Protein AF-E1X474-F1 (afdb_monomer_lite)

InterPro domains:
  IPR024453 Permuted papain-like amidase enzyme, YaeF/YiiX, C92 family [PF05708] (313-463)
  IPR038765 Papain-like cysteine peptidase superfamily [SSF54001] (308-466)

pLDDT: mean 76.58, std 20.04, range [25.2, 98.5]

Structure (mmCIF, N/CA/C/O backbone):
data_AF-E1X474-F1
#
_entry.id   AF-E1X474-F1
#
loop_
_atom_site.group_PDB
_atom_site.id
_atom_site.type_symbol
_atom_site.label_atom_id
_atom_site.label_alt_id
_atom_site.label_comp_id
_atom_site.label_asym_id
_atom_site.label_entity_id
_atom_site.label_seq_id
_atom_site.pdbx_PDB_ins_code
_atom_site.Cartn_x
_atom_site.Cartn_y
_atom_site.Cartn_z
_atom_site.occupancy
_atom_site.B_iso_or_equiv
_atom_site.auth_seq_id
_atom_site.auth_comp_id
_atom_site.auth_asym_id
_atom_site.auth_atom_id
_atom_site.pdbx_PDB_model_num
ATOM 1 N N . MET A 1 1 ? 2.390 -7.730 59.111 1.00 40.22 1 MET A N 1
ATOM 2 C CA . MET A 1 1 ? 2.912 -8.715 58.123 1.00 40.22 1 MET A CA 1
ATOM 3 C C . MET A 1 1 ? 1.956 -9.092 56.971 1.00 40.22 1 MET A C 1
ATOM 5 O O . MET A 1 1 ? 2.401 -9.801 56.077 1.00 40.22 1 MET A O 1
ATOM 9 N N . LYS A 1 2 ? 0.696 -8.613 56.904 1.00 34.75 2 LYS A N 1
ATOM 10 C CA . LYS A 1 2 ? -0.223 -8.904 55.773 1.00 34.75 2 LYS A CA 1
ATOM 11 C C . LYS A 1 2 ? -0.083 -7.955 54.557 1.00 34.75 2 LYS A C 1
ATOM 13 O O . LYS A 1 2 ? -0.309 -8.396 53.438 1.00 34.75 2 LYS A O 1
ATOM 18 N N . GLY A 1 3 ? 0.398 -6.717 54.737 1.00 27.66 3 GLY A N 1
ATOM 19 C CA . GLY A 1 3 ? 0.576 -5.740 53.640 1.00 27.66 3 GLY A CA 1
ATOM 20 C C . GLY A 1 3 ? 1.741 -6.019 52.673 1.00 27.66 3 GLY A C 1
ATOM 21 O O . GLY A 1 3 ? 1.670 -5.667 51.503 1.00 27.66 3 GLY A O 1
ATOM 22 N N . VAL A 1 4 ? 2.786 -6.729 53.115 1.00 33.47 4 VAL A N 1
ATOM 23 C CA . VAL A 1 4 ? 3.974 -7.032 52.283 1.00 33.47 4 VAL A CA 1
ATOM 24 C C . VAL A 1 4 ? 3.730 -8.210 51.324 1.00 33.47 4 VAL A C 1
ATOM 26 O O . VAL A 1 4 ? 4.354 -8.288 50.267 1.00 33.47 4 VAL A O 1
ATOM 29 N N . LYS A 1 5 ? 2.797 -9.119 51.649 1.00 33.38 5 LYS A N 1
ATOM 30 C CA . LYS A 1 5 ? 2.420 -10.234 50.760 1.00 33.38 5 LYS A CA 1
ATOM 31 C C . LYS A 1 5 ? 1.526 -9.773 49.603 1.00 33.38 5 LYS A C 1
ATOM 33 O O . LYS A 1 5 ? 1.754 -10.213 48.484 1.00 33.38 5 LYS A O 1
ATOM 38 N N . LEU A 1 6 ? 0.587 -8.851 49.842 1.00 31.50 6 LEU A N 1
ATOM 39 C CA . LEU A 1 6 ? -0.292 -8.314 48.791 1.00 31.50 6 LEU A CA 1
ATOM 40 C C . LEU A 1 6 ? 0.498 -7.504 47.744 1.00 31.50 6 LEU A C 1
ATOM 42 O O . LEU A 1 6 ? 0.294 -7.675 46.548 1.00 31.50 6 LEU A O 1
ATOM 46 N N . PHE A 1 7 ? 1.472 -6.703 48.193 1.00 30.17 7 PHE A N 1
ATOM 47 C CA . PHE A 1 7 ? 2.329 -5.896 47.316 1.00 30.17 7 PHE A CA 1
ATOM 48 C C . PHE A 1 7 ? 3.270 -6.757 46.453 1.00 30.17 7 PHE A C 1
ATOM 50 O O . PHE A 1 7 ? 3.454 -6.484 45.271 1.00 30.17 7 PHE A O 1
ATOM 57 N N . LYS A 1 8 ? 3.812 -7.858 47.001 1.00 29.53 8 LYS A N 1
ATOM 58 C CA . LYS A 1 8 ? 4.603 -8.827 46.219 1.00 29.53 8 LYS A CA 1
ATOM 59 C C . LYS A 1 8 ? 3.758 -9.587 45.192 1.00 29.53 8 LYS A C 1
ATOM 61 O O . LYS A 1 8 ? 4.253 -9.845 44.103 1.00 29.53 8 LYS A O 1
ATOM 66 N N . ILE A 1 9 ? 2.501 -9.912 45.504 1.00 38.53 9 ILE A N 1
ATOM 67 C CA . ILE A 1 9 ? 1.584 -10.579 44.565 1.00 38.53 9 ILE A CA 1
ATOM 68 C C . ILE A 1 9 ? 1.207 -9.635 43.413 1.00 38.53 9 ILE A C 1
ATOM 70 O O . ILE A 1 9 ? 1.301 -10.041 42.261 1.00 38.53 9 ILE A O 1
ATOM 74 N N . LEU A 1 10 ? 0.887 -8.367 43.692 1.00 31.58 10 LEU A N 1
ATOM 75 C CA . LEU A 1 10 ? 0.597 -7.348 42.670 1.00 31.58 10 LEU A CA 1
ATOM 76 C C . LEU A 1 10 ? 1.793 -7.065 41.746 1.00 31.58 10 LEU A C 1
ATOM 78 O O . LEU A 1 10 ? 1.617 -6.972 40.535 1.00 31.58 10 LEU A O 1
ATOM 82 N N . ILE A 1 11 ? 3.015 -7.000 42.287 1.00 34.91 11 ILE A N 1
ATOM 83 C CA . ILE A 1 11 ? 4.238 -6.832 41.481 1.00 34.91 11 ILE A CA 1
ATOM 84 C C . ILE A 1 11 ? 4.502 -8.068 40.609 1.00 34.91 11 ILE A C 1
ATOM 86 O O . ILE A 1 11 ? 4.859 -7.926 39.443 1.00 34.91 11 ILE A O 1
ATOM 90 N N . VAL A 1 12 ? 4.299 -9.280 41.136 1.00 34.56 12 VAL A N 1
ATOM 91 C CA . VAL A 1 12 ? 4.471 -10.526 40.369 1.00 34.56 12 VAL A CA 1
ATOM 92 C C . VAL A 1 12 ? 3.412 -10.655 39.269 1.00 34.56 12 VAL A C 1
ATOM 94 O O . VAL A 1 12 ? 3.764 -11.006 38.147 1.00 34.56 12 VAL A O 1
ATOM 97 N N . PHE A 1 13 ? 2.150 -10.306 39.538 1.00 36.41 13 PHE A N 1
ATOM 98 C CA . PHE A 1 13 ? 1.105 -10.253 38.511 1.00 36.41 13 PHE A CA 1
ATOM 99 C C . PHE A 1 13 ? 1.394 -9.178 37.459 1.00 36.41 13 PHE A C 1
ATOM 101 O O . PHE A 1 13 ? 1.301 -9.476 36.274 1.00 36.41 13 PHE A O 1
ATOM 108 N N . GLY A 1 14 ? 1.831 -7.977 37.851 1.00 34.88 14 GLY A N 1
ATOM 109 C CA . GLY A 1 14 ? 2.226 -6.916 36.916 1.00 34.88 14 GLY A CA 1
ATOM 110 C C . GLY A 1 14 ? 3.427 -7.289 36.036 1.00 34.88 14 GLY A C 1
ATOM 111 O O . GLY A 1 14 ? 3.432 -6.994 34.842 1.00 34.88 14 GLY A O 1
ATOM 112 N N . LEU A 1 15 ? 4.419 -7.998 36.588 1.00 33.31 15 LEU A N 1
ATOM 113 C CA . LEU A 1 15 ? 5.573 -8.520 35.844 1.00 33.31 15 LEU A CA 1
ATOM 114 C C . LEU A 1 15 ? 5.193 -9.680 34.910 1.00 33.31 15 LEU A C 1
ATOM 116 O O . LEU A 1 15 ? 5.671 -9.741 33.782 1.00 33.31 15 LEU A O 1
ATOM 120 N N . LEU A 1 16 ? 4.313 -10.589 35.333 1.00 35.66 16 LEU A N 1
ATOM 121 C CA . LEU A 1 16 ? 3.816 -11.671 34.474 1.00 35.66 16 LEU A CA 1
ATOM 122 C C . LEU A 1 16 ? 2.942 -11.130 33.335 1.00 35.66 16 LEU A C 1
ATOM 124 O O . LEU A 1 16 ? 3.061 -11.589 32.199 1.00 35.66 16 LEU A O 1
ATOM 128 N N . HIS A 1 17 ? 2.109 -10.128 33.621 1.00 53.44 17 HIS A N 1
ATOM 129 C CA . HIS A 1 17 ? 1.250 -9.482 32.634 1.00 53.44 17 HIS A CA 1
ATOM 130 C C . HIS A 1 17 ? 2.069 -8.680 31.611 1.00 53.44 17 HIS A C 1
ATOM 132 O O . HIS A 1 17 ? 1.776 -8.744 30.419 1.00 53.44 17 HIS A O 1
ATOM 138 N N . SER A 1 18 ? 3.145 -8.000 32.031 1.00 55.94 18 SER A N 1
ATOM 139 C CA . SER A 1 18 ? 4.047 -7.285 31.114 1.00 55.94 18 SER A CA 1
ATOM 140 C C . SER A 1 18 ? 4.896 -8.231 30.256 1.00 55.94 18 SER A C 1
ATOM 142 O O . SER A 1 18 ? 5.066 -7.990 29.061 1.00 55.94 18 SER A O 1
ATOM 144 N N . VAL A 1 19 ? 5.362 -9.355 30.813 1.00 54.41 19 VAL A N 1
ATOM 145 C CA . VAL A 1 19 ? 6.072 -10.398 30.052 1.00 54.41 19 VAL A CA 1
ATOM 146 C C . VAL A 1 19 ? 5.147 -11.065 29.032 1.00 54.41 19 VAL A C 1
ATOM 148 O O . VAL A 1 19 ? 5.556 -11.283 27.892 1.00 54.41 19 VAL A O 1
ATOM 151 N N . TYR A 1 20 ? 3.902 -11.371 29.405 1.00 60.09 20 TYR A N 1
ATOM 152 C CA . TYR A 1 20 ? 2.916 -11.937 28.481 1.00 60.09 20 TYR A CA 1
ATOM 153 C C . TYR A 1 20 ? 2.530 -10.945 27.377 1.00 60.09 20 TYR A C 1
ATOM 155 O O . TYR A 1 20 ? 2.526 -11.314 26.205 1.00 60.09 20 TYR A O 1
ATOM 163 N N . ALA A 1 21 ? 2.285 -9.677 27.726 1.00 63.03 21 ALA A N 1
ATOM 164 C CA . ALA A 1 21 ? 1.993 -8.623 26.757 1.00 63.03 21 ALA A CA 1
ATOM 165 C C . ALA A 1 21 ? 3.144 -8.430 25.754 1.00 63.03 21 ALA A C 1
ATOM 167 O O . ALA A 1 21 ? 2.895 -8.351 24.554 1.00 63.03 21 ALA A O 1
ATOM 168 N N . ASN A 1 22 ? 4.400 -8.454 26.217 1.00 74.81 22 ASN A N 1
ATOM 169 C CA . ASN A 1 22 ? 5.571 -8.381 25.339 1.00 74.81 22 ASN A CA 1
ATOM 170 C C . ASN A 1 22 ? 5.695 -9.603 24.417 1.00 74.81 22 ASN A C 1
ATOM 172 O O . ASN A 1 22 ? 6.013 -9.448 23.241 1.00 74.81 22 ASN A O 1
ATOM 176 N N . LYS A 1 23 ? 5.407 -10.815 24.911 1.00 84.00 23 LYS A N 1
ATOM 177 C CA . LYS A 1 23 ? 5.386 -12.027 24.071 1.00 84.00 23 LYS A CA 1
ATOM 178 C C . LYS A 1 23 ? 4.289 -11.975 23.009 1.00 84.00 23 LYS A C 1
ATOM 180 O O . LYS A 1 23 ? 4.536 -12.355 21.868 1.00 84.00 23 LYS A O 1
ATOM 185 N N . GLN A 1 24 ? 3.094 -11.508 23.370 1.00 88.62 24 GLN A N 1
ATOM 186 C CA . GLN A 1 24 ? 1.990 -11.379 22.423 1.00 88.62 24 GLN A CA 1
ATOM 187 C C . GLN A 1 24 ? 2.291 -10.323 21.354 1.00 88.62 24 GLN A C 1
ATOM 189 O O . GLN A 1 24 ? 2.048 -10.579 20.181 1.00 88.62 24 GLN A O 1
ATOM 194 N N . LEU A 1 25 ? 2.875 -9.184 21.739 1.00 88.75 25 LEU A N 1
ATOM 195 C CA . LEU A 1 25 ? 3.300 -8.153 20.794 1.00 88.75 25 LEU A CA 1
ATOM 196 C C . LEU A 1 25 ? 4.345 -8.684 19.803 1.00 88.75 25 LEU A C 1
ATOM 198 O O . LEU A 1 25 ? 4.213 -8.447 18.610 1.00 88.75 25 LEU A O 1
ATOM 202 N N . LEU A 1 26 ? 5.349 -9.430 20.274 1.00 88.19 26 LEU A N 1
ATOM 203 C CA . LEU A 1 26 ? 6.341 -10.058 19.392 1.00 88.19 26 LEU A CA 1
ATOM 204 C C . LEU A 1 26 ? 5.679 -10.998 18.381 1.00 88.19 26 LEU A C 1
ATOM 206 O O . LEU A 1 26 ? 5.953 -10.894 17.191 1.00 88.19 26 LEU A O 1
ATOM 210 N N . LYS A 1 27 ? 4.746 -11.841 18.836 1.00 90.12 27 LYS A N 1
ATOM 211 C CA . LYS A 1 27 ? 3.982 -12.726 17.950 1.00 90.12 27 LYS A CA 1
ATOM 212 C C . LYS A 1 27 ? 3.173 -11.945 16.910 1.00 90.12 27 LYS A C 1
ATOM 214 O O . LYS A 1 27 ? 3.143 -12.328 15.746 1.00 90.12 27 LYS A O 1
ATOM 219 N N . ASP A 1 28 ? 2.533 -10.855 17.326 1.00 91.94 28 ASP A N 1
ATOM 220 C CA . ASP A 1 28 ? 1.743 -10.001 16.436 1.00 91.94 28 ASP A CA 1
ATOM 221 C C . ASP A 1 28 ? 2.624 -9.236 15.426 1.00 91.94 28 ASP A C 1
ATOM 223 O O . ASP A 1 28 ? 2.177 -8.961 14.317 1.00 91.94 28 ASP A O 1
ATOM 227 N N . ILE A 1 29 ? 3.876 -8.915 15.777 1.00 89.25 29 ILE A N 1
ATOM 228 C CA . ILE A 1 29 ? 4.868 -8.310 14.868 1.00 89.25 29 ILE A CA 1
ATOM 229 C C . ILE A 1 29 ? 5.415 -9.342 13.874 1.00 89.25 29 ILE A C 1
ATOM 231 O O . ILE A 1 29 ? 5.591 -9.024 12.700 1.00 89.25 29 ILE A O 1
ATOM 235 N N . GLU A 1 30 ? 5.701 -10.561 14.334 1.00 88.62 30 GLU A N 1
ATOM 236 C CA . GLU A 1 30 ? 6.215 -11.652 13.496 1.00 88.62 30 GLU A CA 1
ATOM 237 C C . GLU A 1 30 ? 5.165 -12.158 12.500 1.00 88.62 30 GLU A C 1
ATOM 239 O O . GLU A 1 30 ? 5.519 -12.556 11.392 1.00 88.62 30 GLU A O 1
ATOM 244 N N . ASN A 1 31 ? 3.880 -12.128 12.874 1.00 87.69 31 ASN A N 1
ATOM 245 C CA . ASN A 1 31 ? 2.77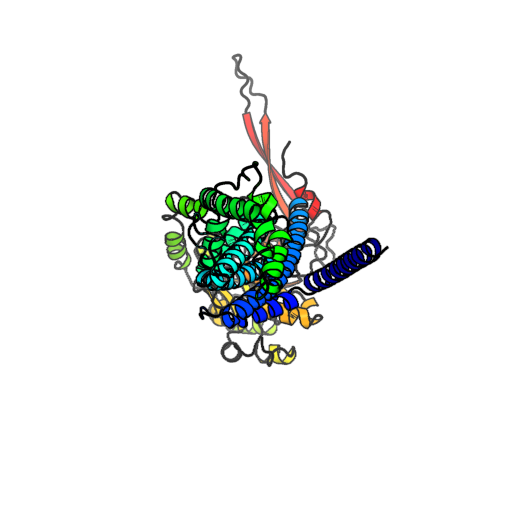8 -12.590 12.034 1.00 87.69 31 ASN A CA 1
ATOM 246 C C . ASN A 1 31 ? 1.571 -11.624 12.080 1.00 87.69 31 ASN A C 1
ATOM 248 O O . ASN A 1 31 ? 0.549 -11.915 12.712 1.00 87.69 31 ASN A O 1
ATOM 252 N N . PRO A 1 32 ? 1.666 -10.456 11.416 1.00 85.12 32 PRO A N 1
ATOM 253 C CA . PRO A 1 32 ? 0.633 -9.421 11.472 1.00 85.12 32 PRO A CA 1
ATOM 254 C C . PRO A 1 32 ? -0.708 -9.875 10.879 1.00 85.12 32 PRO A C 1
ATOM 256 O O . PRO A 1 32 ? -1.762 -9.458 11.361 1.00 85.12 32 PRO A O 1
ATOM 259 N N . ASP A 1 33 ? -0.699 -10.796 9.912 1.00 83.75 33 ASP A N 1
ATOM 260 C CA . ASP A 1 33 ? -1.915 -11.353 9.310 1.00 83.75 33 ASP A CA 1
ATOM 261 C C . ASP A 1 33 ? -2.794 -12.109 10.317 1.00 83.75 33 ASP A C 1
ATOM 263 O O . ASP A 1 33 ? -4.026 -12.071 10.221 1.00 83.75 33 ASP A O 1
ATOM 267 N N . ASP A 1 34 ? -2.195 -12.767 11.314 1.00 85.75 34 ASP A N 1
ATOM 268 C CA . ASP A 1 34 ? -2.941 -13.408 12.401 1.00 85.75 34 ASP A CA 1
ATOM 269 C C . ASP A 1 34 ? -3.659 -12.375 13.272 1.00 85.75 34 ASP A C 1
ATOM 271 O O . ASP A 1 34 ? -4.833 -12.560 13.614 1.00 85.75 34 ASP A O 1
ATOM 275 N N . LEU A 1 35 ? -2.992 -11.260 13.594 1.00 91.19 35 LEU A N 1
ATOM 276 C CA . LEU A 1 35 ? -3.629 -10.140 14.284 1.00 91.19 35 LEU A CA 1
ATOM 277 C C . LEU A 1 35 ? -4.759 -9.560 13.428 1.00 91.19 35 LEU A C 1
ATOM 279 O O . LEU A 1 35 ? -5.824 -9.259 13.964 1.00 91.19 35 LEU A O 1
ATOM 283 N N . TYR A 1 36 ? -4.575 -9.431 12.115 1.00 87.31 36 TYR A N 1
ATOM 284 C CA . TYR A 1 36 ? -5.592 -8.882 11.216 1.00 87.31 36 TYR A CA 1
ATOM 285 C C . TYR A 1 36 ? -6.838 -9.769 11.149 1.00 87.31 36 TYR A C 1
ATOM 287 O O . TYR A 1 36 ? -7.956 -9.276 11.324 1.00 87.31 36 TYR A O 1
ATOM 295 N N . ARG A 1 37 ? -6.659 -11.088 10.998 1.00 85.06 37 ARG A N 1
ATOM 296 C CA . ARG A 1 37 ? -7.757 -12.068 11.055 1.00 85.06 37 ARG A CA 1
ATOM 297 C C . ARG A 1 37 ? -8.461 -12.053 12.408 1.00 85.06 37 ARG A C 1
ATOM 299 O O . ARG A 1 37 ? -9.692 -12.028 12.456 1.00 85.06 37 ARG A O 1
ATOM 306 N N . PHE A 1 38 ? -7.696 -12.028 13.500 1.00 86.75 38 PHE A N 1
ATOM 307 C CA . PHE A 1 38 ? -8.248 -11.920 14.849 1.00 86.75 38 PHE A CA 1
ATOM 308 C C . PHE A 1 38 ? -9.066 -10.635 15.018 1.00 86.75 38 PHE A C 1
ATOM 310 O O . PHE A 1 38 ? -10.180 -10.687 15.529 1.00 86.75 38 PHE A O 1
ATOM 317 N N . SER A 1 39 ? -8.545 -9.501 14.544 1.00 89.00 39 SER A N 1
ATOM 318 C CA . SER A 1 39 ? -9.196 -8.191 14.631 1.00 89.00 39 SER A CA 1
ATOM 319 C C . SER A 1 39 ? -10.520 -8.179 13.877 1.00 89.00 39 SER A C 1
ATOM 321 O O . SER A 1 39 ? -11.537 -7.786 14.440 1.00 89.00 39 SER A O 1
ATOM 323 N N . ALA A 1 40 ? -10.535 -8.670 12.633 1.00 81.56 40 ALA A N 1
ATOM 324 C CA . ALA A 1 40 ? -11.754 -8.770 11.835 1.00 81.56 40 ALA A CA 1
ATOM 325 C C . ALA A 1 40 ? -12.804 -9.670 12.511 1.00 81.56 40 ALA A C 1
ATOM 327 O O . ALA A 1 40 ? -13.976 -9.302 12.598 1.00 81.56 40 ALA A O 1
ATOM 328 N N . GLY A 1 41 ? -12.377 -10.819 13.046 1.00 78.75 41 GLY A N 1
ATOM 329 C CA . GLY A 1 41 ? -13.253 -11.735 13.775 1.00 78.75 41 GLY A CA 1
ATOM 330 C C . GLY A 1 41 ? -13.794 -11.150 15.082 1.00 78.75 41 GLY A C 1
ATOM 331 O O . GLY A 1 41 ? -14.967 -11.344 15.390 1.00 78.75 41 GLY A O 1
ATOM 332 N N . ALA A 1 42 ? -12.967 -10.425 15.837 1.00 83.75 42 ALA A N 1
ATOM 333 C CA . ALA A 1 42 ? -13.377 -9.753 17.065 1.00 83.75 42 ALA A CA 1
ATOM 334 C C . ALA A 1 42 ? -14.380 -8.632 16.760 1.00 83.75 42 ALA A C 1
ATOM 336 O O . ALA A 1 42 ? -15.491 -8.660 17.276 1.00 83.75 42 ALA A O 1
ATOM 337 N N . ILE A 1 43 ? -14.045 -7.710 15.852 1.00 81.50 43 ILE A N 1
ATOM 338 C CA . ILE A 1 43 ? -14.920 -6.598 15.447 1.00 81.50 43 ILE A CA 1
ATOM 339 C C . ILE A 1 43 ? -16.268 -7.115 14.929 1.00 81.50 43 ILE A C 1
ATOM 341 O O . ILE A 1 43 ? -17.305 -6.565 15.287 1.00 81.50 43 ILE A O 1
ATOM 345 N N . GLY A 1 44 ? -16.273 -8.189 14.132 1.00 76.50 44 GLY A N 1
ATOM 346 C CA . GLY A 1 44 ? -17.503 -8.771 13.590 1.00 76.50 44 GLY A CA 1
ATOM 347 C C . GLY A 1 44 ? -18.412 -9.443 14.627 1.00 76.50 44 GLY A C 1
ATOM 348 O O . GLY A 1 44 ? -19.610 -9.540 14.387 1.00 76.50 44 GLY A O 1
ATOM 349 N N . LYS A 1 45 ? -17.869 -9.897 15.765 1.00 78.44 45 LYS A N 1
ATOM 350 C CA . LYS A 1 45 ? -18.621 -10.593 16.829 1.00 78.44 45 LYS A CA 1
ATOM 351 C C . LYS A 1 45 ? -19.040 -9.691 17.991 1.00 78.44 45 LYS A C 1
ATOM 353 O O . LYS A 1 45 ? -19.839 -10.119 18.817 1.00 78.44 45 LYS A O 1
ATOM 358 N N . LEU A 1 46 ? -18.476 -8.487 18.100 1.00 78.31 46 LEU A N 1
ATOM 359 C CA . LEU A 1 46 ? -18.827 -7.551 19.169 1.00 78.31 46 LEU A CA 1
ATOM 360 C C . LEU A 1 46 ? -20.237 -6.993 18.928 1.00 78.31 46 LEU A C 1
ATOM 362 O O . LEU A 1 46 ? -20.484 -6.279 17.950 1.00 78.31 46 LEU A O 1
ATOM 366 N N . GLU A 1 47 ? -21.146 -7.309 19.846 1.00 78.94 47 GLU A N 1
ATOM 367 C CA . GLU A 1 47 ? -22.529 -6.834 19.861 1.00 78.94 47 GLU A CA 1
ATOM 368 C C . GLU A 1 47 ? -22.753 -5.912 21.059 1.00 78.94 47 GLU A C 1
ATOM 370 O O . GLU A 1 47 ? -22.389 -6.252 22.184 1.00 78.94 47 GLU A O 1
ATOM 375 N N . VAL A 1 48 ? -23.374 -4.758 20.810 1.00 76.81 48 VAL A N 1
ATOM 376 C CA . VAL A 1 48 ? -23.777 -3.809 21.853 1.00 76.81 48 VAL A CA 1
ATOM 377 C C . VAL A 1 48 ? -25.250 -4.027 22.179 1.00 76.81 48 VAL A C 1
ATOM 379 O O . VAL A 1 48 ? -26.111 -3.920 21.302 1.00 76.81 48 VAL A O 1
ATOM 382 N N . GLU A 1 49 ? -25.543 -4.293 23.447 1.00 88.44 49 GLU A N 1
ATOM 383 C CA . GLU A 1 49 ? -26.910 -4.407 23.951 1.00 88.44 49 GLU A CA 1
ATOM 384 C C . GLU A 1 49 ? -27.565 -3.035 24.099 1.00 88.44 49 GLU A C 1
ATOM 386 O O . GLU A 1 49 ? -26.927 -2.063 24.510 1.00 88.44 49 GLU A O 1
ATOM 391 N N . ARG A 1 50 ? -28.865 -2.959 23.795 1.00 78.69 50 ARG A N 1
ATOM 392 C CA . ARG A 1 50 ? -29.651 -1.714 23.882 1.00 78.69 50 ARG A CA 1
ATOM 393 C C . ARG A 1 50 ? -30.534 -1.624 25.129 1.00 78.69 50 ARG A C 1
ATOM 395 O O . ARG A 1 50 ? -31.163 -0.588 25.335 1.00 78.69 50 ARG A O 1
ATOM 402 N N . GLY A 1 51 ? -30.627 -2.692 25.923 1.00 82.25 51 GLY A N 1
ATOM 403 C CA . GLY A 1 51 ? -31.455 -2.724 27.129 1.00 82.25 51 GLY A CA 1
ATOM 404 C C . GLY A 1 51 ? -30.926 -1.792 28.220 1.00 82.25 51 GLY A C 1
ATOM 405 O O . GLY A 1 51 ? -29.727 -1.558 28.327 1.00 82.25 51 GLY A O 1
ATOM 406 N N . ASN A 1 52 ? -31.824 -1.249 29.043 1.00 84.81 52 ASN A N 1
ATOM 407 C CA . ASN A 1 52 ? -31.484 -0.338 30.147 1.00 84.81 52 ASN A CA 1
ATOM 408 C C . ASN A 1 52 ? -31.307 -1.064 31.495 1.00 84.81 52 ASN A C 1
ATOM 410 O O . ASN A 1 52 ? -31.378 -0.436 32.545 1.00 84.81 52 ASN A O 1
ATOM 414 N N . ASP A 1 53 ? -31.115 -2.381 31.469 1.00 91.44 53 ASP A N 1
ATOM 415 C CA . ASP A 1 53 ? -30.974 -3.239 32.645 1.00 91.44 53 ASP A CA 1
ATOM 416 C C . ASP A 1 53 ? -29.504 -3.583 32.965 1.00 91.44 53 ASP A C 1
ATOM 418 O O . ASP A 1 53 ? -28.580 -3.320 32.188 1.00 91.44 53 ASP A O 1
ATOM 422 N N . LEU A 1 54 ? -29.296 -4.206 34.128 1.00 89.50 54 LEU A N 1
ATOM 423 C CA . LEU A 1 54 ? -27.980 -4.620 34.619 1.00 89.50 54 LEU A CA 1
ATOM 424 C C . LEU A 1 54 ? -27.285 -5.647 33.709 1.00 89.50 54 LEU A C 1
ATOM 426 O O . LEU A 1 54 ? -26.066 -5.600 33.562 1.00 89.50 54 LEU A O 1
ATOM 430 N N . GLN A 1 55 ? -28.026 -6.559 33.074 1.00 91.88 55 GLN A N 1
ATOM 431 C CA . GLN A 1 55 ? -27.430 -7.577 32.200 1.00 91.88 55 GLN A CA 1
ATOM 432 C C . GLN A 1 55 ? -26.875 -6.942 30.924 1.00 91.88 55 GLN A C 1
ATOM 434 O O . GLN A 1 55 ? -25.739 -7.219 30.533 1.00 91.88 55 GLN A O 1
ATOM 439 N N . SER A 1 56 ? -27.640 -6.029 30.327 1.00 91.94 56 SER A N 1
ATOM 440 C CA . SER A 1 56 ? -27.210 -5.224 29.183 1.00 91.94 56 SER A CA 1
ATOM 441 C C . SER A 1 56 ? -25.962 -4.400 29.522 1.00 91.94 56 SER A C 1
ATOM 443 O O . SER A 1 56 ? -25.001 -4.380 28.750 1.00 91.94 56 SER A O 1
ATOM 445 N N . PHE A 1 57 ? -25.924 -3.790 30.712 1.00 92.81 57 PHE A N 1
ATOM 446 C CA . PHE A 1 57 ? -24.749 -3.069 31.207 1.00 92.81 57 PHE A CA 1
ATOM 447 C C . PHE A 1 57 ? -23.513 -3.971 31.341 1.00 92.81 57 PHE A C 1
ATOM 449 O O . PHE A 1 57 ? -22.455 -3.648 30.794 1.00 92.81 57 PHE A O 1
ATOM 456 N N . ILE A 1 58 ? -23.641 -5.123 32.010 1.00 91.69 58 ILE A N 1
ATOM 457 C CA . ILE A 1 58 ? -22.539 -6.078 32.200 1.00 91.69 58 ILE A CA 1
ATOM 458 C C . ILE A 1 58 ? -22.011 -6.568 30.845 1.00 91.69 58 ILE A C 1
ATOM 460 O O . ILE A 1 58 ? -20.796 -6.569 30.627 1.00 91.69 58 ILE A O 1
ATOM 464 N N . LYS A 1 59 ? -22.895 -6.928 29.904 1.00 92.25 59 LYS A N 1
ATOM 465 C CA . LYS A 1 59 ? -22.491 -7.371 28.559 1.00 92.25 59 LYS A CA 1
ATOM 466 C C . LYS A 1 59 ? -21.754 -6.265 27.797 1.00 92.25 59 LYS A C 1
ATOM 468 O O . LYS A 1 59 ? -20.714 -6.529 27.188 1.00 92.25 59 LYS A O 1
ATOM 473 N N . ASN A 1 60 ? -22.211 -5.018 27.893 1.00 91.75 60 ASN A N 1
ATOM 474 C CA . ASN A 1 60 ? -21.542 -3.871 27.277 1.00 91.75 60 ASN A CA 1
ATOM 475 C C . ASN A 1 60 ? -20.177 -3.557 27.923 1.00 91.75 60 ASN A C 1
ATOM 477 O O . ASN A 1 60 ? -19.223 -3.240 27.211 1.00 91.75 60 ASN A O 1
ATOM 481 N N . ARG A 1 61 ? -20.023 -3.737 29.241 1.00 92.62 61 ARG A N 1
ATOM 482 C CA . ARG A 1 61 ? -18.725 -3.631 29.936 1.00 92.62 61 ARG A CA 1
ATOM 483 C C . ARG A 1 61 ? -17.730 -4.711 29.484 1.00 92.62 61 ARG A C 1
ATOM 485 O O . ARG A 1 61 ? -16.567 -4.407 29.234 1.00 92.62 61 ARG A O 1
ATOM 492 N N . ILE A 1 62 ? -18.171 -5.964 29.346 1.00 90.56 62 ILE A N 1
ATOM 493 C CA . ILE A 1 62 ? -17.337 -7.073 28.832 1.00 90.56 62 ILE A CA 1
ATOM 494 C C . ILE A 1 62 ? -16.933 -6.811 27.370 1.00 90.56 62 ILE A C 1
ATOM 496 O O . ILE A 1 62 ? -15.794 -7.059 26.965 1.00 90.56 62 ILE A O 1
ATOM 500 N N . THR A 1 63 ? -17.856 -6.261 26.579 1.00 89.81 63 THR A N 1
ATOM 501 C CA . THR A 1 63 ? -17.602 -5.841 25.192 1.00 89.81 63 THR A CA 1
ATOM 502 C C . THR A 1 63 ? -16.499 -4.780 25.141 1.00 89.81 63 THR A C 1
ATOM 504 O O . THR A 1 63 ? -15.558 -4.912 24.356 1.00 89.81 63 THR A O 1
ATOM 507 N N . LEU A 1 64 ? -16.544 -3.785 26.036 1.00 90.75 64 LEU A N 1
ATOM 508 C CA . LEU A 1 64 ? -15.491 -2.776 26.196 1.00 90.75 64 LEU A CA 1
ATOM 509 C C . LEU A 1 64 ? -14.137 -3.382 26.607 1.00 90.75 64 LEU A C 1
ATOM 511 O O . LEU A 1 64 ? -13.092 -2.960 26.119 1.00 90.75 64 LEU A O 1
ATOM 515 N N . GLU A 1 65 ? -14.128 -4.388 27.477 1.00 90.00 65 GLU A N 1
ATOM 516 C CA . GLU A 1 65 ? -12.897 -5.073 27.890 1.00 90.00 65 GLU A CA 1
ATOM 517 C C . GLU A 1 65 ? -12.222 -5.796 26.714 1.00 90.00 65 GLU A C 1
ATOM 519 O O . GLU A 1 65 ? -11.021 -5.640 26.476 1.00 90.00 65 GLU A O 1
ATOM 524 N N . THR A 1 66 ? -13.014 -6.512 25.911 1.00 88.81 66 THR A N 1
ATOM 525 C CA . THR A 1 66 ? -12.537 -7.177 24.686 1.00 88.81 66 THR A CA 1
ATOM 526 C C . THR A 1 66 ? -12.007 -6.161 23.677 1.00 88.81 66 THR A C 1
ATOM 528 O O . THR A 1 66 ? -10.963 -6.367 23.053 1.00 88.81 66 THR A O 1
ATOM 531 N N . PHE A 1 67 ? -12.710 -5.037 23.548 1.00 88.19 67 PHE A N 1
ATOM 532 C CA . PHE A 1 67 ? -12.299 -3.914 22.724 1.00 88.19 67 PHE A CA 1
ATOM 533 C C . PHE A 1 67 ? -10.937 -3.346 23.161 1.00 88.19 67 PHE A C 1
ATOM 535 O O . PHE A 1 67 ? -10.038 -3.201 22.334 1.00 88.19 67 PHE A O 1
ATOM 542 N N . ASN A 1 68 ? -10.758 -3.076 24.456 1.00 89.88 68 ASN A N 1
ATOM 543 C CA . ASN A 1 68 ? -9.519 -2.518 25.000 1.00 89.88 68 ASN A CA 1
ATOM 544 C C . ASN A 1 68 ? -8.333 -3.460 24.775 1.00 89.88 68 ASN A C 1
ATOM 546 O O . ASN A 1 68 ? -7.248 -3.015 24.399 1.00 89.88 68 ASN A O 1
ATOM 550 N N . TYR A 1 69 ? -8.548 -4.768 24.944 1.00 90.00 69 TYR A N 1
ATOM 551 C CA . TYR A 1 69 ? -7.533 -5.777 24.653 1.00 90.00 69 TYR A CA 1
ATOM 552 C C . TYR A 1 69 ? -7.117 -5.772 23.175 1.00 90.00 69 TYR A C 1
ATOM 554 O O . TYR A 1 69 ? -5.923 -5.807 22.864 1.00 90.00 69 TYR A O 1
ATOM 562 N N . LEU A 1 70 ? -8.088 -5.696 22.259 1.00 91.88 70 LEU A N 1
ATOM 563 C CA . LEU A 1 70 ? -7.817 -5.605 20.827 1.00 91.88 70 LEU A CA 1
ATOM 564 C C . LEU A 1 70 ? -7.047 -4.323 20.483 1.00 91.88 70 LEU A C 1
ATOM 566 O O . LEU A 1 70 ? -6.012 -4.397 19.822 1.00 91.88 70 LEU A O 1
ATOM 570 N N . LEU A 1 71 ? -7.520 -3.167 20.957 1.00 92.00 71 LEU A N 1
ATOM 571 C CA . LEU A 1 71 ? -6.902 -1.871 20.680 1.00 92.00 71 LEU A CA 1
ATOM 572 C C . LEU A 1 71 ? -5.447 -1.831 21.161 1.00 92.00 71 LEU A C 1
ATOM 574 O O . LEU A 1 71 ? -4.580 -1.400 20.413 1.00 92.00 71 LEU A O 1
ATOM 578 N N . LYS A 1 72 ? -5.153 -2.381 22.345 1.00 91.38 72 LYS A N 1
ATOM 579 C CA . LYS A 1 72 ? -3.789 -2.467 22.892 1.00 91.38 72 LYS A CA 1
ATOM 580 C C . LYS A 1 72 ? -2.831 -3.250 21.989 1.00 91.38 72 LYS A C 1
ATOM 582 O O . LYS A 1 72 ? -1.688 -2.836 21.799 1.00 91.38 72 LYS A O 1
ATOM 587 N N . ARG A 1 73 ? -3.284 -4.371 21.414 1.00 93.88 73 ARG A N 1
ATOM 588 C CA . ARG A 1 73 ? -2.483 -5.167 20.462 1.00 93.88 73 ARG A CA 1
ATOM 589 C C . ARG A 1 73 ? -2.227 -4.395 19.169 1.00 93.88 73 ARG A C 1
ATOM 591 O O . ARG A 1 73 ? -1.092 -4.330 18.702 1.00 93.88 73 ARG A O 1
ATOM 598 N N . VAL A 1 74 ? -3.276 -3.777 18.628 1.00 95.31 74 VAL A N 1
ATOM 599 C CA . VAL A 1 74 ? -3.222 -2.990 17.387 1.00 95.31 74 VAL A CA 1
ATOM 600 C C . VAL A 1 74 ? -2.322 -1.763 17.551 1.00 95.31 74 VAL A C 1
ATOM 602 O O . VAL A 1 74 ? -1.455 -1.541 16.710 1.00 95.31 74 VAL A O 1
ATOM 605 N N . ASP A 1 75 ? -2.459 -1.015 18.648 1.00 94.62 75 ASP A N 1
ATOM 606 C CA . ASP A 1 75 ? -1.619 0.142 18.974 1.00 94.62 75 ASP A CA 1
ATOM 607 C C . ASP A 1 75 ? -0.145 -0.260 19.123 1.00 94.62 75 ASP A C 1
ATOM 609 O O . ASP A 1 75 ? 0.736 0.450 18.637 1.00 94.62 75 ASP A O 1
ATOM 613 N N . GLY A 1 76 ? 0.135 -1.416 19.738 1.00 93.56 76 GLY A N 1
ATOM 614 C CA . GLY A 1 76 ? 1.492 -1.949 19.870 1.00 93.56 76 GLY A CA 1
ATOM 615 C C . GLY A 1 76 ? 2.153 -2.234 18.518 1.00 93.56 76 GLY A C 1
ATOM 616 O O . GLY A 1 76 ? 3.273 -1.779 18.269 1.00 93.56 76 GLY A O 1
ATOM 617 N N . VAL A 1 77 ? 1.448 -2.926 17.615 1.00 95.38 77 VAL A N 1
ATOM 618 C CA . VAL A 1 77 ? 1.934 -3.178 16.245 1.00 95.38 77 VAL A CA 1
ATOM 619 C C . VAL A 1 77 ? 2.062 -1.873 15.456 1.00 95.38 77 VAL A C 1
ATOM 621 O O . VAL A 1 77 ? 3.060 -1.670 14.767 1.00 95.38 77 VAL A O 1
ATOM 624 N N . SER A 1 78 ? 1.099 -0.959 15.594 1.00 95.81 78 SER A N 1
ATOM 625 C CA . SER A 1 78 ? 1.110 0.361 14.952 1.00 95.81 78 SER A CA 1
ATOM 626 C C . SER A 1 78 ? 2.326 1.192 15.376 1.00 95.81 78 SER A C 1
ATOM 628 O O . SER A 1 78 ? 3.035 1.749 14.539 1.00 95.81 78 SER A O 1
ATOM 630 N N . ALA A 1 79 ? 2.633 1.234 16.674 1.00 94.31 79 ALA A N 1
ATOM 631 C CA . ALA A 1 79 ? 3.805 1.933 17.193 1.00 94.31 79 ALA A CA 1
ATOM 632 C C . ALA A 1 79 ? 5.114 1.324 16.664 1.00 94.31 79 ALA A C 1
ATOM 634 O O . ALA A 1 79 ? 5.970 2.056 16.164 1.00 94.31 79 ALA A O 1
ATOM 635 N N . HIS A 1 80 ? 5.238 -0.009 16.693 1.00 94.25 80 HIS A N 1
ATOM 636 C CA . HIS A 1 80 ? 6.412 -0.705 16.162 1.00 94.25 80 HIS A CA 1
ATOM 637 C C . HIS A 1 80 ? 6.616 -0.438 14.664 1.00 94.25 80 HIS A C 1
ATOM 639 O O . HIS A 1 80 ? 7.725 -0.119 14.224 1.00 94.25 80 HIS A O 1
ATOM 645 N N . LEU A 1 81 ? 5.539 -0.520 13.875 1.00 93.12 81 LEU A N 1
ATOM 646 C CA . LEU A 1 81 ? 5.579 -0.222 12.449 1.00 93.12 81 LEU A CA 1
ATOM 647 C C . LEU A 1 81 ? 5.994 1.233 12.215 1.00 93.12 81 LEU A C 1
ATOM 649 O O . LEU A 1 81 ? 6.894 1.487 11.419 1.00 93.12 81 LEU A O 1
ATOM 653 N N . ALA A 1 82 ? 5.409 2.196 12.928 1.00 92.12 82 ALA A N 1
ATOM 654 C CA . ALA A 1 82 ? 5.790 3.598 12.802 1.00 92.12 82 ALA A CA 1
ATOM 655 C C . ALA A 1 82 ? 7.278 3.835 13.100 1.00 92.12 82 ALA A C 1
ATOM 657 O O . ALA A 1 82 ? 7.935 4.567 12.360 1.00 92.12 82 ALA A O 1
ATOM 658 N N . ASP A 1 83 ? 7.833 3.203 14.135 1.00 90.75 83 ASP A N 1
ATOM 659 C CA . ASP A 1 83 ? 9.263 3.282 14.457 1.00 90.75 83 ASP A CA 1
ATOM 660 C C . ASP A 1 83 ? 10.138 2.731 13.333 1.00 90.75 83 ASP A C 1
ATOM 662 O O . ASP A 1 83 ? 11.076 3.402 12.883 1.00 90.75 83 ASP A O 1
ATOM 666 N N . LYS A 1 84 ? 9.787 1.551 12.812 1.00 88.06 84 LYS A N 1
ATOM 667 C CA . LYS A 1 84 ? 10.465 0.942 11.664 1.00 88.06 84 LYS A CA 1
ATOM 668 C C . LYS A 1 84 ? 10.424 1.856 10.436 1.00 88.06 84 LYS A C 1
ATOM 670 O O . LYS A 1 84 ? 11.447 2.041 9.772 1.00 88.06 84 LYS A O 1
ATOM 675 N N . LEU A 1 85 ? 9.275 2.464 10.146 1.00 81.00 85 LEU A N 1
ATOM 676 C CA . LEU A 1 85 ? 9.104 3.348 8.994 1.00 81.00 85 LEU A CA 1
ATOM 677 C C . LEU A 1 85 ? 9.833 4.679 9.169 1.00 81.00 85 LEU A C 1
ATOM 679 O O . LEU A 1 85 ? 10.473 5.144 8.232 1.00 81.00 85 LEU A O 1
ATOM 683 N N . ARG A 1 86 ? 9.794 5.285 10.362 1.00 82.94 86 ARG A N 1
ATOM 684 C CA . ARG A 1 86 ? 10.569 6.496 10.674 1.00 82.94 86 ARG A CA 1
ATOM 685 C C . ARG A 1 86 ? 12.062 6.241 10.528 1.00 82.94 86 ARG A C 1
ATOM 687 O O . ARG A 1 86 ? 12.748 7.061 9.921 1.00 82.94 86 ARG A O 1
ATOM 694 N N . SER A 1 87 ? 12.550 5.105 11.023 1.00 76.25 87 SER A N 1
ATOM 695 C CA . SER A 1 87 ? 13.941 4.685 10.834 1.00 76.25 87 SER A CA 1
ATOM 696 C C . SER A 1 87 ? 14.264 4.501 9.349 1.00 76.25 87 SER A C 1
ATOM 698 O O . SER A 1 87 ? 15.261 5.028 8.858 1.00 76.25 87 SER A O 1
ATOM 700 N N . SER A 1 88 ? 13.384 3.842 8.593 1.00 67.88 88 SER A N 1
ATOM 701 C CA . SER A 1 88 ? 13.561 3.631 7.151 1.00 67.88 88 SER A CA 1
ATOM 702 C C . SER A 1 88 ? 13.618 4.955 6.382 1.00 67.88 88 SER A C 1
ATOM 704 O O . SER A 1 88 ? 14.587 5.210 5.669 1.00 67.88 88 SER A O 1
ATOM 706 N N . LEU A 1 89 ? 12.652 5.847 6.607 1.00 59.41 89 LEU A N 1
ATOM 707 C CA . LEU A 1 89 ? 12.577 7.166 5.976 1.00 59.41 89 LEU A CA 1
ATOM 708 C C . LEU A 1 89 ? 13.738 8.087 6.370 1.00 59.41 89 LEU A C 1
ATOM 710 O O . LEU A 1 89 ? 14.250 8.810 5.518 1.00 59.41 89 LEU A O 1
ATOM 714 N N . SER A 1 90 ? 14.174 8.055 7.634 1.00 66.56 90 SER A N 1
ATOM 715 C CA . SER A 1 90 ? 15.333 8.838 8.098 1.00 66.56 90 SER A CA 1
ATOM 716 C C . SER A 1 90 ? 16.633 8.368 7.446 1.00 66.56 90 SER A C 1
ATOM 718 O O . SER A 1 90 ? 17.534 9.168 7.219 1.00 66.56 90 SER A O 1
ATOM 720 N N . ASN A 1 91 ? 16.701 7.087 7.075 1.00 51.34 91 ASN A N 1
ATOM 721 C CA . ASN A 1 91 ? 17.810 6.487 6.336 1.00 51.34 91 ASN A CA 1
ATOM 722 C C . ASN A 1 91 ? 17.634 6.578 4.804 1.00 51.34 91 ASN A C 1
ATOM 724 O O . ASN A 1 91 ? 18.272 5.818 4.074 1.00 51.34 91 ASN A O 1
ATOM 728 N N . ALA A 1 92 ? 16.750 7.463 4.319 1.00 49.12 92 ALA A N 1
ATOM 729 C CA . ALA A 1 92 ? 16.395 7.646 2.907 1.00 49.12 92 ALA A CA 1
ATOM 730 C C . ALA A 1 92 ? 15.920 6.364 2.187 1.00 49.12 92 ALA A C 1
ATOM 732 O O . ALA A 1 92 ? 15.946 6.292 0.957 1.00 49.12 92 ALA A O 1
ATOM 733 N N . ARG A 1 93 ? 15.468 5.354 2.942 1.00 46.31 93 ARG A N 1
ATOM 734 C CA . ARG A 1 93 ? 14.840 4.150 2.394 1.00 46.31 93 ARG A CA 1
ATOM 735 C C . ARG A 1 93 ? 13.407 4.469 1.998 1.00 46.31 93 ARG A C 1
ATOM 737 O O . ARG A 1 93 ? 12.709 5.227 2.674 1.00 46.31 93 ARG A O 1
ATOM 744 N N . VAL A 1 94 ? 12.976 3.867 0.900 1.00 50.03 94 VAL A N 1
ATOM 745 C CA . VAL A 1 94 ? 11.597 3.953 0.424 1.00 50.03 94 VAL A CA 1
ATOM 746 C C . VAL A 1 94 ? 10.762 2.943 1.203 1.00 50.03 94 VAL A C 1
ATOM 748 O O . VAL A 1 94 ? 11.229 1.841 1.485 1.00 50.03 94 VAL A O 1
ATOM 751 N N . ILE A 1 95 ? 9.545 3.339 1.562 1.00 58.00 95 ILE A N 1
ATOM 752 C CA . ILE A 1 95 ? 8.570 2.441 2.181 1.00 58.00 95 ILE A CA 1
ATOM 753 C C . ILE A 1 95 ? 8.086 1.464 1.110 1.00 58.00 95 ILE A C 1
ATOM 755 O O . ILE A 1 95 ? 7.677 1.891 0.030 1.00 58.00 95 ILE A O 1
ATOM 759 N N . ASN A 1 96 ? 8.162 0.165 1.389 1.00 56.06 96 ASN A N 1
ATOM 760 C CA . ASN A 1 96 ? 7.789 -0.867 0.419 1.00 56.06 96 ASN A CA 1
ATOM 761 C C . ASN A 1 96 ? 6.274 -1.157 0.432 1.00 56.06 96 ASN A C 1
ATOM 763 O O . ASN A 1 96 ? 5.534 -0.686 1.297 1.00 56.06 96 ASN A O 1
ATOM 767 N N . GLY A 1 97 ? 5.800 -1.933 -0.546 1.00 48.50 97 GLY A N 1
ATOM 768 C CA . GLY A 1 97 ? 4.374 -2.251 -0.685 1.00 48.50 97 GLY A CA 1
ATOM 769 C C . GLY A 1 97 ? 3.775 -2.986 0.521 1.00 48.50 97 GLY A C 1
ATOM 770 O O . GLY A 1 97 ? 2.634 -2.712 0.884 1.00 48.50 97 GLY A O 1
ATOM 771 N N . GLU A 1 98 ? 4.548 -3.855 1.178 1.00 63.91 98 GLU A N 1
ATOM 772 C CA . GLU A 1 98 ? 4.120 -4.582 2.382 1.00 63.91 98 GLU A CA 1
ATOM 773 C C . GLU A 1 98 ? 3.867 -3.622 3.549 1.00 63.91 98 GLU A C 1
ATOM 775 O O . GLU A 1 98 ? 2.832 -3.658 4.204 1.00 63.91 98 GLU A O 1
ATOM 780 N N . GLU A 1 99 ? 4.770 -2.676 3.768 1.00 71.25 99 GLU A N 1
ATOM 781 C CA . GLU A 1 99 ? 4.622 -1.655 4.800 1.00 71.25 99 GLU A CA 1
ATOM 782 C C . GLU A 1 99 ? 3.405 -0.746 4.556 1.00 71.25 99 GLU A C 1
ATOM 784 O O . GLU A 1 99 ? 2.697 -0.374 5.499 1.00 71.25 99 GLU A O 1
ATOM 789 N N . VAL A 1 100 ? 3.119 -0.417 3.291 1.00 66.56 100 VAL A N 1
ATOM 790 C CA . VAL A 1 100 ? 1.897 0.310 2.903 1.00 66.56 100 VAL A CA 1
ATOM 791 C C . VAL A 1 100 ? 0.647 -0.537 3.146 1.00 66.56 100 VAL A C 1
ATOM 793 O O . VAL A 1 100 ? -0.348 -0.017 3.661 1.00 66.56 100 VAL A O 1
ATOM 796 N N . TYR A 1 101 ? 0.694 -1.831 2.822 1.00 71.75 101 TYR A N 1
ATOM 797 C CA . TYR A 1 101 ? -0.389 -2.773 3.096 1.00 71.75 101 TYR A CA 1
ATOM 798 C C . TYR A 1 101 ? -0.688 -2.853 4.596 1.00 71.75 101 TYR A C 1
ATOM 800 O O . TYR A 1 101 ? -1.837 -2.666 4.994 1.00 71.75 101 TYR A O 1
ATOM 808 N N . GLN A 1 102 ? 0.336 -3.006 5.436 1.00 80.88 102 GLN A N 1
ATOM 809 C CA . GLN A 1 102 ? 0.183 -3.054 6.891 1.00 80.88 102 GLN A CA 1
ATOM 810 C C . GLN A 1 102 ? -0.454 -1.772 7.445 1.00 80.88 102 GLN A C 1
ATOM 812 O O . GLN A 1 102 ? -1.415 -1.844 8.212 1.00 80.88 102 GLN A O 1
ATOM 817 N N . MET A 1 103 ? -0.006 -0.586 7.007 1.00 81.75 103 MET A N 1
ATOM 818 C CA . MET A 1 103 ? -0.649 0.686 7.380 1.00 81.75 103 MET A CA 1
ATOM 819 C C . MET A 1 103 ? -2.118 0.747 6.934 1.00 81.75 103 MET A C 1
ATOM 821 O O . MET A 1 103 ? -2.989 1.161 7.699 1.00 81.75 103 MET A O 1
ATOM 825 N N . SER A 1 104 ? -2.410 0.322 5.703 1.00 77.50 104 SER A N 1
ATOM 826 C CA . SER A 1 104 ? -3.770 0.291 5.155 1.00 77.50 104 SER A CA 1
ATOM 827 C C . SER A 1 104 ? -4.688 -0.647 5.942 1.00 77.50 104 SER A C 1
ATOM 829 O O . SER A 1 104 ? -5.853 -0.313 6.186 1.00 77.50 104 SER A O 1
ATOM 831 N N . THR A 1 105 ? -4.176 -1.800 6.366 1.00 83.62 105 THR A N 1
ATOM 832 C CA . THR A 1 105 ? -4.923 -2.778 7.160 1.00 83.62 105 THR A CA 1
ATOM 833 C C . THR A 1 105 ? -5.149 -2.282 8.585 1.00 83.62 105 THR A C 1
ATOM 835 O O . THR A 1 105 ? -6.270 -2.378 9.081 1.00 83.62 105 THR A O 1
ATOM 838 N N . LEU A 1 106 ? -4.155 -1.645 9.213 1.00 93.00 106 LEU A N 1
ATOM 839 C CA . LEU A 1 106 ? -4.332 -0.989 10.513 1.00 93.00 106 LEU A CA 1
ATOM 840 C C . LEU A 1 106 ? -5.438 0.075 10.463 1.00 93.00 106 LEU A C 1
ATOM 842 O O . LEU A 1 106 ? -6.290 0.104 11.345 1.00 93.00 106 LEU A O 1
ATOM 846 N N . ILE A 1 107 ? -5.496 0.894 9.405 1.00 86.50 107 ILE A N 1
ATOM 847 C CA . ILE A 1 107 ? -6.577 1.879 9.213 1.00 86.50 107 ILE A CA 1
ATOM 848 C C . ILE A 1 107 ? -7.961 1.202 9.175 1.00 86.50 107 ILE A C 1
ATOM 850 O O . ILE A 1 107 ? -8.898 1.711 9.789 1.00 86.50 107 ILE A O 1
ATOM 854 N N . ASN A 1 108 ? -8.099 0.048 8.511 1.00 82.56 108 ASN A N 1
ATOM 855 C CA . ASN A 1 108 ? -9.360 -0.711 8.502 1.00 82.56 108 ASN A CA 1
ATOM 856 C C . ASN A 1 108 ? -9.740 -1.211 9.897 1.00 82.56 108 ASN A C 1
ATOM 858 O O . ASN A 1 108 ? -10.908 -1.162 10.281 1.00 82.56 108 ASN A O 1
ATOM 862 N N . ILE A 1 109 ? -8.754 -1.682 10.660 1.00 90.56 109 ILE A N 1
ATOM 863 C CA . ILE A 1 109 ? -8.978 -2.166 12.020 1.00 90.56 109 ILE A CA 1
ATOM 864 C C . ILE A 1 109 ? -9.419 -1.008 12.919 1.00 90.56 109 ILE A C 1
ATOM 866 O O . ILE A 1 109 ? -10.442 -1.134 13.588 1.00 90.56 109 ILE A O 1
ATOM 870 N N . TYR A 1 110 ? -8.735 0.144 12.872 1.00 92.88 110 TYR A N 1
ATOM 871 C CA . TYR A 1 110 ? -9.144 1.347 13.606 1.00 92.88 110 TYR A CA 1
ATOM 872 C C . TYR A 1 110 ? -10.537 1.837 13.208 1.00 92.88 110 TYR A C 1
ATOM 874 O O . TYR A 1 110 ? -11.281 2.314 14.065 1.00 92.88 110 TYR A O 1
ATOM 882 N N . HIS A 1 111 ? -10.916 1.711 11.934 1.00 84.19 111 HIS A N 1
ATOM 883 C CA . HIS A 1 111 ? -12.265 2.045 11.482 1.00 84.19 111 HIS A CA 1
ATOM 884 C C . HIS A 1 111 ? -13.310 1.140 12.123 1.00 84.19 111 HIS A C 1
ATOM 886 O O . HIS A 1 111 ? -14.212 1.655 12.780 1.00 84.19 111 HIS A O 1
ATOM 892 N N . GLY A 1 112 ? -13.154 -0.182 12.029 1.00 83.38 112 GLY A N 1
ATOM 893 C CA . GLY A 1 112 ? -14.092 -1.121 12.650 1.00 83.38 112 GLY A CA 1
ATOM 894 C C . GLY A 1 112 ? -14.186 -0.951 14.172 1.00 83.38 112 GLY A C 1
ATOM 895 O O . GLY A 1 112 ? -15.279 -0.946 14.733 1.00 83.38 112 GLY A O 1
ATOM 896 N N . ILE A 1 113 ? -13.049 -0.706 14.826 1.00 87.25 113 ILE A N 1
ATOM 897 C CA . ILE A 1 113 ? -12.940 -0.312 16.241 1.00 87.25 113 ILE A CA 1
ATOM 898 C C . ILE A 1 113 ? -13.770 0.947 16.534 1.00 87.25 113 ILE A C 1
ATOM 900 O O . ILE A 1 113 ? -14.569 0.957 17.471 1.00 87.25 113 ILE A O 1
ATOM 904 N N . SER A 1 114 ? -13.622 1.996 15.724 1.00 80.25 114 SER A N 1
ATOM 905 C CA . SER A 1 114 ? -14.323 3.272 15.919 1.00 80.25 114 SER A CA 1
ATOM 906 C C . SER A 1 114 ? -15.833 3.138 15.746 1.00 80.25 114 SER A C 1
ATOM 908 O O . SER A 1 114 ? -16.587 3.718 16.525 1.00 80.25 114 SER A O 1
ATOM 910 N N . VAL A 1 115 ? -16.281 2.334 14.778 1.00 79.19 115 VAL A N 1
ATOM 911 C CA . VAL A 1 115 ? -17.707 2.035 14.573 1.00 79.19 115 VAL A CA 1
ATOM 912 C C . VAL A 1 115 ? -18.291 1.340 15.799 1.00 79.19 115 VAL A C 1
ATOM 914 O O . VAL A 1 115 ? -19.312 1.779 16.325 1.00 79.19 115 VAL A O 1
ATOM 917 N N . LYS A 1 116 ? -17.611 0.312 16.322 1.00 81.19 116 LYS A N 1
ATOM 918 C CA . LYS A 1 116 ? -18.074 -0.414 17.513 1.00 81.19 116 LYS A CA 1
ATOM 919 C C . LYS A 1 116 ? -18.109 0.443 18.770 1.00 81.19 116 LYS A C 1
ATOM 921 O O . LYS A 1 116 ? -19.044 0.332 19.559 1.00 81.19 116 LYS A O 1
ATOM 926 N N . ILE A 1 117 ? -17.161 1.358 18.935 1.00 80.00 117 ILE A N 1
ATOM 927 C CA . ILE A 1 117 ? -17.239 2.332 20.027 1.00 80.00 117 ILE A CA 1
ATOM 928 C C . ILE A 1 117 ? -18.372 3.330 19.815 1.00 80.00 117 ILE A C 1
ATOM 930 O O . ILE A 1 117 ? -19.012 3.720 20.783 1.00 80.00 117 ILE A O 1
ATOM 934 N N . SER A 1 118 ? -18.647 3.753 18.582 1.00 75.06 118 SER A N 1
ATOM 935 C CA . SER A 1 118 ? -19.778 4.642 18.307 1.00 75.06 118 SER A CA 1
ATOM 936 C C . SER A 1 118 ? -21.118 3.982 18.664 1.00 75.06 118 SER A C 1
ATOM 938 O O . SER A 1 118 ? -21.970 4.625 19.283 1.00 75.06 118 SER A O 1
ATOM 940 N N . GLU A 1 119 ? -21.273 2.684 18.379 1.00 78.06 119 GLU A N 1
ATOM 941 C CA . GLU A 1 119 ? -22.411 1.877 18.846 1.00 78.06 119 GLU A CA 1
ATOM 942 C C . GLU A 1 119 ? -22.484 1.867 20.384 1.00 78.06 119 GLU A C 1
ATOM 944 O O . GLU A 1 119 ? -23.531 2.172 20.959 1.00 78.06 119 GLU A O 1
ATOM 949 N N . LEU A 1 120 ? -21.361 1.606 21.062 1.00 80.06 120 LEU A N 1
ATOM 950 C CA . LEU A 1 120 ? -21.295 1.580 22.526 1.00 80.06 120 LEU A CA 1
ATOM 951 C C . LEU A 1 120 ? -21.584 2.951 23.158 1.00 80.06 120 LEU A C 1
ATOM 953 O O . LEU A 1 120 ? -22.291 3.031 24.157 1.00 80.06 120 LEU A O 1
ATOM 957 N N . ASN A 1 121 ? -21.119 4.040 22.549 1.00 76.25 121 ASN A N 1
ATOM 958 C CA . ASN A 1 121 ? -21.383 5.414 22.983 1.00 76.25 121 ASN A CA 1
ATOM 959 C C . ASN A 1 121 ? -22.820 5.864 22.713 1.00 76.25 121 ASN A C 1
ATOM 961 O O . ASN A 1 121 ? -23.278 6.831 23.316 1.00 76.25 121 ASN A O 1
ATOM 965 N N . THR A 1 122 ? -23.547 5.168 21.837 1.00 76.12 122 THR A N 1
ATOM 966 C CA . THR A 1 122 ? -24.992 5.372 21.687 1.00 76.12 122 THR A CA 1
ATOM 967 C C . THR A 1 122 ? -25.741 4.810 22.898 1.00 76.12 122 THR A C 1
ATOM 969 O O . THR A 1 122 ? -26.682 5.438 23.375 1.00 76.12 122 THR A O 1
ATOM 972 N N . TYR A 1 123 ? -25.297 3.665 23.433 1.00 81.88 123 TYR A N 1
ATOM 973 C CA . TYR A 1 123 ? -25.806 3.097 24.688 1.00 81.88 123 TYR A CA 1
ATOM 974 C C . TYR A 1 123 ? -25.364 3.912 25.916 1.00 81.88 123 TYR A C 1
ATOM 976 O O . TYR A 1 123 ? -26.166 4.231 26.792 1.00 81.88 123 TYR A O 1
ATOM 984 N N . ALA A 1 124 ? -24.082 4.267 25.961 1.00 83.12 124 ALA A N 1
ATOM 985 C CA . ALA A 1 124 ? -23.432 4.972 27.055 1.00 83.12 124 ALA A CA 1
ATOM 986 C C . ALA A 1 124 ? -23.286 6.470 26.757 1.00 83.12 124 ALA A C 1
ATOM 988 O O . ALA A 1 124 ? -22.224 7.051 26.951 1.00 83.12 124 ALA A O 1
ATOM 989 N N . LYS A 1 125 ? -24.331 7.118 26.236 1.00 77.00 125 LYS A N 1
ATOM 990 C CA . LYS A 1 125 ? -24.286 8.570 26.035 1.00 77.00 125 LYS A CA 1
ATOM 991 C C . LYS A 1 125 ? -24.154 9.249 27.409 1.00 77.00 125 LYS A C 1
ATOM 993 O O . LYS A 1 125 ? -24.967 8.943 28.282 1.00 77.00 125 LYS A O 1
ATOM 998 N N . PRO A 1 126 ? -23.177 10.152 27.614 1.00 81.31 126 PRO A N 1
ATOM 999 C CA . PRO A 1 126 ? -22.959 10.752 28.921 1.00 81.31 126 PRO A CA 1
ATOM 1000 C C . PRO A 1 126 ? -24.126 11.674 29.266 1.00 81.31 126 PRO A C 1
ATOM 1002 O O . PRO A 1 126 ? -24.687 12.338 28.385 1.00 81.31 126 PRO A O 1
ATOM 1005 N N . ARG A 1 127 ? -24.465 11.728 30.553 1.00 89.94 127 ARG A N 1
ATOM 1006 C CA . ARG A 1 127 ? -25.383 12.739 31.089 1.00 89.94 127 ARG A CA 1
ATOM 1007 C C . ARG A 1 127 ? -24.761 14.135 31.024 1.00 89.94 127 ARG A C 1
ATOM 1009 O O . ARG A 1 127 ? -23.552 14.286 30.824 1.00 89.94 127 ARG A O 1
ATOM 1016 N N . ASP A 1 128 ? -25.593 15.158 31.191 1.00 84.56 128 ASP A N 1
ATOM 1017 C CA . ASP A 1 128 ? -25.123 16.540 31.259 1.00 84.56 128 ASP A CA 1
ATOM 1018 C C . ASP A 1 128 ? -24.149 16.733 32.424 1.00 84.56 128 ASP A C 1
ATOM 1020 O O . ASP A 1 128 ? -24.181 16.008 33.417 1.00 84.56 128 ASP A O 1
ATOM 1024 N N . LEU A 1 129 ? -23.246 17.708 32.297 1.00 87.75 129 LEU A N 1
ATOM 1025 C CA . LEU A 1 129 ? -22.123 17.873 33.225 1.00 87.75 129 LEU A CA 1
ATOM 1026 C C . LEU A 1 129 ? -22.565 18.027 34.689 1.00 87.75 129 LEU A C 1
ATOM 1028 O O . LEU A 1 129 ? -21.838 17.582 35.577 1.00 87.75 129 LEU A O 1
ATOM 1032 N N . ASP A 1 130 ? -23.726 18.629 34.937 1.00 91.38 130 ASP A N 1
ATOM 1033 C CA . ASP A 1 130 ? -24.261 18.847 36.284 1.00 91.38 130 ASP A CA 1
ATOM 1034 C C . ASP A 1 130 ? -24.766 17.537 36.914 1.00 91.38 130 ASP A C 1
ATOM 1036 O O . ASP A 1 130 ? -24.480 17.286 38.078 1.00 91.38 130 ASP A O 1
ATOM 1040 N N . ASP A 1 131 ? -25.341 16.626 36.125 1.00 91.00 131 ASP A N 1
ATOM 1041 C CA . ASP A 1 131 ? -25.838 15.317 36.590 1.00 91.00 131 ASP A CA 1
ATOM 1042 C C . ASP A 1 131 ? -24.805 14.183 36.448 1.00 91.00 131 ASP A C 1
ATOM 1044 O O . ASP A 1 131 ? -24.984 13.070 36.948 1.00 91.00 131 ASP A O 1
ATOM 1048 N N . PHE A 1 132 ? -23.710 14.442 35.733 1.00 92.62 132 PHE A N 1
ATOM 1049 C CA . PHE A 1 132 ? -22.705 13.442 35.386 1.00 92.62 132 PHE A CA 1
ATOM 1050 C C . PHE A 1 132 ? -22.068 12.813 36.628 1.00 92.62 132 PHE A C 1
ATOM 1052 O O . PHE A 1 132 ? -21.569 13.535 37.489 1.00 92.62 132 PHE A O 1
ATOM 1059 N N . LEU A 1 133 ? -22.056 11.478 36.696 1.00 91.88 133 LEU A N 1
ATOM 1060 C CA . LEU A 1 133 ? -21.626 10.674 37.854 1.00 91.88 133 LEU A CA 1
ATOM 1061 C C . LEU A 1 133 ? -22.392 10.928 39.170 1.00 91.88 133 LEU A C 1
ATOM 1063 O O . LEU A 1 133 ? -22.058 10.310 40.177 1.00 91.88 133 LEU A O 1
ATOM 1067 N N . GLU A 1 134 ? -23.425 11.773 39.175 1.00 86.25 134 GLU A N 1
ATOM 1068 C CA . GLU A 1 134 ? -24.238 12.101 40.351 1.00 86.25 134 GLU A CA 1
ATOM 1069 C C . GLU A 1 134 ? -25.570 11.329 40.367 1.00 86.25 134 GLU A C 1
ATOM 1071 O O . GLU A 1 134 ? -25.952 10.668 39.391 1.00 86.25 134 GLU A O 1
ATOM 1076 N N . GLY A 1 135 ? -26.278 11.409 41.498 1.00 82.94 135 GLY A N 1
ATOM 1077 C CA . GLY A 1 135 ? -27.568 10.755 41.727 1.00 82.94 135 GLY A CA 1
ATOM 1078 C C . GLY A 1 135 ? -27.473 9.323 42.266 1.00 82.94 135 GLY A C 1
ATOM 1079 O O . GLY A 1 135 ? -26.392 8.809 42.544 1.00 82.94 135 GLY A O 1
ATOM 1080 N N . GLU A 1 136 ? -28.637 8.690 42.430 1.00 80.06 136 GLU A N 1
ATOM 1081 C CA . GLU A 1 136 ? -28.769 7.329 42.980 1.00 80.06 136 GLU A CA 1
ATOM 1082 C C . GLU A 1 136 ? -28.867 6.239 41.893 1.00 80.06 136 GLU A C 1
ATOM 1084 O O . GLU A 1 136 ? -28.734 5.054 42.194 1.00 80.06 136 GLU A O 1
ATOM 1089 N N . ASP A 1 137 ? -29.068 6.615 40.622 1.00 87.06 137 ASP A N 1
ATOM 1090 C CA . ASP A 1 137 ? -29.139 5.665 39.504 1.00 87.06 137 ASP A CA 1
ATOM 1091 C C . ASP A 1 137 ? -27.745 5.118 39.161 1.00 87.06 137 ASP A C 1
ATOM 1093 O O . ASP A 1 137 ? -26.962 5.706 38.405 1.00 87.06 137 ASP A O 1
ATOM 1097 N N . GLN A 1 138 ? -27.448 3.947 39.717 1.00 84.94 138 GLN A N 1
ATOM 1098 C CA . GLN A 1 138 ? -26.165 3.276 39.543 1.00 84.94 138 GLN A CA 1
ATOM 1099 C C . GLN A 1 138 ? -25.900 2.877 38.083 1.00 84.94 138 GLN A C 1
ATOM 1101 O O . GLN A 1 138 ? -24.754 2.933 37.636 1.00 84.94 138 GLN A O 1
ATOM 1106 N N . LEU A 1 139 ? -26.930 2.509 37.312 1.00 89.25 139 LEU A N 1
ATOM 1107 C CA . LEU A 1 139 ? -26.768 2.141 35.901 1.00 89.25 139 LEU A CA 1
ATOM 1108 C C . LEU A 1 139 ? -26.469 3.372 35.040 1.00 89.25 139 LEU A C 1
ATOM 1110 O O . LEU A 1 139 ? -25.694 3.290 34.085 1.00 89.25 139 LEU A O 1
ATOM 1114 N N . ALA A 1 140 ? -27.037 4.531 35.376 1.00 89.69 140 ALA A N 1
ATOM 1115 C CA . ALA A 1 140 ? -26.665 5.794 34.745 1.00 89.69 140 ALA A CA 1
ATOM 1116 C C . ALA A 1 140 ? -25.202 6.175 35.036 1.00 89.69 140 ALA A C 1
ATOM 1118 O O . ALA A 1 140 ? -24.472 6.516 34.105 1.00 89.69 140 ALA A O 1
ATOM 1119 N N . ILE A 1 141 ? -24.741 6.031 36.284 1.00 91.19 141 ILE A N 1
ATOM 1120 C CA . ILE A 1 141 ? -23.329 6.251 36.653 1.00 91.19 141 ILE A CA 1
ATOM 1121 C C . ILE A 1 141 ? -22.407 5.273 35.910 1.00 91.19 141 ILE A C 1
ATOM 1123 O O . ILE A 1 141 ? -21.383 5.676 35.360 1.00 91.19 141 ILE A O 1
ATOM 1127 N N . GLY A 1 142 ? -22.775 3.992 35.839 1.00 92.06 142 GLY A N 1
ATOM 1128 C CA . GLY A 1 142 ? -22.020 2.987 35.090 1.00 92.06 142 GLY A CA 1
ATOM 1129 C C . GLY A 1 142 ? -21.874 3.345 33.607 1.00 92.06 142 GLY A C 1
ATOM 1130 O O . GLY A 1 142 ? -20.790 3.207 33.039 1.00 92.06 142 GLY A O 1
ATOM 1131 N N . ARG A 1 143 ? -22.936 3.858 32.973 1.00 91.19 143 ARG A N 1
ATOM 1132 C CA . ARG A 1 143 ? -22.898 4.326 31.577 1.00 91.19 143 ARG A CA 1
ATOM 1133 C C . ARG A 1 143 ? -21.993 5.542 31.388 1.00 91.19 143 ARG A C 1
ATOM 1135 O O . ARG A 1 143 ? -21.198 5.550 30.451 1.00 91.19 143 ARG A O 1
ATOM 1142 N N . ASP A 1 144 ? -22.032 6.509 32.300 1.00 93.88 144 ASP A N 1
ATOM 1143 C CA . ASP A 1 144 ? -21.096 7.643 32.297 1.00 93.88 144 ASP A CA 1
ATOM 1144 C C . ASP A 1 144 ? -19.625 7.173 32.360 1.00 93.88 144 ASP A C 1
ATOM 1146 O O . ASP A 1 144 ? -18.754 7.723 31.679 1.00 93.88 144 ASP A O 1
ATOM 1150 N N . LEU A 1 145 ? -19.340 6.117 33.133 1.00 94.56 145 LEU A N 1
ATOM 1151 C CA . LEU A 1 145 ? -18.004 5.515 33.222 1.00 94.56 145 LEU A CA 1
ATOM 1152 C C . LEU A 1 145 ? -17.601 4.757 31.948 1.00 94.56 145 LEU A C 1
ATOM 1154 O O . LEU A 1 145 ? -16.449 4.868 31.525 1.00 94.56 145 LEU A O 1
ATOM 1158 N N . ILE A 1 146 ? -18.524 4.041 31.292 1.00 91.69 146 ILE A N 1
ATOM 1159 C CA . ILE A 1 146 ? -18.270 3.428 29.972 1.00 91.69 146 ILE A CA 1
ATOM 1160 C C . ILE A 1 146 ? -17.891 4.507 28.947 1.00 91.69 146 ILE A C 1
ATOM 1162 O O . ILE A 1 146 ? -16.948 4.322 28.173 1.00 91.69 146 ILE A O 1
ATOM 1166 N N . TRP A 1 147 ? -18.574 5.654 28.958 1.00 91.75 147 TRP A N 1
ATOM 1167 C CA . TRP A 1 147 ? -18.229 6.773 28.082 1.00 91.75 147 TRP A CA 1
ATOM 1168 C C . TRP A 1 147 ? -16.823 7.322 28.352 1.00 91.75 147 TRP A C 1
ATOM 1170 O O . TRP A 1 147 ? -16.047 7.535 27.420 1.00 91.75 147 TRP A O 1
ATOM 1180 N N . LEU A 1 148 ? -16.452 7.516 29.623 1.00 92.62 148 LEU A N 1
ATOM 1181 C CA . LEU A 1 148 ? -15.100 7.968 29.977 1.00 92.62 148 LEU A CA 1
ATOM 1182 C C . LEU A 1 148 ? -14.030 6.981 29.521 1.00 92.62 148 LEU A C 1
ATOM 1184 O O . LEU A 1 148 ? -13.003 7.404 28.987 1.00 92.62 148 LEU A O 1
ATOM 1188 N N . ALA A 1 149 ? -14.272 5.685 29.723 1.00 92.94 149 ALA A N 1
ATOM 1189 C CA . ALA A 1 149 ? -13.347 4.627 29.350 1.00 92.94 149 ALA A CA 1
ATOM 1190 C C . ALA A 1 149 ? -13.151 4.559 27.828 1.00 92.94 149 ALA A C 1
ATOM 1192 O O . ALA A 1 149 ? -12.021 4.524 27.348 1.00 92.94 149 ALA A O 1
ATOM 1193 N N . THR A 1 150 ? -14.228 4.608 27.042 1.00 88.69 150 THR A N 1
ATOM 1194 C CA . THR A 1 150 ? -14.115 4.621 25.574 1.00 88.69 150 THR A CA 1
ATOM 1195 C C . THR A 1 150 ? -13.431 5.891 25.063 1.00 88.69 150 THR A C 1
ATOM 1197 O O . THR A 1 150 ? -12.565 5.809 24.187 1.00 88.69 150 THR A O 1
ATOM 1200 N N . TYR A 1 151 ? -13.762 7.062 25.625 1.00 88.00 151 TYR A N 1
ATOM 1201 C CA . TYR A 1 151 ? -13.136 8.328 25.243 1.00 88.00 151 TYR A CA 1
ATOM 1202 C C . TYR A 1 151 ? -11.637 8.320 25.552 1.00 88.00 151 TYR A C 1
ATOM 1204 O O . TYR A 1 151 ? -10.838 8.702 24.697 1.00 88.00 151 TYR A O 1
ATOM 1212 N N . SER A 1 152 ? -11.234 7.895 26.756 1.00 89.50 152 SER A N 1
ATOM 1213 C CA . SER A 1 152 ? -9.823 7.894 27.163 1.00 89.50 152 SER A CA 1
ATOM 1214 C C . SER A 1 152 ? -8.981 6.974 26.275 1.00 89.50 152 SER A C 1
ATOM 1216 O O . SER A 1 152 ? -7.894 7.371 25.847 1.00 89.50 152 SER A O 1
ATOM 1218 N N . LYS A 1 153 ? -9.512 5.795 25.927 1.00 90.12 153 LYS A N 1
ATOM 1219 C CA . LYS A 1 153 ? -8.845 4.795 25.082 1.00 90.12 153 LYS A CA 1
ATOM 1220 C C . LYS A 1 153 ? -8.689 5.275 23.642 1.00 90.12 153 LYS A C 1
ATOM 1222 O O . LYS A 1 153 ? -7.578 5.249 23.111 1.00 90.12 153 LYS A O 1
ATOM 1227 N N . LEU A 1 154 ? -9.754 5.805 23.032 1.00 86.62 154 LEU A N 1
ATOM 1228 C CA . LEU A 1 154 ? -9.660 6.391 21.692 1.00 86.62 154 LEU A CA 1
ATOM 1229 C C . LEU A 1 154 ? -8.752 7.620 21.652 1.00 86.62 154 LEU A C 1
ATOM 1231 O O . LEU A 1 154 ? -7.960 7.764 20.723 1.00 86.62 154 LEU A O 1
ATOM 1235 N N . TYR A 1 155 ? -8.848 8.501 22.652 1.00 88.00 155 TYR A N 1
ATOM 1236 C CA . TYR A 1 155 ? -7.976 9.667 22.748 1.00 88.00 155 TYR A CA 1
ATOM 1237 C C . TYR A 1 155 ? -6.510 9.245 22.782 1.00 88.00 155 TYR A C 1
ATOM 1239 O O . TYR A 1 155 ? -5.717 9.778 22.008 1.00 88.00 155 TYR A O 1
ATOM 1247 N N . ASN A 1 156 ? -6.156 8.276 23.631 1.00 89.56 156 ASN A N 1
ATOM 1248 C CA . ASN A 1 156 ? -4.790 7.776 23.707 1.00 89.56 156 ASN A CA 1
ATOM 1249 C C . ASN A 1 156 ? -4.339 7.183 22.368 1.00 89.56 156 ASN A C 1
ATOM 1251 O O . ASN A 1 156 ? -3.341 7.641 21.817 1.00 89.56 156 ASN A O 1
ATOM 1255 N N . SER A 1 157 ? -5.102 6.242 21.805 1.00 91.69 157 SER A N 1
ATOM 1256 C CA . SER A 1 157 ? -4.751 5.585 20.541 1.00 91.69 157 SER A CA 1
ATOM 1257 C C . SER A 1 157 ? -4.577 6.591 19.398 1.00 91.69 157 SER A C 1
ATOM 1259 O O . SER A 1 157 ? -3.531 6.635 18.745 1.00 91.69 157 SER A O 1
ATOM 1261 N N . PHE A 1 158 ? -5.552 7.475 19.170 1.00 88.62 158 PHE A N 1
ATOM 1262 C CA . PHE A 1 158 ? -5.471 8.455 18.085 1.00 88.62 158 PHE A CA 1
ATOM 1263 C C . PHE A 1 158 ? -4.379 9.490 18.309 1.00 88.62 158 PHE A C 1
ATOM 1265 O O . PHE A 1 158 ? -3.722 9.900 17.351 1.00 88.62 158 PHE A O 1
ATOM 1272 N N . TYR A 1 159 ? -4.147 9.899 19.556 1.00 87.44 159 TYR A N 1
ATOM 1273 C CA . TYR A 1 159 ? -3.070 10.823 19.866 1.00 87.44 159 TYR A CA 1
ATOM 1274 C C . TYR A 1 159 ? -1.692 10.190 19.633 1.00 87.44 159 TYR A C 1
ATOM 1276 O O . TYR A 1 159 ? -0.847 10.806 18.982 1.00 87.44 159 TYR A O 1
ATOM 1284 N N . GLN A 1 160 ? -1.471 8.946 20.068 1.00 88.38 160 GLN A N 1
ATOM 1285 C CA . GLN A 1 160 ? -0.221 8.231 19.797 1.00 88.38 160 GLN A CA 1
ATOM 1286 C C . GLN A 1 160 ? -0.015 8.014 18.296 1.00 88.38 160 GLN A C 1
ATOM 1288 O O . GLN A 1 160 ? 1.059 8.302 17.773 1.00 88.38 160 GLN A O 1
ATOM 1293 N N . ASN A 1 161 ? -1.053 7.611 17.560 1.00 90.19 161 ASN A N 1
ATOM 1294 C CA . ASN A 1 161 ? -0.974 7.469 16.105 1.00 90.19 161 ASN A CA 1
ATOM 1295 C C . ASN A 1 161 ? -0.727 8.815 15.394 1.00 90.19 161 ASN A C 1
ATOM 1297 O O . ASN A 1 161 ? 0.018 8.871 14.411 1.00 90.19 161 ASN A O 1
ATOM 1301 N N . TYR A 1 162 ? -1.261 9.926 15.912 1.00 87.50 162 TYR A N 1
ATOM 1302 C CA . TYR A 1 162 ? -0.915 11.268 15.440 1.00 87.50 162 TYR A CA 1
ATOM 1303 C C . TYR A 1 162 ? 0.580 11.573 15.648 1.00 87.50 162 TYR A C 1
ATOM 1305 O O . TYR A 1 162 ? 1.257 12.028 14.723 1.00 87.50 162 TYR A O 1
ATOM 1313 N N . LEU A 1 163 ? 1.133 11.281 16.827 1.00 86.44 163 LEU A N 1
ATOM 1314 C CA . LEU A 1 163 ? 2.562 11.472 17.095 1.00 86.44 163 LEU A CA 1
ATOM 1315 C C . LEU A 1 163 ? 3.446 10.575 16.218 1.00 86.44 163 LEU A C 1
ATOM 1317 O O . LEU A 1 163 ? 4.469 11.024 15.699 1.00 86.44 163 LEU A O 1
ATOM 1321 N N . ASN A 1 164 ? 3.036 9.326 16.025 1.00 88.69 164 ASN A N 1
ATOM 1322 C CA . ASN A 1 164 ? 3.802 8.310 15.315 1.00 88.69 164 ASN A CA 1
ATOM 1323 C C . ASN A 1 164 ? 3.815 8.535 13.800 1.00 88.69 164 ASN A C 1
ATOM 1325 O O . ASN A 1 164 ? 4.881 8.490 13.184 1.00 88.69 164 ASN A O 1
ATOM 1329 N N . TYR A 1 165 ? 2.661 8.851 13.207 1.00 85.69 165 TYR A N 1
ATOM 1330 C CA . TYR A 1 165 ? 2.522 8.960 11.755 1.00 85.69 165 TYR A CA 1
ATOM 1331 C C . TYR A 1 165 ? 2.341 10.391 11.256 1.00 85.69 165 TYR A C 1
ATOM 1333 O O . TYR A 1 165 ? 2.919 10.764 10.236 1.00 85.69 165 TYR A O 1
ATOM 1341 N N . TYR A 1 166 ? 1.560 11.224 11.945 1.00 81.12 166 TYR A N 1
ATOM 1342 C CA . TYR A 1 166 ? 1.238 12.559 11.436 1.00 81.12 166 TYR A CA 1
ATOM 1343 C C . TYR A 1 166 ? 2.344 13.572 11.698 1.00 81.12 166 TYR A C 1
ATOM 1345 O O . TYR A 1 166 ? 2.552 14.457 10.874 1.00 81.12 166 TYR A O 1
ATOM 1353 N N . MET A 1 167 ? 3.102 13.474 12.787 1.00 80.75 167 MET A N 1
ATOM 1354 C CA . MET A 1 167 ? 4.167 14.453 13.043 1.00 80.75 167 MET A CA 1
ATOM 1355 C C . MET A 1 167 ? 5.273 14.409 11.978 1.00 80.75 167 MET A C 1
ATOM 1357 O O . MET A 1 167 ? 5.779 15.463 11.591 1.00 80.75 167 MET A O 1
ATOM 1361 N N . HIS A 1 168 ? 5.571 13.236 11.413 1.00 79.12 168 HIS A N 1
ATOM 1362 C CA . HIS A 1 168 ? 6.552 13.083 10.338 1.00 79.12 168 HIS A CA 1
ATOM 1363 C C . HIS A 1 168 ? 5.952 13.418 8.958 1.00 79.12 168 HIS A C 1
ATOM 1365 O O . HIS A 1 168 ? 4.952 12.831 8.553 1.00 79.12 168 HIS A O 1
ATOM 1371 N N . LEU A 1 169 ? 6.581 14.321 8.190 1.00 70.62 169 LEU A N 1
ATOM 1372 C CA . LEU A 1 169 ? 6.028 14.844 6.927 1.00 70.62 169 LEU A CA 1
ATOM 1373 C C . LEU A 1 169 ? 5.679 13.744 5.907 1.00 70.62 169 LEU A C 1
ATOM 1375 O O . LEU A 1 169 ? 4.593 13.768 5.335 1.00 70.62 169 LEU A O 1
ATOM 1379 N N . ASN A 1 170 ? 6.579 12.782 5.687 1.00 66.75 170 ASN A N 1
ATOM 1380 C CA . ASN A 1 170 ? 6.373 11.737 4.674 1.00 66.75 170 ASN A CA 1
ATOM 1381 C C . ASN A 1 170 ? 5.313 10.709 5.097 1.00 66.75 170 ASN A C 1
ATOM 1383 O O . ASN A 1 170 ? 4.461 10.351 4.290 1.00 66.75 170 ASN A O 1
ATOM 1387 N N . LEU A 1 171 ? 5.298 10.298 6.371 1.00 76.25 171 LEU A N 1
ATOM 1388 C CA . LEU A 1 171 ? 4.286 9.376 6.897 1.00 76.25 171 LEU A CA 1
ATOM 1389 C C . LEU A 1 171 ? 2.903 10.018 6.891 1.00 76.25 171 LEU A C 1
ATOM 1391 O O . LEU A 1 171 ? 1.944 9.398 6.445 1.00 76.25 171 LEU A O 1
ATOM 1395 N N . ARG A 1 172 ? 2.810 11.296 7.274 1.00 76.94 172 ARG A N 1
ATOM 1396 C CA . ARG A 1 172 ? 1.572 12.075 7.193 1.00 76.94 172 ARG A CA 1
ATOM 1397 C C . ARG A 1 172 ? 0.972 12.039 5.793 1.00 76.94 172 ARG A C 1
ATOM 1399 O O . ARG A 1 172 ? -0.235 11.872 5.659 1.00 76.94 172 ARG A O 1
ATOM 1406 N N . LYS A 1 173 ? 1.800 12.222 4.760 1.00 64.81 173 LYS A N 1
ATOM 1407 C CA . LYS A 1 173 ? 1.354 12.175 3.360 1.00 64.81 173 LYS A CA 1
ATOM 1408 C C . LYS A 1 173 ? 0.835 10.787 2.990 1.00 64.81 173 LYS A C 1
ATOM 1410 O O . LYS A 1 173 ? -0.251 10.695 2.437 1.00 64.81 173 LYS A O 1
ATOM 1415 N N . ILE A 1 174 ? 1.562 9.728 3.348 1.00 66.88 174 ILE A N 1
ATOM 1416 C CA . ILE A 1 174 ? 1.155 8.347 3.049 1.00 66.88 174 ILE A CA 1
ATOM 1417 C C . ILE A 1 174 ? -0.180 8.017 3.712 1.00 66.88 174 ILE A C 1
ATOM 1419 O O . ILE A 1 174 ? -1.093 7.547 3.041 1.00 66.88 174 ILE A O 1
ATOM 1423 N N . ILE A 1 175 ? -0.333 8.332 5.000 1.00 79.50 175 ILE A N 1
ATOM 1424 C CA . ILE A 1 175 ? -1.597 8.109 5.701 1.00 79.50 175 ILE A CA 1
ATOM 1425 C C . ILE A 1 175 ? -2.731 8.902 5.040 1.00 79.50 175 ILE A C 1
ATOM 1427 O O . ILE A 1 175 ? -3.787 8.332 4.781 1.00 79.50 175 ILE A O 1
ATOM 1431 N N . LYS A 1 176 ? -2.523 10.184 4.701 1.00 71.25 176 LYS A N 1
ATOM 1432 C CA . LYS A 1 176 ? -3.537 10.983 3.990 1.00 71.25 176 LYS A CA 1
ATOM 1433 C C . LYS A 1 176 ? -3.964 10.334 2.670 1.00 71.25 176 LYS A C 1
ATOM 1435 O O . LYS A 1 176 ? -5.163 10.229 2.429 1.00 71.25 176 LYS A O 1
ATOM 1440 N N . ASN A 1 177 ? -3.016 9.849 1.870 1.00 61.06 177 ASN A N 1
ATOM 1441 C CA . ASN A 1 177 ? -3.316 9.163 0.612 1.00 61.06 177 ASN A CA 1
ATOM 1442 C C . ASN A 1 177 ? -4.116 7.873 0.852 1.00 61.06 177 ASN A C 1
ATOM 1444 O O . ASN A 1 177 ? -5.134 7.658 0.201 1.00 61.06 177 ASN A O 1
ATOM 1448 N N . LEU A 1 178 ? -3.736 7.064 1.848 1.00 67.44 178 LEU A N 1
ATOM 1449 C CA . LEU A 1 178 ? -4.471 5.846 2.208 1.00 67.44 178 LEU A CA 1
ATOM 1450 C C . LEU A 1 178 ? -5.926 6.136 2.610 1.00 67.44 178 LEU A C 1
ATOM 1452 O O . LEU A 1 178 ? -6.828 5.388 2.232 1.00 67.44 178 LEU A O 1
ATOM 1456 N N . PHE A 1 179 ? -6.176 7.228 3.338 1.00 67.31 179 PHE A N 1
ATOM 1457 C CA . PHE A 1 179 ? -7.534 7.666 3.676 1.00 67.31 179 PHE A CA 1
ATOM 1458 C C . PHE A 1 179 ? -8.343 8.071 2.437 1.00 67.31 179 PHE A C 1
ATOM 1460 O O . PHE A 1 179 ? -9.471 7.605 2.286 1.00 67.31 179 PHE A O 1
ATOM 1467 N N . ILE A 1 180 ? -7.765 8.882 1.540 1.00 60.72 180 ILE A N 1
ATOM 1468 C CA . ILE A 1 180 ? -8.388 9.268 0.254 1.00 60.72 180 ILE A CA 1
ATOM 1469 C C . ILE A 1 180 ? -8.764 8.018 -0.544 1.00 60.72 180 ILE A C 1
ATOM 1471 O O . ILE A 1 180 ? -9.820 7.914 -1.157 1.00 60.72 180 ILE A O 1
ATOM 1475 N N . THR A 1 181 ? -7.904 7.014 -0.491 1.00 55.81 181 THR A N 1
ATOM 1476 C CA . THR A 1 181 ? -8.065 5.795 -1.272 1.00 55.81 181 THR A CA 1
ATOM 1477 C C . THR A 1 181 ? -9.169 4.885 -0.814 1.00 55.81 181 THR A C 1
ATOM 1479 O O . THR A 1 181 ? -9.899 4.305 -1.620 1.00 55.81 181 THR A O 1
ATOM 1482 N N . LYS A 1 182 ? -9.302 4.752 0.498 1.00 61.56 182 LYS A N 1
ATOM 1483 C CA . LYS A 1 182 ? -10.404 3.999 1.081 1.00 61.56 182 LYS A CA 1
ATOM 1484 C C . LYS A 1 182 ? -11.735 4.682 0.771 1.00 61.56 182 LYS A C 1
ATOM 1486 O O . LYS A 1 182 ? -12.658 4.008 0.331 1.00 61.56 182 LYS A O 1
ATOM 1491 N N . GLU A 1 183 ? -11.792 6.007 0.871 1.00 58.62 183 GLU A N 1
ATOM 1492 C CA . GLU A 1 183 ? -12.974 6.798 0.508 1.00 58.62 183 GLU A CA 1
ATOM 1493 C C . GLU A 1 183 ? -13.364 6.601 -0.969 1.00 58.62 183 GLU A C 1
ATOM 1495 O O . GLU A 1 183 ? -14.491 6.214 -1.280 1.00 58.62 183 GLU A O 1
ATOM 1500 N N . ASN A 1 184 ? -12.408 6.744 -1.888 1.00 53.53 184 ASN A N 1
ATOM 1501 C CA . ASN A 1 184 ? -12.657 6.622 -3.328 1.00 53.53 184 ASN A CA 1
ATOM 1502 C C . ASN A 1 184 ? -12.972 5.185 -3.792 1.00 53.53 184 ASN A C 1
ATOM 1504 O O . ASN A 1 184 ? -13.622 5.002 -4.825 1.00 53.53 184 ASN A O 1
ATOM 1508 N N . SER A 1 185 ? -12.555 4.166 -3.031 1.00 49.72 185 SER A N 1
ATOM 1509 C CA . SER A 1 185 ? -12.949 2.763 -3.249 1.00 49.72 185 SER A CA 1
ATOM 1510 C C . SER A 1 185 ? -14.319 2.411 -2.648 1.00 49.72 185 SER A C 1
ATOM 1512 O O . SER A 1 185 ? -14.723 1.251 -2.687 1.00 49.72 185 SER A O 1
ATOM 1514 N N . GLY A 1 186 ? -15.054 3.396 -2.117 1.00 53.56 186 GLY A N 1
ATOM 1515 C CA . GLY A 1 186 ? -16.389 3.209 -1.546 1.00 53.56 186 GLY A CA 1
ATOM 1516 C C . GLY A 1 186 ? -16.388 2.610 -0.138 1.00 53.56 186 GLY A C 1
ATOM 1517 O O . GLY A 1 186 ? -17.448 2.244 0.371 1.00 53.56 186 GLY A O 1
ATOM 1518 N N . GLN A 1 187 ? -15.224 2.505 0.512 1.00 55.59 187 GLN A N 1
ATOM 1519 C CA . GLN A 1 187 ? -15.146 2.097 1.913 1.00 55.59 187 GLN A CA 1
ATOM 1520 C C . GLN A 1 187 ? -15.606 3.263 2.793 1.00 55.59 187 GLN A C 1
ATOM 1522 O O . GLN A 1 187 ? -15.223 4.411 2.572 1.00 55.59 187 GLN A O 1
ATOM 1527 N N . LYS A 1 188 ? -16.403 2.975 3.828 1.00 66.62 188 LYS A N 1
ATOM 1528 C CA . LYS A 1 188 ? -17.006 3.979 4.728 1.00 66.62 188 LYS A CA 1
ATOM 1529 C C . LYS A 1 188 ? -16.014 4.588 5.733 1.00 66.62 188 LYS A C 1
ATOM 1531 O O . LYS A 1 188 ? -16.330 4.763 6.904 1.00 66.62 188 LYS A O 1
ATOM 1536 N N . ILE A 1 189 ? -14.805 4.928 5.289 1.00 72.88 189 ILE A N 1
ATOM 1537 C CA . ILE A 1 189 ? -13.722 5.404 6.159 1.00 72.88 189 ILE A CA 1
ATOM 1538 C C . ILE A 1 189 ? -13.984 6.794 6.765 1.00 72.88 189 ILE A C 1
ATOM 1540 O O . ILE A 1 189 ? -13.306 7.198 7.712 1.00 72.88 189 ILE A O 1
ATOM 1544 N N . GLU A 1 190 ? -14.984 7.518 6.254 1.00 64.94 190 GLU A N 1
ATOM 1545 C CA . GLU A 1 190 ? -15.415 8.818 6.780 1.00 64.94 190 GLU A CA 1
ATOM 1546 C C . GLU A 1 190 ? -15.798 8.759 8.260 1.00 64.94 190 GLU A C 1
ATOM 1548 O O . GLU A 1 190 ? -15.481 9.675 9.015 1.00 64.94 190 GLU A O 1
ATOM 1553 N N . GLU A 1 191 ? -16.388 7.652 8.713 1.00 67.94 191 GLU A N 1
ATOM 1554 C CA . GLU A 1 191 ? -16.747 7.444 10.121 1.00 67.94 191 GLU A CA 1
ATOM 1555 C C . GLU A 1 191 ? -15.505 7.510 11.025 1.00 67.94 191 GLU A C 1
ATOM 1557 O O . GLU A 1 191 ? -15.516 8.165 12.071 1.00 67.94 191 GLU A O 1
ATOM 1562 N N . LEU A 1 192 ? -14.391 6.908 10.590 1.00 81.44 192 LEU A N 1
ATOM 1563 C CA . LEU A 1 192 ? -13.115 6.994 11.298 1.00 81.44 192 LEU A CA 1
ATOM 1564 C C . LEU A 1 192 ? -12.579 8.431 11.298 1.00 81.44 192 LEU A C 1
ATOM 1566 O O . LEU A 1 192 ? -12.163 8.923 12.346 1.00 81.44 192 LEU A O 1
ATOM 1570 N N . LYS A 1 193 ? -12.606 9.125 10.152 1.00 72.19 193 LYS A N 1
ATOM 1571 C CA . LYS A 1 193 ? -12.123 10.516 10.056 1.00 72.19 193 LYS A CA 1
ATOM 1572 C C . LYS A 1 193 ? -12.896 11.444 10.991 1.00 72.19 193 LYS A C 1
ATOM 1574 O O . LYS A 1 193 ? -12.276 12.230 11.707 1.00 72.19 193 LYS A O 1
ATOM 1579 N N . VAL A 1 194 ? -14.224 11.325 11.012 1.00 69.44 194 VAL A N 1
ATOM 1580 C CA . VAL A 1 194 ? -15.106 12.096 11.897 1.00 69.44 194 VAL A CA 1
ATOM 1581 C C . VAL A 1 194 ? -14.804 11.781 13.356 1.00 69.44 194 VAL A C 1
ATOM 1583 O O . VAL A 1 194 ? -14.693 12.705 14.157 1.00 69.44 194 VAL A O 1
ATOM 1586 N N . THR A 1 195 ? -14.593 10.509 13.703 1.00 75.00 195 THR A N 1
ATOM 1587 C CA . THR A 1 195 ? -14.264 10.108 15.080 1.00 75.00 195 THR A CA 1
ATOM 1588 C C . THR A 1 195 ? -12.910 10.680 15.521 1.00 75.00 195 THR A C 1
ATOM 1590 O O . THR A 1 195 ? -12.815 11.275 16.595 1.00 75.00 195 THR A O 1
ATOM 1593 N N . ILE A 1 196 ? -11.871 10.582 14.681 1.00 80.62 196 ILE A N 1
ATOM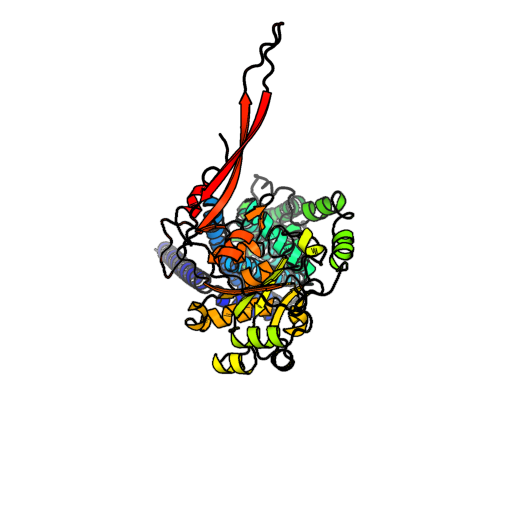 1594 C CA . ILE A 1 196 ? -10.543 11.162 14.952 1.00 80.62 196 ILE A CA 1
ATOM 1595 C C . ILE A 1 196 ? -10.647 12.679 15.120 1.00 80.62 196 ILE A C 1
ATOM 1597 O O . ILE A 1 196 ? -10.131 13.225 16.097 1.00 80.62 196 ILE A O 1
ATOM 1601 N N . ALA A 1 197 ? -11.311 13.360 14.180 1.00 72.50 197 ALA A N 1
ATOM 1602 C CA . ALA A 1 197 ? -11.501 14.804 14.231 1.00 72.50 197 ALA A CA 1
ATOM 1603 C C . ALA A 1 197 ? -12.236 15.196 15.514 1.00 72.50 197 ALA A C 1
ATOM 1605 O O . ALA A 1 197 ? -11.739 16.023 16.268 1.00 72.50 197 ALA A O 1
ATOM 1606 N N . HIS A 1 198 ? -13.349 14.530 15.825 1.00 73.75 198 HIS A N 1
ATOM 1607 C CA . HIS A 1 198 ? -14.131 14.792 17.025 1.00 73.75 198 HIS A CA 1
ATOM 1608 C C . HIS A 1 198 ? -13.292 14.665 18.305 1.00 73.75 198 HIS A C 1
ATOM 1610 O O . HIS A 1 198 ? -13.341 15.554 19.150 1.00 73.75 198 HIS A O 1
ATOM 1616 N N . ILE A 1 199 ? -12.490 13.608 18.441 1.00 80.31 199 ILE A N 1
ATOM 1617 C CA . ILE A 1 199 ? -11.720 13.340 19.665 1.00 80.31 199 ILE A CA 1
ATOM 1618 C C . ILE A 1 199 ? -10.504 14.255 19.822 1.00 80.31 199 ILE A C 1
ATOM 1620 O O . ILE A 1 199 ? -10.145 14.630 20.943 1.00 80.31 199 ILE A O 1
ATOM 1624 N N . LEU A 1 200 ? -9.851 14.620 18.718 1.00 80.69 200 LEU A N 1
ATOM 1625 C CA . LEU A 1 200 ? -8.643 15.446 18.748 1.00 80.69 200 LEU A CA 1
ATOM 1626 C C . LEU A 1 200 ? -8.938 16.957 18.674 1.00 80.69 200 LEU A C 1
ATOM 1628 O O . LEU A 1 200 ? -8.066 17.764 19.026 1.00 80.69 200 LEU A O 1
ATOM 1632 N N . GLU A 1 201 ? -10.157 17.353 18.291 1.00 75.44 201 GLU A N 1
ATOM 1633 C CA . GLU A 1 201 ? -10.581 18.752 18.174 1.00 75.44 201 GLU A CA 1
ATOM 1634 C C . GLU A 1 201 ? -10.413 19.516 19.491 1.00 75.44 201 GLU A C 1
ATOM 1636 O O . GLU A 1 201 ? -10.717 19.025 20.583 1.00 75.44 201 GLU A O 1
ATOM 1641 N N . LYS A 1 202 ? -9.909 20.752 19.414 1.00 79.88 202 LYS A N 1
ATOM 1642 C CA . LYS A 1 202 ? -9.526 21.520 20.606 1.00 79.88 202 LYS A CA 1
ATOM 1643 C C . LYS A 1 202 ? -10.719 21.781 21.520 1.00 79.88 202 LYS A C 1
ATOM 1645 O O . LYS A 1 202 ? -10.576 21.680 22.739 1.00 79.88 202 LYS A O 1
ATOM 1650 N N . ASP A 1 203 ? -11.866 22.134 20.953 1.00 76.12 203 ASP A N 1
ATOM 1651 C CA . ASP A 1 203 ? -13.048 22.478 21.742 1.00 76.12 203 ASP A CA 1
ATOM 1652 C C . ASP A 1 203 ? -13.723 21.240 22.341 1.00 76.12 203 ASP A C 1
ATOM 1654 O O . ASP A 1 203 ? -14.074 21.260 23.522 1.00 76.12 203 ASP A O 1
ATOM 1658 N N . ASN A 1 204 ? -13.757 20.118 21.618 1.00 77.69 204 ASN A N 1
ATOM 1659 C CA . ASN A 1 204 ? -14.235 18.847 22.170 1.00 77.69 204 ASN A CA 1
ATOM 1660 C C . ASN A 1 204 ? -13.341 18.361 23.313 1.00 77.69 204 ASN A C 1
ATOM 1662 O O . ASN A 1 204 ? -13.846 17.991 24.372 1.00 77.69 204 ASN A O 1
ATOM 1666 N N . ARG A 1 205 ? -12.012 18.478 23.177 1.00 84.00 205 ARG A N 1
ATOM 1667 C CA . ARG A 1 205 ? -11.075 18.170 24.270 1.00 84.00 205 ARG A CA 1
ATOM 1668 C C . ARG A 1 205 ? -11.280 19.063 25.493 1.00 84.00 205 ARG A C 1
ATOM 1670 O O . ARG A 1 205 ? -11.174 18.576 26.617 1.00 84.00 205 ARG A O 1
ATOM 1677 N N . LYS A 1 206 ? -11.594 20.355 25.318 1.00 85.25 206 LYS A N 1
ATOM 1678 C CA . LYS A 1 206 ? -11.954 21.237 26.448 1.00 85.25 206 LYS A CA 1
ATOM 1679 C C . LYS A 1 206 ? -13.231 20.770 27.139 1.00 85.25 206 LYS A C 1
ATOM 1681 O O . LYS A 1 206 ? -13.288 20.825 28.366 1.00 85.25 206 LYS A O 1
ATOM 1686 N N . THR A 1 207 ? -14.233 20.337 26.377 1.00 84.19 207 THR A N 1
ATOM 1687 C CA . THR A 1 207 ? -15.488 19.800 26.917 1.00 84.19 207 THR A CA 1
ATOM 1688 C C . THR A 1 207 ? -15.237 18.503 27.677 1.00 84.19 207 THR A C 1
ATOM 1690 O O . THR A 1 207 ? -15.538 18.444 28.867 1.00 84.19 207 THR A O 1
ATOM 1693 N N . ALA A 1 208 ? -14.573 17.522 27.061 1.00 87.50 208 ALA A N 1
ATOM 1694 C CA . ALA A 1 208 ? -14.201 16.264 27.706 1.00 87.50 208 ALA A CA 1
ATOM 1695 C C . ALA A 1 208 ? -13.390 16.500 28.990 1.00 87.50 208 ALA A C 1
ATOM 1697 O O . ALA A 1 208 ? -13.668 15.901 30.024 1.00 87.50 208 ALA A O 1
ATOM 1698 N N . LYS A 1 209 ? -12.454 17.458 28.986 1.00 91.12 209 LYS A N 1
ATOM 1699 C CA . LYS A 1 209 ? -11.679 17.838 30.178 1.00 91.12 209 LYS A CA 1
ATOM 1700 C C . LYS A 1 209 ? -12.552 18.239 31.374 1.00 91.12 209 LYS A C 1
ATOM 1702 O O . LYS A 1 209 ? -12.126 18.030 32.507 1.00 91.12 209 LYS A O 1
ATOM 1707 N N . LYS A 1 210 ? -13.746 18.810 31.168 1.00 92.81 210 LYS A N 1
ATOM 1708 C CA . LYS A 1 210 ? -14.685 19.109 32.267 1.00 92.81 210 LYS A CA 1
ATOM 1709 C C . LYS A 1 210 ? -15.223 17.821 32.897 1.00 92.81 210 LYS A C 1
ATOM 1711 O O . LYS A 1 210 ? -15.169 17.693 34.116 1.00 92.81 210 LYS A O 1
ATOM 1716 N N . PHE A 1 211 ? -15.628 16.854 32.075 1.00 93.81 211 PHE A N 1
ATOM 1717 C CA . PHE A 1 211 ? -16.070 15.532 32.526 1.00 93.81 211 PHE A CA 1
ATOM 1718 C C . PHE A 1 211 ? -14.958 14.773 33.259 1.00 93.81 211 PHE A C 1
ATOM 1720 O O . PHE A 1 211 ? -15.178 14.287 34.363 1.00 93.81 211 PHE A O 1
ATOM 1727 N N . PHE A 1 212 ? -13.730 14.765 32.726 1.00 93.88 212 PHE A N 1
ATOM 1728 C CA . PHE A 1 212 ? -12.587 14.149 33.414 1.00 93.88 212 PHE A CA 1
ATOM 1729 C C . PHE A 1 212 ? -12.240 14.850 34.736 1.00 93.88 212 PHE A C 1
ATOM 1731 O O . PHE A 1 212 ? -11.835 14.187 35.685 1.00 93.88 212 PHE A O 1
ATOM 1738 N N . LYS A 1 213 ? -12.418 16.174 34.853 1.00 94.75 213 LYS A N 1
ATOM 1739 C CA . LYS A 1 213 ? -12.264 16.868 36.145 1.00 94.75 213 LYS A CA 1
ATOM 1740 C C . LYS A 1 213 ? -13.316 16.420 37.155 1.00 94.75 213 LYS A C 1
ATOM 1742 O O . LYS A 1 213 ? -12.955 16.167 38.299 1.00 94.75 213 LYS A O 1
ATOM 1747 N N . LYS A 1 214 ? -14.579 16.307 36.730 1.00 94.50 214 LYS A N 1
ATOM 1748 C CA . LYS A 1 214 ? -15.666 15.825 37.589 1.00 94.50 214 LYS A CA 1
ATOM 1749 C C . LYS A 1 214 ? -15.437 14.375 38.023 1.00 94.50 214 LYS A C 1
ATOM 1751 O O . LYS A 1 214 ? -15.539 14.063 39.206 1.00 94.50 214 LYS A O 1
ATOM 1756 N N . TYR A 1 215 ? -14.988 13.523 37.102 1.00 94.62 215 TYR A N 1
ATOM 1757 C CA . TYR A 1 215 ? -14.523 12.173 37.420 1.00 94.62 215 TYR A CA 1
ATOM 1758 C C . TYR A 1 215 ? -13.459 12.183 38.520 1.00 94.62 215 TYR A C 1
ATOM 1760 O O . TYR A 1 215 ? -13.637 11.517 39.531 1.00 94.62 215 TYR A O 1
ATOM 1768 N N . MET A 1 216 ? -12.407 13.001 38.399 1.00 92.56 216 MET A N 1
ATOM 1769 C CA . MET A 1 216 ? -11.358 13.067 39.425 1.00 92.56 216 MET A CA 1
ATOM 1770 C C . MET A 1 216 ? -11.875 13.512 40.798 1.00 92.56 216 MET A C 1
ATOM 1772 O O . MET A 1 216 ? -11.360 13.044 41.809 1.00 92.56 216 MET A O 1
ATOM 1776 N N . THR A 1 217 ? -12.876 14.397 40.856 1.00 92.75 217 THR A N 1
ATOM 1777 C CA . THR A 1 217 ? -13.473 14.817 42.136 1.00 92.75 217 THR A CA 1
ATOM 1778 C C . THR A 1 217 ? -14.347 13.739 42.769 1.00 92.75 217 THR A C 1
ATOM 1780 O O . THR A 1 217 ? -14.453 13.686 43.990 1.00 92.75 217 THR A O 1
ATOM 1783 N N . MET A 1 218 ? -14.962 12.879 41.954 1.00 90.56 218 MET A N 1
ATOM 1784 C CA . MET A 1 218 ? -15.915 11.860 42.408 1.00 90.56 218 MET A CA 1
ATOM 1785 C C . MET A 1 218 ? -15.298 10.465 42.539 1.00 90.56 218 MET A C 1
ATOM 1787 O O . MET A 1 218 ? -15.855 9.606 43.210 1.00 90.56 218 MET A O 1
ATOM 1791 N N . ARG A 1 219 ? -14.128 10.230 41.941 1.00 88.69 219 ARG A N 1
ATOM 1792 C CA . ARG A 1 219 ? -13.444 8.932 41.868 1.00 88.69 219 ARG A CA 1
ATOM 1793 C C . ARG A 1 219 ? -13.462 8.152 43.185 1.00 88.69 219 ARG A C 1
ATOM 1795 O O . ARG A 1 219 ? -13.896 7.006 43.216 1.00 88.69 219 ARG A O 1
ATOM 1802 N N . ASP A 1 220 ? -13.030 8.782 44.276 1.00 84.94 220 ASP A N 1
ATOM 1803 C CA . ASP A 1 220 ? -12.897 8.114 45.576 1.00 84.94 220 ASP A CA 1
ATOM 1804 C C . ASP A 1 220 ? -14.249 7.877 46.277 1.00 84.94 220 ASP A C 1
ATOM 1806 O O . ASP A 1 220 ? -14.325 7.089 47.225 1.00 84.94 220 ASP A O 1
ATOM 1810 N N . SER A 1 221 ? -15.317 8.568 45.859 1.00 84.94 221 SER A N 1
ATOM 1811 C CA . SER A 1 221 ? -16.671 8.366 46.382 1.00 84.94 221 SER A CA 1
ATOM 1812 C C . SER A 1 221 ? -17.467 7.328 45.588 1.00 84.94 221 SER A C 1
ATOM 1814 O O . SER A 1 221 ? -18.300 6.657 46.190 1.00 84.94 221 SER A O 1
ATOM 1816 N N . LEU A 1 222 ? -17.158 7.096 44.304 1.00 85.12 222 LEU A N 1
ATOM 1817 C CA . LEU A 1 222 ? -17.838 6.102 43.450 1.00 85.12 222 LEU A CA 1
ATOM 1818 C C . LEU A 1 222 ? -17.821 4.672 44.025 1.00 85.12 222 LEU A C 1
ATOM 1820 O O . LEU A 1 222 ? -18.743 3.893 43.798 1.00 85.12 222 LEU A O 1
ATOM 1824 N N . LEU A 1 223 ? -16.798 4.322 44.809 1.00 74.88 223 LEU A N 1
ATOM 1825 C CA . LEU A 1 223 ? -16.680 3.008 45.458 1.00 74.88 223 LEU A CA 1
ATOM 1826 C C . LEU A 1 223 ? -17.334 2.946 46.851 1.00 74.88 223 LEU A C 1
ATOM 1828 O O . LEU A 1 223 ? -17.465 1.862 47.411 1.00 74.88 223 LEU A O 1
ATOM 1832 N N . LYS A 1 224 ? -17.739 4.089 47.427 1.00 70.44 224 LYS A N 1
ATOM 1833 C CA . LYS A 1 224 ? -18.307 4.179 48.788 1.00 70.44 224 LYS A CA 1
ATOM 1834 C C . LYS A 1 224 ? -19.827 4.010 48.831 1.00 70.44 224 LYS A C 1
ATOM 1836 O O . LYS A 1 224 ? -20.356 3.675 49.882 1.00 70.44 224 LYS A O 1
ATOM 1841 N N . PHE A 1 225 ? -20.516 4.212 47.710 1.00 59.06 225 PHE A N 1
ATOM 1842 C CA . PHE A 1 225 ? -21.979 4.107 47.599 1.00 59.06 225 PHE A CA 1
ATOM 1843 C C . PHE A 1 225 ? -22.490 2.673 47.325 1.00 59.06 225 PHE A C 1
ATOM 1845 O O . PHE A 1 225 ? -23.650 2.486 46.976 1.00 59.06 225 PHE A O 1
ATOM 1852 N N . ASN A 1 226 ? -21.631 1.654 47.426 1.00 58.53 226 ASN A N 1
ATOM 1853 C CA . ASN A 1 226 ? -21.637 0.549 46.468 1.00 58.53 226 ASN A CA 1
ATOM 1854 C C . ASN A 1 226 ? -21.622 -0.829 47.192 1.00 58.53 226 ASN A C 1
ATOM 1856 O O . ASN A 1 226 ? -20.688 -1.112 47.947 1.00 58.53 226 ASN A O 1
ATOM 1860 N N . ILE A 1 227 ? -22.617 -1.701 46.954 1.00 60.78 227 ILE A N 1
ATOM 1861 C CA . ILE A 1 227 ? -22.526 -3.156 47.245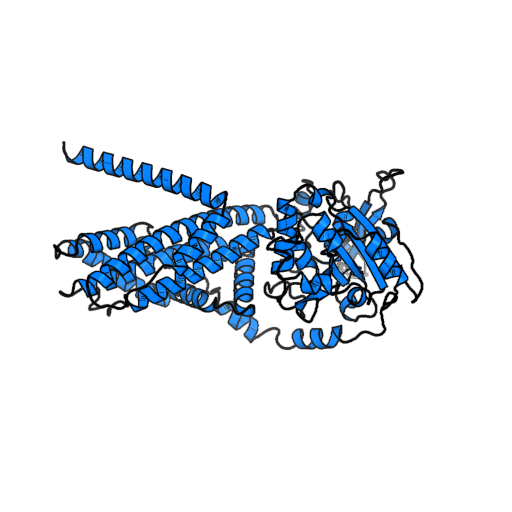 1.00 60.78 227 ILE A CA 1
ATOM 1862 C C . ILE A 1 227 ? -22.753 -3.989 45.966 1.00 60.78 227 ILE A C 1
ATOM 1864 O O . ILE A 1 227 ? -21.985 -4.919 45.725 1.00 60.78 227 ILE A O 1
ATOM 1868 N N . ASP A 1 228 ? -23.732 -3.640 45.119 1.00 67.69 228 ASP A N 1
ATOM 1869 C CA . ASP A 1 228 ? -24.178 -4.508 44.010 1.00 67.69 228 ASP A CA 1
ATOM 1870 C C . ASP A 1 228 ? -23.447 -4.314 42.660 1.00 67.69 228 ASP A C 1
ATOM 1872 O O . ASP A 1 228 ? -23.465 -5.230 41.843 1.00 67.69 228 ASP A O 1
ATOM 1876 N N . MET A 1 229 ? -22.776 -3.176 42.410 1.00 77.94 229 MET A N 1
ATOM 1877 C CA . MET A 1 229 ? -22.041 -2.900 41.151 1.00 77.94 229 MET A CA 1
ATOM 1878 C C . MET A 1 229 ? -20.552 -2.562 41.356 1.00 77.94 229 MET A C 1
ATOM 1880 O O . MET A 1 229 ? -19.883 -2.019 40.469 1.00 77.94 229 MET A O 1
ATOM 1884 N N . ASN A 1 230 ? -19.997 -2.848 42.538 1.00 83.31 230 ASN A N 1
ATOM 1885 C CA . ASN A 1 230 ? -18.622 -2.465 42.893 1.00 83.31 230 ASN A CA 1
ATOM 1886 C C . ASN A 1 230 ? -17.601 -3.041 41.938 1.00 83.31 230 ASN A C 1
ATOM 1888 O O . ASN A 1 230 ? -16.632 -2.368 41.594 1.00 83.31 230 ASN A O 1
ATOM 1892 N N . TYR A 1 231 ? -17.803 -4.297 41.553 1.00 87.56 231 TYR A N 1
ATOM 1893 C CA . TYR A 1 231 ? -16.871 -4.996 40.697 1.00 87.56 231 TYR A CA 1
ATOM 1894 C C . TYR A 1 231 ? -16.815 -4.332 39.319 1.00 87.56 231 TYR A C 1
ATOM 1896 O O . TYR A 1 231 ? -15.739 -3.966 38.853 1.00 87.56 231 TYR A O 1
ATOM 1904 N N . GLU A 1 232 ? -17.968 -4.087 38.703 1.00 88.88 232 GLU A N 1
ATOM 1905 C CA . GLU A 1 232 ? -18.097 -3.481 37.382 1.00 88.88 232 GLU A CA 1
ATOM 1906 C C . GLU A 1 232 ? -17.554 -2.050 37.360 1.00 88.88 232 GLU A C 1
ATOM 1908 O O . GLU A 1 232 ? -16.814 -1.685 36.444 1.00 88.88 232 GLU A O 1
ATOM 1913 N N . VAL A 1 233 ? -17.880 -1.254 38.383 1.00 88.75 233 VAL A N 1
ATOM 1914 C CA . VAL A 1 233 ? -17.386 0.122 38.537 1.00 88.75 233 VAL A CA 1
ATOM 1915 C C . VAL A 1 233 ? -15.871 0.138 38.726 1.00 88.75 233 VAL A C 1
ATOM 1917 O O . VAL A 1 233 ? -15.190 0.926 38.070 1.00 88.75 233 VAL A O 1
ATOM 1920 N N . GLN A 1 234 ? -15.324 -0.750 39.563 1.00 90.25 234 GLN A N 1
ATOM 1921 C CA . GLN A 1 234 ? -13.877 -0.864 39.753 1.00 90.25 234 GLN A CA 1
ATOM 1922 C C . GLN A 1 234 ? -13.172 -1.220 38.440 1.00 90.25 234 GLN A C 1
ATOM 1924 O O . GLN A 1 234 ? -12.182 -0.580 38.099 1.00 90.25 234 GLN A O 1
ATOM 1929 N N . GLN A 1 235 ? -13.702 -2.177 37.670 1.00 90.56 235 GLN A N 1
ATOM 1930 C CA . GLN A 1 235 ? -13.131 -2.540 36.368 1.00 90.56 235 GLN A CA 1
ATOM 1931 C C . GLN A 1 235 ? -13.101 -1.348 35.400 1.00 90.56 235 GLN A C 1
ATOM 1933 O O . GLN A 1 235 ? -12.123 -1.166 34.678 1.00 90.56 235 GLN A O 1
ATOM 1938 N N . LEU A 1 236 ? -14.145 -0.514 35.384 1.00 92.12 236 LEU A N 1
ATOM 1939 C CA . LEU A 1 236 ? -14.177 0.685 34.541 1.00 92.12 236 LEU A CA 1
ATOM 1940 C C . LEU A 1 236 ? -13.174 1.748 35.006 1.00 92.12 236 LEU A C 1
ATOM 1942 O O . LEU A 1 236 ? -12.493 2.335 34.170 1.00 92.12 236 LEU A O 1
ATOM 1946 N N . ILE A 1 237 ? -13.041 1.964 36.318 1.00 91.56 237 ILE A N 1
ATOM 1947 C CA . ILE A 1 237 ? -12.025 2.861 36.896 1.00 91.56 237 ILE A CA 1
ATOM 1948 C C . ILE A 1 237 ? -10.618 2.401 36.497 1.00 91.56 237 ILE A C 1
ATOM 1950 O O . ILE A 1 237 ? -9.830 3.203 35.991 1.00 91.56 237 ILE A O 1
ATOM 1954 N N . ASP A 1 238 ? -10.325 1.108 36.652 1.00 90.06 238 ASP A N 1
ATOM 1955 C CA . ASP A 1 238 ? -9.029 0.528 36.289 1.00 90.06 238 ASP A CA 1
ATOM 1956 C C . ASP A 1 238 ? -8.733 0.743 34.793 1.00 90.06 238 ASP A C 1
ATOM 1958 O O . ASP A 1 238 ? -7.633 1.157 34.422 1.00 90.06 238 ASP A O 1
ATOM 1962 N N . GLN A 1 239 ? -9.734 0.549 33.925 1.00 89.00 239 GLN A N 1
ATOM 1963 C CA . GLN A 1 239 ? -9.607 0.788 32.484 1.00 89.00 239 GLN A CA 1
ATOM 1964 C C . GLN A 1 239 ? -9.392 2.265 32.131 1.00 89.00 239 GLN A C 1
ATOM 1966 O O . GLN A 1 239 ? -8.594 2.562 31.240 1.00 89.00 239 GLN A O 1
ATOM 1971 N N . ILE A 1 240 ? -10.087 3.191 32.801 1.00 91.31 240 ILE A N 1
ATOM 1972 C CA . ILE A 1 240 ? -9.929 4.639 32.588 1.00 91.31 240 ILE A CA 1
ATOM 1973 C C . ILE A 1 240 ? -8.491 5.074 32.908 1.00 91.31 240 ILE A C 1
ATOM 1975 O O . ILE A 1 240 ? -7.951 5.955 32.232 1.00 91.31 240 ILE A O 1
ATOM 1979 N N . GLU A 1 241 ? -7.863 4.453 33.907 1.00 89.50 241 GLU A N 1
ATOM 1980 C CA . GLU A 1 241 ? -6.580 4.888 34.468 1.00 89.50 241 GLU A CA 1
ATOM 1981 C C . GLU A 1 241 ? -5.345 4.171 33.909 1.00 89.50 241 GLU A C 1
ATOM 1983 O O . GLU A 1 241 ? -4.239 4.696 34.050 1.00 89.50 241 GLU A O 1
ATOM 1988 N N . GLU A 1 242 ? -5.517 3.035 33.229 1.00 83.44 242 GLU A N 1
ATOM 1989 C CA . GLU A 1 242 ? -4.431 2.154 32.766 1.00 83.44 242 GLU A CA 1
ATOM 1990 C C . GLU A 1 242 ? -3.333 2.866 31.944 1.00 83.44 242 GLU A C 1
ATOM 1992 O O . GLU A 1 242 ? -2.148 2.617 32.157 1.00 83.44 242 GLU A O 1
ATOM 1997 N N . ASP A 1 243 ? -3.699 3.775 31.030 1.00 72.25 243 ASP A N 1
ATOM 1998 C CA . ASP A 1 243 ? -2.784 4.263 29.976 1.00 72.25 243 ASP A CA 1
ATOM 1999 C C . ASP A 1 243 ? -2.283 5.704 30.177 1.00 72.25 243 ASP A C 1
ATOM 2001 O O . ASP A 1 243 ? -1.747 6.325 29.258 1.00 72.25 243 ASP A O 1
ATOM 2005 N N . GLY A 1 244 ? -2.514 6.309 31.349 1.00 78.75 244 GLY A N 1
ATOM 2006 C CA . GLY A 1 244 ? -2.117 7.702 31.619 1.00 78.75 244 GLY A CA 1
ATOM 2007 C C . GLY A 1 244 ? -2.836 8.758 30.758 1.00 78.75 244 GLY A C 1
ATOM 2008 O O . GLY A 1 244 ? -2.522 9.952 30.834 1.00 78.75 244 GLY A O 1
ATOM 2009 N N . ALA A 1 245 ? -3.832 8.346 29.967 1.00 81.44 245 ALA A N 1
ATOM 2010 C CA . ALA A 1 245 ? -4.635 9.203 29.098 1.00 81.44 245 ALA A CA 1
ATOM 2011 C C . ALA A 1 245 ? -5.329 10.327 29.882 1.00 81.44 245 ALA A C 1
ATOM 2013 O O . ALA A 1 245 ? -5.324 11.478 29.446 1.00 81.44 245 ALA A O 1
ATOM 2014 N N . VAL A 1 246 ? -5.848 10.019 31.077 1.00 84.75 246 VAL A N 1
ATOM 2015 C CA . VAL A 1 246 ? -6.472 10.990 31.994 1.00 84.75 246 VAL A CA 1
ATOM 2016 C C . VAL A 1 246 ? -5.510 12.133 32.315 1.00 84.75 246 VAL A C 1
ATOM 2018 O O . VAL A 1 246 ? -5.862 13.305 32.178 1.00 84.75 246 VAL A O 1
ATOM 2021 N N . THR A 1 247 ? -4.264 11.809 32.664 1.00 84.00 247 THR A N 1
ATOM 2022 C CA . THR A 1 247 ? -3.217 12.798 32.950 1.00 84.00 247 THR A CA 1
ATOM 2023 C C . THR A 1 247 ? -2.943 13.678 31.731 1.00 84.00 247 THR A C 1
ATOM 2025 O O . THR A 1 247 ? -2.865 14.901 31.861 1.00 84.00 247 THR A O 1
ATOM 2028 N N . SER A 1 248 ? -2.865 13.081 30.536 1.00 81.75 248 SER A N 1
ATOM 2029 C CA . SER A 1 248 ? -2.684 13.817 29.278 1.00 81.75 248 SER A CA 1
ATOM 2030 C C . SER A 1 248 ? -3.845 14.781 29.000 1.00 81.75 248 SER A C 1
ATOM 2032 O O . SER A 1 248 ? -3.612 15.963 28.740 1.00 81.75 248 SER A O 1
ATOM 2034 N N . ILE A 1 249 ? -5.095 14.327 29.142 1.00 82.75 249 ILE A N 1
ATOM 2035 C CA . ILE A 1 249 ? -6.308 15.140 28.940 1.00 82.75 249 ILE A CA 1
ATOM 2036 C C . ILE A 1 249 ? -6.378 16.303 29.946 1.00 82.75 249 ILE A C 1
ATOM 2038 O O . ILE A 1 249 ? -6.752 17.431 29.601 1.00 82.75 249 ILE A O 1
ATOM 2042 N N . LEU A 1 250 ? -6.005 16.056 31.205 1.00 85.25 250 LEU A N 1
ATOM 2043 C CA . LEU A 1 250 ? -6.068 17.051 32.277 1.00 85.25 250 LEU A CA 1
ATOM 2044 C C . LEU A 1 250 ? -4.902 18.050 32.263 1.00 85.25 250 LEU A C 1
ATOM 2046 O O . LEU A 1 250 ? -5.049 19.149 32.817 1.00 85.25 250 LEU A O 1
ATOM 2050 N N . SER A 1 251 ? -3.792 17.726 31.598 1.00 80.62 251 SER A N 1
ATOM 2051 C CA . SER A 1 251 ? -2.583 18.558 31.536 1.00 80.62 251 SER A CA 1
ATOM 2052 C C . SER A 1 251 ? -2.861 20.000 31.069 1.00 80.62 251 SER A C 1
ATOM 2054 O O . SER A 1 251 ? -3.806 20.280 30.322 1.00 80.62 251 SER A O 1
ATOM 2056 N N . LYS A 1 252 ? -2.088 20.969 31.588 1.00 62.72 252 LYS A N 1
ATOM 2057 C CA . LYS A 1 252 ? -2.206 22.395 31.210 1.00 62.72 252 LYS A CA 1
ATOM 2058 C C . LYS A 1 252 ? -1.600 22.684 29.838 1.00 62.72 252 LYS A C 1
ATOM 2060 O O . LYS A 1 252 ? -2.021 23.646 29.195 1.00 62.72 252 LYS A O 1
ATOM 2065 N N . ASP A 1 253 ? -0.671 21.844 29.397 1.00 58.16 253 ASP A N 1
ATOM 2066 C CA . ASP A 1 253 ? -0.081 21.915 28.072 1.00 58.16 253 ASP A CA 1
ATOM 2067 C C . ASP A 1 253 ? -1.160 21.571 27.057 1.00 58.16 253 ASP A C 1
ATOM 2069 O O . ASP A 1 253 ? -1.489 20.412 26.815 1.00 58.16 253 ASP A O 1
ATOM 2073 N N . THR A 1 254 ? -1.776 22.594 26.464 1.00 53.88 254 THR A N 1
ATOM 2074 C CA . THR A 1 254 ? -2.649 22.363 25.322 1.00 53.88 254 THR A CA 1
ATOM 2075 C C . THR A 1 254 ? -1.777 21.775 24.228 1.00 53.88 254 THR A C 1
ATOM 2077 O O . THR A 1 254 ? -1.051 22.513 23.559 1.00 53.88 254 THR A O 1
ATOM 2080 N N . ILE A 1 255 ? -1.834 20.454 24.061 1.00 60.06 255 ILE A N 1
ATOM 2081 C CA . ILE A 1 255 ? -1.213 19.764 22.940 1.00 60.06 255 ILE A CA 1
ATOM 2082 C C . ILE A 1 255 ? -1.715 20.479 21.687 1.00 60.06 255 ILE A C 1
ATOM 2084 O O . ILE A 1 255 ? -2.911 20.426 21.357 1.00 60.06 255 ILE A O 1
ATOM 2088 N N . LYS A 1 256 ? -0.803 21.209 21.036 1.00 58.94 256 LYS A N 1
ATOM 2089 C CA . LYS A 1 256 ? -1.043 21.871 19.758 1.00 58.94 256 LYS A CA 1
ATOM 2090 C C . LYS A 1 256 ? -1.045 20.788 18.690 1.00 58.94 256 LYS A C 1
ATOM 2092 O O . LYS A 1 256 ? -0.061 20.573 17.991 1.00 58.94 256 LYS A O 1
ATOM 2097 N N . ILE A 1 257 ? -2.168 20.090 18.600 1.00 63.16 257 ILE A N 1
ATOM 2098 C CA . ILE A 1 257 ? -2.511 19.320 17.414 1.00 63.16 257 ILE A CA 1
ATOM 2099 C C . ILE A 1 257 ? -2.737 20.381 16.343 1.00 63.16 257 ILE A C 1
ATOM 2101 O O . ILE A 1 257 ? -3.634 21.213 16.469 1.00 63.16 257 ILE A O 1
ATOM 2105 N N . SER A 1 258 ? -1.818 20.474 15.386 1.00 53.59 258 SER A N 1
ATOM 2106 C CA . SER A 1 258 ? -1.914 21.469 14.317 1.00 53.59 258 SER A CA 1
ATOM 2107 C C . SER A 1 258 ? -3.221 21.277 13.544 1.00 53.59 258 SER A C 1
ATOM 2109 O O . SER A 1 258 ? -3.617 20.129 13.349 1.00 53.59 258 SER A O 1
ATOM 2111 N N . ASN A 1 259 ? -3.797 22.352 12.995 1.00 47.03 259 ASN A N 1
ATOM 2112 C CA . ASN A 1 259 ? -4.972 22.332 12.101 1.00 47.03 259 ASN A CA 1
ATOM 2113 C C . ASN A 1 259 ? -4.759 21.533 10.789 1.00 47.03 259 ASN A C 1
ATOM 2115 O O . ASN A 1 259 ? -5.549 21.622 9.858 1.00 47.03 259 ASN A O 1
ATOM 2119 N N . PHE A 1 260 ? -3.692 20.737 10.678 1.00 48.69 260 PHE A N 1
ATOM 2120 C CA . PHE A 1 260 ? -3.548 19.693 9.666 1.00 48.69 260 PHE A CA 1
ATOM 2121 C C . PHE A 1 260 ? -4.366 18.447 10.039 1.00 48.69 260 PHE A C 1
ATOM 2123 O O . PHE A 1 260 ? -3.894 17.324 9.837 1.00 48.69 260 PHE A O 1
ATOM 2130 N N . THR A 1 261 ? -5.570 18.636 10.588 1.00 50.00 261 THR A N 1
ATOM 2131 C CA . THR A 1 261 ? -6.571 17.575 10.690 1.00 50.00 261 THR A CA 1
ATOM 2132 C C . THR A 1 261 ? -6.739 16.944 9.310 1.00 50.00 261 THR A C 1
ATOM 2134 O O . THR A 1 261 ? -6.514 17.574 8.267 1.00 50.00 261 THR A O 1
ATOM 2137 N N . ILE A 1 262 ? -7.077 15.656 9.301 1.00 48.56 262 ILE A N 1
ATOM 2138 C CA . ILE A 1 262 ? -7.319 14.884 8.076 1.00 48.56 262 ILE A CA 1
ATOM 2139 C C . ILE A 1 262 ? -8.280 15.656 7.158 1.00 48.56 262 ILE A C 1
ATOM 2141 O O . ILE A 1 262 ? -8.083 15.684 5.951 1.00 48.56 262 ILE A O 1
ATOM 2145 N N . THR A 1 263 ? -9.235 16.377 7.747 1.00 47.06 263 THR A N 1
ATOM 2146 C CA . THR A 1 263 ? -10.332 17.092 7.094 1.00 47.06 263 THR A CA 1
ATOM 2147 C C . THR A 1 263 ? -9.953 18.469 6.521 1.00 47.06 263 THR A C 1
ATOM 2149 O O . THR A 1 263 ? -10.253 18.740 5.358 1.00 47.06 263 THR A O 1
ATOM 2152 N N . ASP A 1 264 ? -9.248 19.336 7.261 1.00 43.62 264 ASP A N 1
ATOM 2153 C CA . ASP A 1 264 ? -9.162 20.772 6.910 1.00 43.62 264 ASP A CA 1
ATOM 2154 C C . ASP A 1 264 ? -8.176 21.086 5.782 1.00 43.62 264 ASP A C 1
ATOM 2156 O O . ASP A 1 264 ? -8.350 22.054 5.036 1.00 43.62 264 ASP A O 1
ATOM 2160 N N . THR A 1 265 ? -7.134 20.263 5.620 1.00 40.69 265 THR A N 1
ATOM 2161 C CA . THR A 1 265 ? -6.237 20.395 4.460 1.00 40.69 265 THR A CA 1
ATOM 2162 C C . THR A 1 265 ? -6.868 19.797 3.210 1.00 40.69 265 THR A C 1
ATOM 2164 O O . THR A 1 265 ? -6.622 20.307 2.129 1.00 40.69 265 THR A O 1
ATOM 2167 N N . LEU A 1 266 ? -7.680 18.744 3.343 1.00 36.34 266 LEU A N 1
ATOM 2168 C CA . LEU A 1 266 ? -8.360 18.119 2.210 1.00 36.34 266 LEU A CA 1
ATOM 2169 C C . LEU A 1 266 ? -9.432 19.065 1.642 1.00 36.34 266 LEU A C 1
ATOM 2171 O O . LEU A 1 266 ? -9.407 19.366 0.453 1.00 36.34 266 LEU A O 1
ATOM 2175 N N . ALA A 1 267 ? -10.274 19.661 2.491 1.00 34.38 267 ALA A N 1
A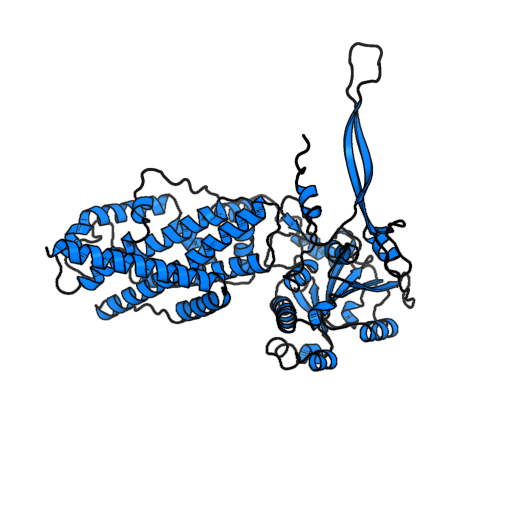TOM 2176 C CA . ALA A 1 267 ? -11.314 20.595 2.050 1.00 34.38 267 ALA A CA 1
ATOM 2177 C C . ALA A 1 267 ? -10.760 21.904 1.438 1.00 34.38 267 ALA A C 1
ATOM 2179 O O . ALA A 1 267 ? -11.255 22.365 0.409 1.00 34.38 267 ALA A O 1
ATOM 2180 N N . ASN A 1 268 ? -9.704 22.498 2.015 1.00 33.88 268 ASN A N 1
ATOM 2181 C CA . ASN A 1 268 ? -9.132 23.754 1.501 1.00 33.88 268 ASN A CA 1
ATOM 2182 C C . ASN A 1 268 ? -8.158 23.570 0.323 1.00 33.88 268 ASN A C 1
ATOM 2184 O O . ASN A 1 268 ? -8.034 24.480 -0.499 1.00 33.88 268 ASN A O 1
ATOM 2188 N N . PHE A 1 269 ? -7.491 22.417 0.200 1.00 31.92 269 PHE A N 1
ATOM 2189 C CA . PHE A 1 269 ? -6.661 22.095 -0.969 1.00 31.92 269 PHE A CA 1
ATOM 2190 C C . PHE A 1 269 ? -7.525 21.945 -2.230 1.00 31.92 269 PHE A C 1
ATOM 2192 O O . PHE A 1 269 ? -7.214 22.545 -3.258 1.00 31.92 269 PHE A O 1
ATOM 2199 N N . PHE A 1 270 ? -8.681 21.280 -2.119 1.00 33.84 270 PHE A N 1
ATOM 2200 C CA . PHE A 1 270 ? -9.647 21.159 -3.219 1.00 33.84 270 PHE A CA 1
ATOM 2201 C C . PHE A 1 270 ? -10.490 22.427 -3.460 1.00 33.84 270 PHE A C 1
ATOM 2203 O O . PHE A 1 270 ? -11.031 22.605 -4.552 1.00 33.84 270 PHE A O 1
ATOM 2210 N N . GLY A 1 271 ? -10.568 23.343 -2.488 1.00 35.16 271 GLY A N 1
ATOM 2211 C CA . GLY A 1 271 ? -11.363 24.572 -2.588 1.00 35.16 271 GLY A CA 1
ATOM 2212 C C . GLY A 1 271 ? -10.741 25.718 -3.399 1.00 35.16 271 GLY A C 1
ATOM 2213 O O . GLY A 1 271 ? -11.471 26.622 -3.801 1.00 35.16 271 GLY A O 1
ATOM 2214 N N . LYS A 1 272 ? -9.422 25.729 -3.657 1.00 33.03 272 LYS A N 1
ATOM 2215 C CA . LYS A 1 272 ? -8.775 26.859 -4.368 1.00 33.03 272 LYS A CA 1
ATOM 2216 C C . LYS A 1 272 ? -7.737 26.520 -5.435 1.00 33.03 272 LYS A C 1
ATOM 2218 O O . LYS A 1 272 ? -7.345 27.434 -6.154 1.00 33.03 272 LYS A O 1
ATOM 2223 N N . VAL A 1 273 ? -7.295 25.273 -5.605 1.00 36.00 273 VAL A N 1
ATOM 2224 C CA . VAL A 1 273 ? -6.244 24.964 -6.593 1.00 36.00 273 VAL A CA 1
ATOM 2225 C C . VAL A 1 273 ? -6.476 23.574 -7.204 1.00 36.00 273 VAL A C 1
ATOM 2227 O O . VAL A 1 273 ? -6.249 22.588 -6.521 1.00 36.00 273 VAL A O 1
ATOM 2230 N N . THR A 1 274 ? -6.889 23.521 -8.487 1.00 33.34 274 THR A N 1
ATOM 2231 C CA . THR A 1 274 ? -6.720 22.429 -9.502 1.00 33.34 274 THR A CA 1
ATOM 2232 C C . THR A 1 274 ? -7.945 21.800 -10.195 1.00 33.34 274 THR A C 1
ATOM 2234 O O . THR A 1 274 ? -7.749 21.111 -11.195 1.00 33.34 274 THR A O 1
ATOM 2237 N N . ASN A 1 275 ? -9.194 22.106 -9.834 1.00 32.84 275 ASN A N 1
ATOM 2238 C CA . ASN A 1 275 ? -10.383 21.482 -10.460 1.00 32.84 275 ASN A CA 1
ATOM 2239 C C . ASN A 1 275 ? -10.676 21.830 -11.946 1.00 32.84 275 ASN A C 1
ATOM 2241 O O . ASN A 1 275 ? -11.788 21.598 -12.411 1.00 32.84 275 ASN A O 1
ATOM 2245 N N . VAL A 1 276 ? -9.729 22.366 -12.730 1.00 33.31 276 VAL A N 1
ATOM 2246 C CA . VAL A 1 276 ? -10.014 22.816 -14.114 1.00 33.31 276 VAL A CA 1
ATOM 2247 C C . VAL A 1 276 ? -9.033 22.316 -15.191 1.00 33.31 276 VAL A C 1
ATOM 2249 O O . VAL A 1 276 ? -9.329 22.500 -16.366 1.00 33.31 276 VAL A O 1
ATOM 2252 N N . ILE A 1 277 ? -7.920 21.624 -14.886 1.00 30.16 277 ILE A N 1
ATOM 2253 C CA . ILE A 1 277 ? -6.947 21.263 -15.955 1.00 30.16 277 ILE A CA 1
ATOM 2254 C C . ILE A 1 277 ? -6.627 19.760 -16.119 1.00 30.16 277 ILE A C 1
ATOM 2256 O O . ILE A 1 277 ? -6.286 19.374 -17.227 1.00 30.16 277 ILE A O 1
ATOM 2260 N N . SER A 1 278 ? -6.805 18.853 -15.150 1.00 38.00 278 SER A N 1
ATOM 2261 C CA . SER A 1 278 ? -6.317 17.456 -15.309 1.00 38.00 278 SER A CA 1
ATOM 2262 C C . SER A 1 278 ? -7.378 16.415 -15.720 1.00 38.00 278 SER A C 1
ATOM 2264 O O . SER A 1 278 ? -7.195 15.724 -16.721 1.00 38.00 278 SER A O 1
ATOM 2266 N N . GLY A 1 279 ? -8.541 16.349 -15.058 1.00 36.03 279 GLY A N 1
ATOM 2267 C CA . GLY A 1 279 ? -9.570 15.331 -15.357 1.00 36.03 279 GLY A CA 1
ATOM 2268 C C . GLY A 1 279 ? -10.248 15.469 -16.733 1.00 36.03 279 GLY A C 1
ATOM 2269 O O . GLY A 1 279 ? -10.674 14.480 -17.335 1.00 36.03 279 GLY A O 1
ATOM 2270 N N . VAL A 1 280 ? -10.314 16.693 -17.266 1.00 31.78 280 VAL A N 1
ATOM 2271 C CA . VAL A 1 280 ? -10.818 16.983 -18.621 1.00 31.78 280 VAL A CA 1
ATOM 2272 C C . VAL A 1 280 ? -9.733 16.707 -19.672 1.00 31.78 280 VAL A C 1
ATOM 2274 O O . VAL A 1 280 ? -10.019 16.111 -20.710 1.00 31.78 280 VAL A O 1
ATOM 2277 N N . PHE A 1 281 ? -8.473 17.045 -19.383 1.00 32.56 281 PHE A N 1
ATOM 2278 C CA . PHE A 1 281 ? -7.343 16.878 -20.303 1.00 32.56 281 PHE A CA 1
ATOM 2279 C C . PHE A 1 281 ? -6.927 15.405 -20.452 1.00 32.56 281 PHE A C 1
ATOM 2281 O O . PHE A 1 281 ? -6.771 14.931 -21.573 1.00 32.56 281 PHE A O 1
ATOM 2288 N N . GLY A 1 282 ? -6.878 14.622 -19.366 1.00 36.66 282 GLY A N 1
ATOM 2289 C CA . GLY A 1 282 ? -6.600 13.179 -19.413 1.00 36.66 282 GLY A CA 1
ATOM 2290 C C . GLY A 1 282 ? -7.650 12.378 -20.200 1.00 36.66 282 GLY A C 1
ATOM 2291 O O . GLY A 1 282 ? -7.307 11.479 -20.975 1.00 36.66 282 GLY A O 1
ATOM 2292 N N . ASN A 1 283 ? -8.934 12.737 -20.090 1.00 36.69 283 ASN A N 1
ATOM 2293 C CA . ASN A 1 283 ? -10.016 12.118 -20.867 1.00 36.69 283 ASN A CA 1
ATOM 2294 C C . ASN A 1 283 ? -9.993 12.498 -22.357 1.00 36.69 283 ASN A C 1
ATOM 2296 O O . ASN A 1 283 ? -10.314 11.651 -23.193 1.00 36.69 283 ASN A O 1
ATOM 2300 N N . LEU A 1 284 ? -9.577 13.724 -22.691 1.00 36.31 284 LEU A N 1
ATOM 2301 C CA . LEU A 1 284 ? -9.400 14.187 -24.071 1.00 36.31 284 LEU A CA 1
ATOM 2302 C C . LEU A 1 284 ? -8.176 13.548 -24.740 1.00 36.31 284 LEU A C 1
ATOM 2304 O O . LEU A 1 284 ? -8.277 13.073 -25.865 1.00 36.31 284 LEU A O 1
ATOM 2308 N N . VAL A 1 285 ? -7.042 13.480 -24.037 1.00 39.34 285 VAL A N 1
ATOM 2309 C CA . VAL A 1 285 ? -5.735 13.128 -24.611 1.00 39.34 285 VAL A CA 1
ATOM 2310 C C . VAL A 1 285 ? -5.646 11.662 -25.045 1.00 39.34 285 VAL A C 1
ATOM 2312 O O . VAL A 1 285 ? -5.364 11.394 -26.201 1.00 39.34 285 VAL A O 1
ATOM 2315 N N . GLY A 1 286 ? -5.929 10.670 -24.201 1.00 41.00 286 GLY A N 1
ATOM 2316 C CA . GLY A 1 286 ? -5.742 9.260 -24.619 1.00 41.00 286 GLY A CA 1
ATOM 2317 C C . GLY A 1 286 ? -6.947 8.575 -25.250 1.00 41.00 286 GLY A C 1
ATOM 2318 O O . GLY A 1 286 ? -6.955 7.353 -25.343 1.00 41.00 286 GLY A O 1
ATOM 2319 N N . LYS A 1 287 ? -7.960 9.331 -25.689 1.00 46.59 287 LYS A N 1
ATOM 2320 C CA . LYS A 1 287 ? -8.848 8.866 -26.771 1.00 46.59 287 LYS A CA 1
ATOM 2321 C C . LYS A 1 287 ? -8.217 9.097 -28.147 1.00 46.59 287 LYS A C 1
ATOM 2323 O O . LYS A 1 287 ? -8.668 8.519 -29.130 1.00 46.59 287 LYS A O 1
ATOM 2328 N N . VAL A 1 288 ? -7.177 9.928 -28.216 1.00 48.59 288 VAL A N 1
ATOM 2329 C CA . VAL A 1 288 ? -6.492 10.277 -29.455 1.00 48.59 288 VAL A CA 1
ATOM 2330 C C . VAL A 1 288 ? -5.422 9.231 -29.750 1.00 48.59 288 VAL A C 1
ATOM 2332 O O . VAL A 1 288 ? -4.350 9.207 -29.140 1.00 48.59 288 VAL A O 1
ATOM 2335 N N . ARG A 1 289 ? -5.740 8.354 -30.702 1.00 63.03 289 ARG A N 1
ATOM 2336 C CA . ARG A 1 289 ? -4.800 7.434 -31.347 1.00 63.03 289 ARG A CA 1
ATOM 2337 C C . ARG A 1 289 ? -4.797 7.757 -32.835 1.00 63.03 289 ARG A C 1
ATOM 2339 O O . ARG A 1 289 ? -5.854 7.773 -33.458 1.00 63.03 289 ARG A O 1
ATOM 2346 N N . TRP A 1 290 ? -3.626 8.033 -33.399 1.00 57.41 290 TRP A N 1
ATOM 2347 C CA . TRP A 1 290 ? -3.518 8.472 -34.796 1.00 57.41 290 TRP A CA 1
ATOM 2348 C C . TRP A 1 290 ? -3.562 7.330 -35.809 1.00 57.41 290 TRP A C 1
ATOM 2350 O O . TRP A 1 290 ? -3.895 7.545 -36.972 1.00 57.41 290 TRP A O 1
ATOM 2360 N N . ARG A 1 291 ? -3.229 6.114 -35.375 1.00 81.75 291 ARG A N 1
ATOM 2361 C CA . ARG A 1 291 ? -3.296 4.891 -36.176 1.00 81.75 291 ARG A CA 1
ATOM 2362 C C . ARG A 1 291 ? -3.412 3.667 -35.276 1.00 81.75 291 ARG A C 1
ATOM 2364 O O . ARG A 1 291 ? -3.297 3.783 -34.057 1.00 81.75 291 ARG A O 1
ATOM 2371 N N . HIS A 1 292 ? -3.575 2.509 -35.902 1.00 84.19 292 HIS A N 1
ATOM 2372 C CA . HIS A 1 292 ? -3.340 1.238 -35.233 1.00 84.19 292 HIS A CA 1
ATOM 2373 C C . HIS A 1 292 ? -1.842 0.977 -35.017 1.00 84.19 292 HIS A C 1
ATOM 2375 O O . HIS A 1 292 ? -0.998 1.453 -35.789 1.00 84.19 292 HIS A O 1
ATOM 2381 N N . GLY A 1 293 ? -1.530 0.201 -33.983 1.00 86.56 293 GLY A N 1
ATOM 2382 C CA . GLY A 1 293 ? -0.204 -0.334 -33.712 1.00 86.56 293 GLY A CA 1
ATOM 2383 C C . GLY A 1 293 ? 0.259 -1.276 -34.814 1.00 86.56 293 GLY A C 1
ATOM 2384 O O . GLY A 1 293 ? -0.542 -1.918 -35.500 1.00 86.56 293 GLY A O 1
ATOM 2385 N N . ASN A 1 294 ? 1.570 -1.353 -35.011 1.00 91.62 294 ASN A N 1
ATOM 2386 C CA . ASN A 1 294 ? 2.154 -2.182 -36.057 1.00 91.62 294 ASN A CA 1
ATOM 2387 C C . ASN A 1 294 ? 1.952 -3.686 -35.811 1.00 91.62 294 ASN A C 1
ATOM 2389 O O . ASN A 1 294 ? 1.925 -4.435 -36.788 1.00 91.62 294 ASN A O 1
ATOM 2393 N N . PHE A 1 295 ? 1.744 -4.110 -34.559 1.00 94.38 295 PHE A N 1
ATOM 2394 C CA . PHE A 1 295 ? 1.419 -5.497 -34.200 1.00 94.38 295 PHE A CA 1
ATOM 2395 C C . PHE A 1 295 ? -0.086 -5.786 -34.093 1.00 94.38 295 PHE A C 1
ATOM 2397 O O . PHE A 1 295 ? -0.484 -6.920 -33.814 1.00 94.38 295 PHE A O 1
ATOM 2404 N N . TYR A 1 296 ? -0.949 -4.807 -34.387 1.00 92.56 296 TYR A N 1
ATOM 2405 C CA . TYR A 1 296 ? -2.391 -5.012 -34.319 1.00 92.56 296 TYR A CA 1
ATOM 2406 C C . TYR A 1 296 ? -2.853 -6.111 -35.289 1.00 92.56 296 TYR A C 1
ATOM 2408 O O . TYR A 1 296 ? -2.702 -5.988 -36.515 1.00 92.56 296 TYR A O 1
ATOM 2416 N N . LYS A 1 297 ? -3.480 -7.159 -34.733 1.00 91.50 297 LYS A N 1
ATOM 2417 C CA . LYS A 1 297 ? -3.925 -8.375 -35.444 1.00 91.50 297 LYS A CA 1
ATOM 2418 C C . LYS A 1 297 ? -2.793 -9.125 -36.165 1.00 91.50 297 LYS A C 1
ATOM 2420 O O . LYS A 1 297 ? -3.046 -9.803 -37.160 1.00 91.50 297 LYS A O 1
ATOM 2425 N N . ASP A 1 298 ? -1.556 -9.000 -35.691 1.00 93.31 298 ASP A N 1
ATOM 2426 C CA . ASP A 1 298 ? -0.429 -9.765 -36.219 1.00 93.31 298 ASP A CA 1
ATOM 2427 C C . ASP A 1 298 ? -0.349 -11.139 -35.533 1.00 93.31 298 ASP A C 1
ATOM 2429 O O . ASP A 1 298 ? 0.229 -11.300 -34.456 1.00 93.31 298 ASP A O 1
ATOM 2433 N N . ASN A 1 299 ? -0.966 -12.144 -36.160 1.00 94.12 299 ASN A N 1
ATOM 2434 C CA . ASN A 1 299 ? -1.002 -13.507 -35.623 1.00 94.12 299 ASN A CA 1
ATOM 2435 C C . ASN A 1 299 ? 0.391 -14.145 -35.536 1.00 94.12 299 ASN A C 1
ATOM 2437 O O . ASN A 1 299 ? 0.631 -14.944 -34.638 1.00 94.12 299 ASN A O 1
ATOM 2441 N N . ILE A 1 300 ? 1.321 -13.772 -36.423 1.00 93.69 300 ILE A N 1
ATOM 2442 C CA . ILE A 1 300 ? 2.679 -14.330 -36.425 1.00 93.69 300 ILE A CA 1
ATOM 2443 C C . ILE A 1 300 ? 3.428 -13.840 -35.186 1.00 93.69 300 ILE A C 1
ATOM 2445 O O . ILE A 1 300 ? 4.053 -14.632 -34.481 1.00 93.69 300 ILE A O 1
ATOM 2449 N N . VAL A 1 301 ? 3.349 -12.538 -34.898 1.00 94.88 301 VAL A N 1
ATOM 2450 C CA . VAL A 1 301 ? 3.954 -11.957 -33.690 1.00 94.88 301 VAL A CA 1
ATOM 2451 C C . VAL A 1 301 ? 3.291 -12.518 -32.436 1.00 94.88 301 VAL A C 1
ATOM 2453 O O . VAL A 1 301 ? 3.996 -12.928 -31.516 1.00 94.88 301 VAL A O 1
ATOM 2456 N N . LYS A 1 302 ? 1.955 -12.620 -32.423 1.00 95.94 302 LYS A N 1
ATOM 2457 C CA . LYS A 1 302 ? 1.201 -13.232 -31.321 1.00 95.94 302 LYS A CA 1
ATOM 2458 C C . LYS A 1 302 ? 1.687 -14.651 -31.012 1.00 95.94 302 LYS A C 1
ATOM 2460 O O . LYS A 1 302 ? 1.991 -14.952 -29.862 1.00 95.94 302 LYS A O 1
ATOM 2465 N N . GLU A 1 303 ? 1.771 -15.519 -32.018 1.00 95.31 303 GLU A N 1
ATOM 2466 C CA . GLU A 1 303 ? 2.211 -16.908 -31.839 1.00 95.31 303 GLU A CA 1
ATOM 2467 C C . GLU A 1 303 ? 3.661 -17.008 -31.367 1.00 95.31 303 GLU A C 1
ATOM 2469 O O . GLU A 1 303 ? 3.977 -17.870 -30.550 1.00 95.31 303 GLU A O 1
ATOM 2474 N N . LYS A 1 304 ? 4.546 -16.132 -31.859 1.00 95.81 304 LYS A N 1
ATOM 2475 C CA . LYS A 1 304 ? 5.933 -16.067 -31.382 1.00 95.81 304 LYS A CA 1
ATOM 2476 C C . LYS A 1 304 ? 6.002 -15.664 -29.912 1.00 95.81 304 LYS A C 1
ATOM 2478 O O . LYS A 1 304 ? 6.677 -16.336 -29.145 1.00 95.81 304 LYS A O 1
ATOM 2483 N N . LEU A 1 305 ? 5.270 -14.626 -29.509 1.00 96.12 305 LEU A N 1
ATOM 2484 C CA . LEU A 1 305 ? 5.240 -14.175 -28.116 1.00 96.12 305 LEU A CA 1
ATOM 2485 C C . LEU A 1 305 ? 4.696 -15.257 -27.180 1.00 96.12 305 LEU A C 1
ATOM 2487 O O . LEU A 1 305 ? 5.318 -15.545 -26.165 1.00 96.12 305 LEU A O 1
ATOM 2491 N N . LEU A 1 306 ? 3.578 -15.901 -27.531 1.00 95.44 306 LEU A N 1
ATOM 2492 C CA . LEU A 1 306 ? 2.971 -16.944 -26.693 1.00 95.44 306 LEU A CA 1
ATOM 2493 C C . LEU A 1 306 ? 3.870 -18.173 -26.489 1.00 95.44 306 LEU A C 1
ATOM 2495 O O . LEU A 1 306 ? 3.705 -18.873 -25.497 1.00 95.44 306 LEU A O 1
ATOM 2499 N N . LYS A 1 307 ? 4.820 -18.433 -27.396 1.00 95.62 307 LYS A N 1
ATOM 2500 C CA . LYS A 1 307 ? 5.816 -19.506 -27.234 1.00 95.62 307 LYS A CA 1
ATOM 2501 C C . LYS A 1 307 ? 6.922 -19.156 -26.236 1.00 95.62 307 LYS A C 1
ATOM 2503 O O . LYS A 1 307 ? 7.466 -20.059 -25.610 1.00 95.62 307 LYS A O 1
ATOM 2508 N N . GLU A 1 308 ? 7.246 -17.873 -26.094 1.00 96.00 308 GLU A N 1
ATOM 2509 C CA . GLU A 1 308 ? 8.330 -17.393 -25.223 1.00 96.00 308 GLU A CA 1
ATOM 2510 C C . GLU A 1 308 ? 7.842 -16.985 -23.825 1.00 96.00 308 GLU A C 1
ATOM 2512 O O . GLU A 1 308 ? 8.604 -17.041 -22.851 1.00 96.00 308 GLU A O 1
ATOM 2517 N N . LEU A 1 309 ? 6.577 -16.566 -23.723 1.00 97.38 309 LEU A N 1
ATOM 2518 C CA . LEU A 1 309 ? 5.966 -16.071 -22.495 1.00 97.38 309 LEU A CA 1
ATOM 2519 C C . LEU A 1 309 ? 5.827 -17.161 -21.437 1.00 97.38 309 LEU A C 1
ATOM 2521 O O . LEU A 1 309 ? 5.314 -18.253 -21.693 1.00 97.38 309 LEU A O 1
ATOM 2525 N N . ARG A 1 310 ? 6.215 -16.821 -20.210 1.00 97.38 310 ARG A N 1
ATOM 2526 C CA . ARG A 1 310 ? 6.030 -17.644 -19.015 1.00 97.38 310 ARG A CA 1
ATOM 2527 C C . ARG A 1 310 ? 5.204 -16.894 -17.981 1.00 97.38 310 ARG A C 1
ATOM 2529 O O . ARG A 1 310 ? 5.288 -15.668 -17.926 1.00 97.38 310 ARG A O 1
ATOM 2536 N N . PRO A 1 311 ? 4.412 -17.607 -17.162 1.00 97.81 311 PRO A N 1
ATOM 2537 C CA . PRO A 1 311 ? 3.594 -16.970 -16.141 1.00 97.81 311 PRO A CA 1
ATOM 2538 C C . PRO A 1 311 ? 4.425 -16.039 -15.248 1.00 97.81 311 PRO A C 1
ATOM 2540 O O . PRO A 1 311 ? 5.522 -16.403 -14.834 1.00 97.81 311 PRO A O 1
ATOM 2543 N N . LEU A 1 312 ? 3.875 -14.864 -14.944 1.00 97.50 312 LEU A N 1
ATOM 2544 C CA . LEU A 1 312 ? 4.517 -13.738 -14.258 1.00 97.50 312 LEU A CA 1
ATOM 2545 C C . LEU A 1 312 ? 5.558 -12.944 -15.072 1.00 97.50 312 LEU A C 1
ATOM 2547 O O . LEU A 1 312 ? 6.270 -12.115 -14.518 1.00 97.50 312 LEU A O 1
ATOM 2551 N N . ASP A 1 313 ? 5.629 -13.100 -16.391 1.00 98.19 313 ASP A N 1
ATOM 2552 C CA . ASP A 1 313 ? 6.431 -12.186 -17.209 1.00 98.19 313 ASP A CA 1
ATOM 2553 C C . ASP A 1 313 ? 5.945 -10.729 -17.115 1.00 98.19 313 ASP A C 1
ATOM 2555 O O . ASP A 1 313 ? 4.745 -10.437 -17.158 1.00 98.19 313 ASP A O 1
ATOM 2559 N N . LEU A 1 314 ? 6.903 -9.803 -17.017 1.00 97.81 314 LEU A N 1
ATOM 2560 C CA . LEU A 1 314 ? 6.670 -8.364 -17.019 1.00 97.81 314 LEU A CA 1
ATOM 2561 C C . LEU A 1 314 ? 6.690 -7.875 -18.467 1.00 97.81 314 LEU A C 1
ATOM 2563 O O . LEU A 1 314 ? 7.708 -7.991 -19.154 1.00 97.81 314 LEU A O 1
ATOM 2567 N N . LEU A 1 315 ? 5.572 -7.316 -18.918 1.00 98.00 315 LEU A N 1
ATOM 2568 C CA . LEU A 1 315 ? 5.395 -6.812 -20.274 1.00 98.00 315 LEU A CA 1
ATOM 2569 C C . LEU A 1 315 ? 5.534 -5.294 -20.270 1.00 98.00 315 LEU A C 1
ATOM 2571 O O . LEU A 1 315 ? 4.881 -4.623 -19.476 1.00 98.00 315 LEU A O 1
ATOM 2575 N N . PHE A 1 316 ? 6.336 -4.753 -21.178 1.00 95.19 316 PHE A N 1
ATOM 2576 C CA . PHE A 1 316 ? 6.507 -3.315 -21.379 1.00 95.19 316 PHE A CA 1
ATOM 2577 C C . PHE A 1 316 ? 6.139 -2.968 -22.805 1.00 95.19 316 PHE A C 1
ATOM 2579 O O . PHE A 1 316 ? 6.628 -3.620 -23.724 1.00 95.19 316 PHE A O 1
ATOM 2586 N N . GLU A 1 317 ? 5.316 -1.945 -23.003 1.00 91.38 317 GLU A N 1
ATOM 2587 C CA . GLU A 1 317 ? 4.863 -1.557 -24.336 1.00 91.38 317 GLU A CA 1
ATOM 2588 C C . GLU A 1 317 ? 5.195 -0.108 -24.692 1.00 91.38 317 GLU A C 1
ATOM 2590 O O . GLU A 1 317 ? 5.304 0.779 -23.834 1.00 91.38 317 GLU A O 1
ATOM 2595 N N . LYS A 1 318 ? 5.304 0.131 -26.001 1.00 84.69 318 LYS A N 1
ATOM 2596 C CA . LYS A 1 318 ? 5.385 1.473 -26.573 1.00 84.69 318 LYS A CA 1
ATOM 2597 C C . LYS A 1 318 ? 4.287 1.713 -27.599 1.00 84.69 318 LYS A C 1
ATOM 2599 O O . LYS A 1 318 ? 4.108 0.936 -28.546 1.00 84.69 318 LYS A O 1
ATOM 2604 N N . THR A 1 319 ? 3.598 2.844 -27.452 1.00 75.38 319 THR A N 1
ATOM 2605 C CA . THR A 1 319 ? 2.503 3.263 -28.338 1.00 75.38 319 THR A CA 1
ATOM 2606 C C . THR A 1 319 ? 2.720 4.696 -28.832 1.00 75.38 319 THR A C 1
ATOM 2608 O O . THR A 1 319 ? 1.935 5.588 -28.519 1.00 75.38 319 THR A O 1
ATOM 2611 N N . PRO A 1 320 ? 3.733 4.969 -29.679 1.00 64.50 320 PRO A N 1
ATOM 2612 C CA . PRO A 1 320 ? 4.096 6.342 -30.067 1.00 64.50 320 PRO A CA 1
ATOM 2613 C C . PRO A 1 320 ? 2.995 7.072 -30.864 1.00 64.50 320 PRO A C 1
ATOM 2615 O O . PRO A 1 320 ? 3.070 8.272 -31.108 1.00 64.50 320 PRO A O 1
ATOM 2618 N N . PHE A 1 321 ? 1.971 6.340 -31.304 1.00 56.75 321 PHE A N 1
ATOM 2619 C CA . PHE A 1 321 ? 0.784 6.836 -31.995 1.00 56.75 321 PHE A CA 1
ATOM 2620 C C . PHE A 1 321 ? -0.389 7.165 -31.054 1.00 56.75 321 PHE A C 1
ATOM 2622 O O . PHE A 1 321 ? -1.400 7.696 -31.521 1.00 56.75 321 PHE A O 1
ATOM 2629 N N . ALA A 1 322 ? -0.285 6.840 -29.764 1.00 54.34 322 ALA A N 1
ATOM 2630 C CA . ALA A 1 322 ? -1.219 7.244 -28.724 1.00 54.34 322 ALA A CA 1
ATOM 2631 C C . ALA A 1 322 ? -0.681 8.497 -28.030 1.00 54.34 322 ALA A C 1
ATOM 2633 O O . ALA A 1 322 ? 0.461 8.537 -27.577 1.00 54.34 322 ALA A O 1
ATOM 2634 N N . LEU A 1 323 ? -1.517 9.528 -27.905 1.00 49.47 323 LEU A N 1
ATOM 2635 C CA . LEU A 1 323 ? -1.075 10.797 -27.328 1.00 49.47 323 LEU A CA 1
ATOM 2636 C C . LEU A 1 323 ? -0.627 10.649 -25.857 1.00 49.47 323 LEU A C 1
ATOM 2638 O O . LEU A 1 323 ? 0.219 11.406 -25.399 1.00 49.47 323 LEU A O 1
ATOM 2642 N N . THR A 1 324 ? -1.126 9.642 -25.131 1.00 50.53 324 THR A N 1
ATOM 2643 C CA . THR A 1 324 ? -0.690 9.314 -23.762 1.00 50.53 324 THR A CA 1
ATOM 2644 C C . THR A 1 324 ? 0.782 8.918 -23.655 1.00 50.53 324 THR A C 1
ATOM 2646 O O . THR A 1 324 ? 1.419 9.340 -22.698 1.00 50.53 324 THR A O 1
ATOM 2649 N N . ASP A 1 325 ? 1.341 8.195 -24.634 1.00 53.16 325 ASP A N 1
ATOM 2650 C CA . ASP A 1 325 ? 2.766 7.794 -24.659 1.00 53.16 325 ASP A CA 1
ATOM 2651 C C . ASP A 1 325 ? 3.686 9.026 -24.704 1.00 53.16 325 ASP A C 1
ATOM 2653 O O . ASP A 1 325 ? 4.767 9.024 -24.135 1.00 53.16 325 ASP A O 1
ATOM 2657 N N . THR A 1 326 ? 3.226 10.129 -25.311 1.00 49.72 326 THR A N 1
ATOM 2658 C CA . THR A 1 326 ? 3.985 11.392 -25.395 1.00 49.72 326 THR A CA 1
ATOM 2659 C C . THR A 1 326 ? 4.070 12.135 -24.055 1.00 49.72 326 THR A C 1
ATOM 2661 O O . THR A 1 326 ? 4.980 12.937 -23.854 1.00 49.72 326 THR A O 1
ATOM 2664 N N . PHE A 1 327 ? 3.123 11.897 -23.142 1.00 47.88 327 PHE A N 1
ATOM 2665 C CA . PHE A 1 327 ? 3.061 12.571 -21.840 1.00 47.88 327 PHE A CA 1
ATOM 2666 C C . PHE A 1 327 ? 3.664 11.748 -20.696 1.00 47.88 327 PHE A C 1
ATOM 2668 O O . PHE A 1 327 ? 3.907 12.312 -19.630 1.00 47.88 327 PHE A O 1
ATOM 2675 N N . ILE A 1 328 ? 3.922 10.453 -20.904 1.00 51.56 328 ILE A N 1
ATOM 2676 C CA . ILE A 1 328 ? 4.592 9.585 -19.930 1.00 51.56 328 ILE A CA 1
ATOM 2677 C C . ILE A 1 328 ? 6.105 9.714 -20.143 1.00 51.56 328 ILE A C 1
ATOM 2679 O O . ILE A 1 328 ? 6.598 9.364 -21.214 1.00 51.56 328 ILE A O 1
ATOM 2683 N N . PRO A 1 329 ? 6.868 10.240 -19.169 1.00 53.81 329 PRO A N 1
ATOM 2684 C CA . PRO A 1 329 ? 8.310 10.372 -19.319 1.00 53.81 329 PRO A CA 1
ATOM 2685 C C . PRO A 1 329 ? 8.982 8.997 -19.398 1.00 53.81 329 PRO A C 1
ATOM 2687 O O . PRO A 1 329 ? 8.843 8.188 -18.481 1.00 53.81 329 PRO A O 1
ATOM 2690 N N . GLY A 1 330 ? 9.754 8.768 -20.459 1.00 67.50 330 GLY A N 1
ATOM 2691 C CA . GLY A 1 330 ? 10.480 7.516 -20.682 1.00 67.50 330 GLY A CA 1
ATOM 2692 C C . GLY A 1 330 ? 10.318 6.995 -22.107 1.00 67.50 330 GLY A C 1
ATOM 2693 O O . GLY A 1 330 ? 9.731 7.654 -22.967 1.00 67.50 330 GLY A O 1
ATOM 2694 N N . HIS A 1 331 ? 10.876 5.817 -22.367 1.00 82.62 331 HIS A N 1
ATOM 2695 C CA . HIS A 1 331 ? 10.688 5.073 -23.606 1.00 82.62 331 HIS A CA 1
ATOM 2696 C C . HIS A 1 331 ? 9.363 4.310 -23.600 1.00 82.62 331 HIS A C 1
ATOM 2698 O O . HIS A 1 331 ? 8.621 4.408 -24.577 1.00 82.62 331 HIS A O 1
ATOM 2704 N N . PHE A 1 332 ? 9.051 3.587 -22.524 1.00 83.38 332 PHE A N 1
ATOM 2705 C CA . PHE A 1 332 ? 7.832 2.794 -22.388 1.00 83.38 332 PHE A CA 1
ATOM 2706 C C . PHE A 1 332 ? 6.682 3.603 -21.793 1.00 83.38 332 PHE A C 1
ATOM 2708 O O . PHE A 1 332 ? 6.807 4.227 -20.736 1.00 83.38 332 PHE A O 1
ATOM 2715 N N . GLY A 1 333 ? 5.533 3.539 -22.464 1.00 69.56 333 GLY A N 1
ATOM 2716 C CA . GLY A 1 333 ? 4.307 4.209 -22.042 1.00 69.56 333 GLY A CA 1
ATOM 2717 C C . GLY A 1 333 ? 3.432 3.361 -21.120 1.00 69.56 333 GLY A C 1
ATOM 2718 O O . GLY A 1 333 ? 2.595 3.910 -20.410 1.00 69.56 333 GLY A O 1
ATOM 2719 N N . HIS A 1 334 ? 3.594 2.036 -21.101 1.00 86.19 334 HIS A N 1
ATOM 2720 C CA . HIS A 1 334 ? 2.746 1.158 -20.290 1.00 86.19 334 HIS A CA 1
ATOM 2721 C C . HIS A 1 334 ? 3.447 -0.150 -19.917 1.00 86.19 334 HIS A C 1
ATOM 2723 O O . HIS A 1 334 ? 4.430 -0.548 -20.546 1.00 86.19 334 HIS A O 1
ATOM 2729 N N . ALA A 1 335 ? 2.960 -0.778 -18.846 1.00 90.81 335 ALA A N 1
ATOM 2730 C CA . ALA A 1 335 ? 3.466 -2.044 -18.339 1.00 90.81 335 ALA A CA 1
ATOM 2731 C C . ALA A 1 335 ? 2.326 -2.944 -17.834 1.00 90.81 335 ALA A C 1
ATOM 2733 O O . ALA A 1 335 ? 1.327 -2.463 -17.299 1.00 90.81 335 ALA A O 1
ATOM 2734 N N . ALA A 1 336 ? 2.473 -4.254 -17.986 1.00 96.12 336 ALA A N 1
ATOM 2735 C CA . ALA A 1 336 ? 1.459 -5.235 -17.611 1.00 96.12 336 ALA A CA 1
ATOM 2736 C C . ALA A 1 336 ? 2.094 -6.534 -17.105 1.00 96.12 336 ALA A C 1
ATOM 2738 O O . ALA A 1 336 ? 3.289 -6.768 -17.293 1.00 96.12 336 ALA A O 1
ATOM 2739 N N . LEU A 1 337 ? 1.292 -7.377 -16.453 1.00 97.94 337 LEU A N 1
ATOM 2740 C CA . LEU A 1 337 ? 1.728 -8.682 -15.956 1.00 97.94 337 LEU A CA 1
ATOM 2741 C C . LEU A 1 337 ? 1.057 -9.792 -16.761 1.00 97.94 337 LEU A C 1
ATOM 2743 O O . LEU A 1 337 ? -0.170 -9.850 -16.855 1.00 97.94 337 LEU A O 1
ATOM 2747 N N . TYR A 1 338 ? 1.855 -10.706 -17.297 1.00 98.50 338 TYR A N 1
ATOM 2748 C CA . TYR A 1 338 ? 1.350 -11.919 -17.922 1.00 98.50 338 TYR A CA 1
ATOM 2749 C C . TYR A 1 338 ? 0.979 -12.954 -16.853 1.00 98.50 338 TYR A C 1
ATOM 2751 O O . TYR A 1 338 ? 1.817 -13.356 -16.051 1.00 98.50 338 TYR A O 1
ATOM 2759 N N . LEU A 1 339 ? -0.276 -13.402 -16.830 1.00 98.00 339 LEU A N 1
ATOM 2760 C CA . LEU A 1 339 ? -0.765 -14.388 -15.862 1.00 98.00 339 LEU A CA 1
ATOM 2761 C C . LEU A 1 339 ? -0.500 -15.831 -16.295 1.00 98.00 339 LEU A C 1
ATOM 2763 O O . LEU A 1 339 ? -0.361 -16.695 -15.442 1.00 98.00 339 LEU A O 1
ATOM 2767 N N . GLY A 1 340 ? -0.433 -16.102 -17.597 1.00 97.56 340 GLY A N 1
ATOM 2768 C CA . GLY A 1 340 ? -0.341 -17.465 -18.121 1.00 97.56 340 GLY A CA 1
ATOM 2769 C C . GLY A 1 340 ? -1.653 -18.005 -18.679 1.00 97.56 340 GLY A C 1
ATOM 2770 O O . GLY A 1 340 ? -2.743 -17.546 -18.332 1.00 97.56 340 GLY A O 1
ATOM 2771 N N . THR A 1 341 ? -1.534 -18.988 -19.571 1.00 98.19 341 THR A N 1
ATOM 2772 C CA . THR A 1 341 ? -2.682 -19.750 -20.082 1.00 98.19 341 THR A CA 1
ATOM 2773 C C . THR A 1 341 ? -3.174 -20.768 -19.053 1.00 98.19 341 THR A C 1
ATOM 2775 O O . THR A 1 341 ? -2.503 -21.035 -18.054 1.00 98.19 341 THR A O 1
ATOM 2778 N N . GLU A 1 342 ? -4.336 -21.376 -19.304 1.00 97.94 342 GLU A N 1
ATOM 2779 C CA . GLU A 1 342 ? -4.834 -22.485 -18.482 1.00 97.94 342 GLU A CA 1
ATOM 2780 C C . GLU A 1 342 ? -3.794 -23.611 -18.365 1.00 97.94 342 GLU A C 1
ATOM 2782 O O . GLU A 1 342 ? -3.544 -24.108 -17.268 1.00 97.94 342 GLU A O 1
ATOM 2787 N N . GLU A 1 343 ? -3.145 -23.982 -19.470 1.00 97.94 343 GLU A N 1
ATOM 2788 C CA . GLU A 1 343 ? -2.121 -25.030 -19.498 1.00 97.94 343 GLU A CA 1
ATOM 2789 C C . GLU A 1 343 ? -0.930 -24.669 -18.610 1.00 97.94 343 GLU A C 1
ATOM 2791 O O . GLU A 1 343 ? -0.518 -25.476 -17.778 1.00 97.94 343 GLU A O 1
ATOM 2796 N N . GLN A 1 344 ? -0.423 -23.439 -18.727 1.00 97.94 344 GLN A N 1
ATOM 2797 C CA . GLN A 1 344 ? 0.716 -22.982 -17.931 1.00 97.94 344 GLN A CA 1
ATOM 2798 C C . GLN A 1 344 ? 0.367 -22.881 -16.441 1.00 97.94 344 GLN A C 1
ATOM 2800 O O . GLN A 1 344 ? 1.169 -23.247 -15.586 1.00 97.94 344 GLN A O 1
ATOM 2805 N N . LEU A 1 345 ? -0.845 -22.421 -16.110 1.00 98.06 345 LEU A N 1
ATOM 2806 C CA . LEU A 1 345 ? -1.317 -22.330 -14.727 1.00 98.06 345 LEU A CA 1
ATOM 2807 C C . LEU A 1 345 ? -1.547 -23.709 -14.094 1.00 98.06 345 LEU A C 1
ATOM 2809 O O . LEU A 1 345 ? -1.350 -23.860 -12.886 1.00 98.06 345 LEU A O 1
ATOM 2813 N N . LYS A 1 346 ? -1.945 -24.715 -14.883 1.00 98.00 346 LYS A N 1
ATOM 2814 C CA . LYS A 1 346 ? -2.001 -26.117 -14.440 1.00 98.00 346 LYS A CA 1
ATOM 2815 C C . LYS A 1 346 ? -0.606 -26.680 -14.205 1.00 98.00 346 LYS A C 1
ATOM 2817 O O . LYS A 1 346 ? -0.390 -27.318 -13.180 1.00 98.00 346 LYS A O 1
ATOM 2822 N N . GLU A 1 347 ? 0.330 -26.415 -15.115 1.00 96.69 347 GLU A N 1
ATOM 2823 C CA . GLU A 1 347 ? 1.719 -26.879 -15.016 1.00 96.69 347 GLU A CA 1
ATOM 2824 C C . GLU A 1 347 ? 2.395 -26.386 -13.730 1.00 96.69 347 GLU A C 1
ATOM 2826 O O . GLU A 1 347 ? 3.049 -27.163 -13.038 1.00 96.69 347 GLU A O 1
ATOM 2831 N N . ILE A 1 348 ? 2.166 -25.125 -13.353 1.00 95.19 348 ILE A N 1
ATOM 2832 C CA . ILE A 1 348 ? 2.702 -24.557 -12.106 1.00 95.19 348 ILE A CA 1
ATOM 2833 C C . ILE A 1 348 ? 1.814 -24.811 -10.876 1.00 95.19 348 ILE A C 1
ATOM 2835 O O . ILE A 1 348 ? 2.083 -24.255 -9.816 1.00 95.19 348 ILE A O 1
ATOM 2839 N N . GLY A 1 349 ? 0.746 -25.609 -10.990 1.00 95.62 349 GLY A N 1
ATOM 2840 C CA . GLY A 1 349 ? -0.114 -26.002 -9.864 1.00 95.62 349 GLY A CA 1
ATOM 2841 C C . GLY A 1 349 ? -1.047 -24.914 -9.310 1.00 95.62 349 GLY A C 1
ATOM 2842 O O . GLY A 1 349 ? -1.641 -25.105 -8.250 1.00 95.62 349 GLY A O 1
ATOM 2843 N N . LEU A 1 350 ? -1.218 -23.784 -10.005 1.00 95.88 350 LEU A N 1
ATOM 2844 C CA . LEU A 1 350 ? -2.054 -22.666 -9.543 1.00 95.88 350 LEU A CA 1
ATOM 2845 C C . LEU A 1 350 ? -3.495 -22.694 -10.047 1.00 95.88 350 LEU A C 1
ATOM 2847 O O . LEU A 1 350 ? -4.329 -21.982 -9.484 1.00 95.88 350 LEU A O 1
ATOM 2851 N N . TRP A 1 351 ? -3.802 -23.488 -11.073 1.00 97.69 351 TRP A N 1
ATOM 2852 C CA . TRP A 1 351 ? -5.110 -23.475 -11.734 1.00 97.69 351 TRP A CA 1
ATOM 2853 C C . TRP A 1 351 ? -6.294 -23.620 -10.769 1.00 97.69 351 TRP A C 1
ATOM 2855 O O . TRP A 1 351 ? -7.234 -22.829 -10.828 1.00 97.69 351 TRP A O 1
ATOM 2865 N N . ASP A 1 352 ? -6.222 -24.573 -9.839 1.00 95.88 352 ASP A N 1
ATOM 2866 C CA . ASP A 1 352 ? -7.302 -24.865 -8.887 1.00 95.88 352 ASP A CA 1
ATOM 2867 C C . ASP A 1 352 ? -7.211 -24.058 -7.580 1.00 95.88 352 ASP A C 1
ATOM 2869 O O . ASP A 1 352 ? -8.051 -24.215 -6.679 1.00 95.88 352 ASP A O 1
ATOM 2873 N N . SER A 1 353 ? -6.210 -23.176 -7.466 1.00 95.69 353 SER A N 1
ATOM 2874 C CA . SER A 1 353 ? -5.998 -22.345 -6.282 1.00 95.69 353 SER A CA 1
ATOM 2875 C C . SER A 1 353 ? -7.168 -21.373 -6.058 1.00 95.69 353 SER A C 1
ATOM 2877 O O . SER A 1 353 ? -7.785 -20.900 -7.019 1.00 95.69 353 SER A O 1
ATOM 2879 N N . PRO A 1 354 ? -7.466 -20.991 -4.801 1.00 94.81 354 PRO A N 1
ATOM 2880 C CA . PRO A 1 354 ? -8.473 -19.967 -4.509 1.00 94.81 354 PRO A CA 1
ATOM 2881 C C . PRO A 1 354 ? -8.189 -18.609 -5.167 1.00 94.81 354 PRO A C 1
ATOM 2883 O O . PRO A 1 354 ? -9.111 -17.819 -5.335 1.00 94.81 354 PRO A O 1
ATOM 2886 N N . ILE A 1 355 ? -6.928 -18.348 -5.530 1.00 95.56 355 ILE A N 1
ATOM 2887 C CA . ILE A 1 355 ? -6.468 -17.110 -6.165 1.00 95.56 355 ILE A CA 1
ATOM 2888 C C . ILE A 1 355 ? -6.907 -17.060 -7.638 1.00 95.56 355 ILE A C 1
ATOM 2890 O O . ILE A 1 355 ? -7.409 -16.036 -8.091 1.00 95.56 355 ILE A O 1
ATOM 2894 N N . ILE A 1 356 ? -6.756 -18.167 -8.376 1.00 97.12 356 ILE A N 1
ATOM 2895 C CA . ILE A 1 356 ? -7.076 -18.245 -9.814 1.00 97.12 356 ILE A CA 1
ATOM 2896 C C . ILE A 1 356 ? -8.539 -18.612 -10.070 1.00 97.12 356 ILE A C 1
ATOM 2898 O O . ILE A 1 356 ? -9.118 -18.152 -11.054 1.00 97.12 356 ILE A O 1
ATOM 2902 N N . ARG A 1 357 ? -9.171 -19.390 -9.180 1.00 96.25 357 ARG A N 1
ATOM 2903 C CA . ARG A 1 357 ? -10.553 -19.879 -9.338 1.00 96.25 357 ARG A CA 1
ATOM 2904 C C . ARG A 1 357 ? -11.572 -18.805 -9.771 1.00 96.25 357 ARG A C 1
ATOM 2906 O O . ARG A 1 357 ? -12.362 -19.106 -10.664 1.00 96.25 357 ARG A O 1
ATOM 2913 N N . PRO A 1 358 ? -11.565 -17.566 -9.233 1.00 96.69 358 PRO A N 1
ATOM 2914 C CA . PRO A 1 358 ? -12.496 -16.517 -9.665 1.00 96.69 358 PRO A CA 1
ATOM 2915 C C . PRO A 1 358 ? -12.329 -16.080 -11.131 1.00 96.69 358 PRO A C 1
ATOM 2917 O O . PRO A 1 358 ? -13.267 -15.537 -11.707 1.00 96.69 358 PRO A O 1
ATOM 2920 N N . TYR A 1 359 ? -11.160 -16.324 -11.732 1.00 97.06 359 TYR A N 1
ATOM 2921 C CA . TYR A 1 359 ? -10.758 -15.820 -13.049 1.00 97.06 359 TYR A CA 1
ATOM 2922 C C . TYR A 1 359 ? -10.600 -16.917 -14.111 1.00 97.06 359 TYR A C 1
ATOM 2924 O O . TYR A 1 359 ? -10.290 -16.608 -15.260 1.00 97.06 359 TYR A O 1
ATOM 2932 N N . GLN A 1 360 ? -10.843 -18.191 -13.777 1.00 97.88 360 GLN A N 1
ATOM 2933 C CA . GLN A 1 360 ? -10.680 -19.322 -14.706 1.00 97.88 360 GLN A CA 1
ATOM 2934 C C . GLN A 1 360 ? -11.438 -19.117 -16.024 1.00 97.88 360 GLN A C 1
ATOM 2936 O O . GLN A 1 360 ? -10.880 -19.337 -17.095 1.00 97.88 360 GLN A O 1
ATOM 2941 N N . LYS A 1 361 ? -12.680 -18.614 -15.964 1.00 97.56 361 LYS A N 1
ATOM 2942 C CA . LYS A 1 361 ? -13.488 -18.335 -17.162 1.00 97.56 361 LYS A CA 1
ATOM 2943 C C . LYS A 1 361 ? -12.870 -17.242 -18.042 1.00 97.56 361 LYS A C 1
ATOM 2945 O O . LYS A 1 361 ? -12.926 -17.342 -19.262 1.00 97.56 361 LYS A O 1
ATOM 2950 N N . ASN A 1 362 ? -12.298 -16.200 -17.440 1.00 97.88 362 ASN A N 1
ATOM 2951 C CA . ASN A 1 362 ? -11.604 -15.135 -18.166 1.00 97.88 362 ASN A CA 1
ATOM 2952 C C . ASN A 1 362 ? -10.355 -15.686 -18.867 1.00 97.88 362 ASN A C 1
ATOM 2954 O O . ASN A 1 362 ? -10.178 -15.489 -20.067 1.00 97.88 362 ASN A O 1
ATOM 2958 N N . ILE A 1 363 ? -9.545 -16.456 -18.138 1.00 97.94 363 ILE A N 1
ATOM 2959 C CA . ILE A 1 363 ? -8.320 -17.082 -18.651 1.00 97.94 363 ILE A CA 1
ATOM 2960 C C . ILE A 1 363 ? -8.632 -18.055 -19.797 1.00 97.94 363 ILE A C 1
ATOM 2962 O O . ILE A 1 363 ? -7.970 -18.014 -20.830 1.00 97.94 363 ILE A O 1
ATOM 2966 N N . GLN A 1 364 ? -9.692 -18.858 -19.669 1.00 97.81 364 GLN A N 1
ATOM 2967 C CA . GLN A 1 364 ? -10.203 -19.735 -20.734 1.00 97.81 364 GLN A CA 1
ATOM 2968 C C . GLN A 1 364 ? -10.631 -18.977 -21.990 1.00 97.81 364 GLN A C 1
ATOM 2970 O O . GLN A 1 364 ? -10.467 -19.470 -23.103 1.00 97.81 364 GLN A O 1
ATOM 2975 N N . ASN A 1 365 ? -11.136 -17.755 -21.826 1.00 97.31 365 ASN A N 1
ATOM 2976 C CA . ASN A 1 365 ? -11.458 -16.863 -22.939 1.00 97.31 365 ASN A CA 1
ATOM 2977 C C . ASN A 1 365 ? -10.219 -16.135 -23.501 1.00 97.31 365 ASN A C 1
ATOM 2979 O O . ASN A 1 365 ? -10.361 -15.257 -24.353 1.00 97.31 365 ASN A O 1
ATOM 2983 N N . GLY A 1 366 ? -9.013 -16.476 -23.036 1.00 96.62 366 GLY A N 1
ATOM 2984 C CA . GLY A 1 366 ? -7.749 -15.896 -23.481 1.00 96.62 366 GLY A CA 1
ATOM 2985 C C . GLY A 1 366 ? -7.360 -14.600 -22.769 1.00 96.62 366 GLY A C 1
ATOM 2986 O O . GLY A 1 366 ? -6.401 -13.955 -23.194 1.00 96.62 366 GLY A O 1
ATOM 2987 N N . GLU A 1 367 ? -8.062 -14.196 -21.705 1.00 98.12 367 GLU A N 1
ATOM 2988 C CA . GLU A 1 367 ? -7.745 -12.993 -20.923 1.00 98.12 367 GLU A CA 1
ATOM 2989 C C . GLU A 1 367 ? -6.608 -13.269 -19.920 1.00 98.12 367 GLU A C 1
ATOM 2991 O O . GLU A 1 367 ? -6.809 -13.370 -18.712 1.00 98.12 367 GLU A O 1
ATOM 2996 N N . ILE A 1 368 ? -5.404 -13.447 -20.467 1.00 98.00 368 ILE A N 1
ATOM 2997 C CA . ILE A 1 368 ? -4.201 -13.972 -19.796 1.00 98.00 368 ILE A CA 1
ATOM 2998 C C . ILE A 1 368 ? -3.199 -12.892 -19.360 1.00 98.00 368 ILE A C 1
ATOM 3000 O O . ILE A 1 368 ? -2.080 -13.208 -18.962 1.00 98.00 368 ILE A O 1
ATOM 3004 N N . ILE A 1 369 ? -3.562 -11.614 -19.458 1.00 98.31 369 ILE A N 1
ATOM 3005 C CA . ILE A 1 369 ? -2.737 -10.474 -19.035 1.00 98.31 369 ILE A CA 1
ATOM 3006 C C . ILE A 1 369 ? -3.561 -9.634 -18.065 1.00 98.31 369 ILE A C 1
ATOM 3008 O O . ILE A 1 369 ? -4.712 -9.322 -18.365 1.00 98.31 369 ILE A O 1
ATOM 3012 N N . VAL A 1 370 ? -2.980 -9.240 -16.931 1.00 96.81 370 VAL A N 1
ATOM 3013 C CA . VAL A 1 370 ? -3.562 -8.225 -16.046 1.00 96.81 370 VAL A CA 1
ATOM 3014 C C . VAL A 1 370 ? -2.861 -6.891 -16.270 1.00 96.81 370 VAL A C 1
ATOM 3016 O O . VAL A 1 370 ? -1.633 -6.792 -16.252 1.00 96.81 370 VAL A O 1
ATOM 3019 N N . GLU A 1 371 ? -3.656 -5.852 -16.489 1.00 92.38 371 GLU A N 1
ATOM 3020 C CA . GLU A 1 371 ? -3.165 -4.507 -16.752 1.00 92.38 371 GLU A CA 1
ATOM 3021 C C . GLU A 1 371 ? -4.025 -3.451 -16.060 1.00 92.38 371 GLU A C 1
ATOM 3023 O O . GLU A 1 371 ? -5.221 -3.638 -15.828 1.00 92.38 371 GLU A O 1
ATOM 3028 N N . ALA A 1 372 ? -3.407 -2.315 -15.740 1.00 81.94 372 ALA A N 1
ATOM 3029 C CA . ALA A 1 372 ? -4.117 -1.117 -15.321 1.00 81.94 372 ALA A CA 1
ATOM 3030 C C . ALA A 1 372 ? -4.185 -0.158 -16.510 1.00 81.94 372 ALA A C 1
ATOM 3032 O O . ALA A 1 372 ? -3.178 0.436 -16.877 1.00 81.94 372 ALA A O 1
ATOM 3033 N N . ILE A 1 373 ? -5.365 -0.011 -17.109 1.00 73.31 373 ILE A N 1
ATOM 3034 C CA . ILE A 1 373 ? -5.632 0.883 -18.249 1.00 73.31 373 ILE A CA 1
ATOM 3035 C C . ILE A 1 373 ? -6.853 1.750 -17.953 1.00 73.31 373 ILE A C 1
ATOM 3037 O O . ILE A 1 373 ? -7.580 1.469 -17.016 1.00 73.31 373 ILE A O 1
ATOM 3041 N N . ARG A 1 374 ? -7.135 2.785 -18.754 1.00 60.16 374 ARG A N 1
ATOM 3042 C CA . ARG A 1 374 ? -8.202 3.790 -18.510 1.00 60.16 374 ARG A CA 1
ATOM 3043 C C . ARG A 1 374 ? -9.518 3.270 -17.891 1.00 60.16 374 ARG A C 1
ATOM 3045 O O . ARG A 1 374 ? -9.990 3.905 -16.950 1.00 60.16 374 ARG A O 1
ATOM 3052 N N . PRO A 1 375 ? -10.148 2.180 -18.377 1.00 63.41 375 PRO A N 1
ATOM 3053 C CA . PRO A 1 375 ? -11.387 1.670 -17.777 1.00 63.41 375 PRO A CA 1
ATOM 3054 C C . PRO A 1 375 ? -11.239 1.182 -16.324 1.00 63.41 375 PRO A C 1
ATOM 3056 O O . PRO A 1 375 ? -12.235 1.099 -15.611 1.00 63.41 375 PRO A O 1
ATOM 3059 N N . GLY A 1 376 ? -10.017 0.886 -15.889 1.00 73.31 376 GLY A N 1
ATOM 3060 C CA . GLY A 1 376 ? -9.664 0.314 -14.597 1.00 73.31 376 GLY A CA 1
ATOM 3061 C C . GLY A 1 376 ? -8.665 -0.831 -14.749 1.00 73.31 376 GLY A C 1
ATOM 3062 O O . GLY A 1 376 ? -8.192 -1.140 -15.845 1.00 73.31 376 GLY A O 1
ATOM 3063 N N . VAL A 1 377 ? -8.355 -1.471 -13.628 1.00 83.44 377 VAL A N 1
ATOM 3064 C CA . VAL A 1 377 ? -7.548 -2.692 -13.605 1.00 83.44 377 VAL A CA 1
ATOM 3065 C C . VAL A 1 377 ? -8.408 -3.872 -14.023 1.00 83.44 377 VAL A C 1
ATOM 3067 O O . VAL A 1 377 ? -9.462 -4.114 -13.425 1.00 83.44 377 VAL A O 1
ATOM 3070 N N . GLY A 1 378 ? -7.953 -4.620 -15.021 1.00 90.94 378 GLY A N 1
ATOM 3071 C CA . GLY A 1 378 ? -8.702 -5.744 -15.561 1.00 90.94 378 GLY A CA 1
ATOM 3072 C C . GLY A 1 378 ? -7.830 -6.746 -16.297 1.00 90.94 378 GLY A C 1
ATOM 3073 O O . GLY A 1 378 ? -6.616 -6.578 -16.420 1.00 90.94 378 GLY A O 1
ATOM 3074 N N . LEU A 1 379 ? -8.489 -7.802 -16.768 1.00 96.19 379 LEU A N 1
ATOM 3075 C CA . LEU A 1 379 ? -7.877 -8.830 -17.596 1.00 96.19 379 LEU A CA 1
ATOM 3076 C C . LEU A 1 379 ? -8.062 -8.490 -19.076 1.00 96.19 379 LEU A C 1
ATOM 3078 O O . LEU A 1 379 ? -9.101 -7.965 -19.482 1.00 96.19 379 LEU A O 1
ATOM 3082 N N . THR A 1 380 ? -7.050 -8.792 -19.881 1.00 96.06 380 THR A N 1
ATOM 3083 C CA . THR A 1 380 ? -7.049 -8.542 -21.321 1.00 96.06 380 THR A CA 1
ATOM 3084 C C . THR A 1 380 ? -6.463 -9.722 -22.084 1.00 96.06 380 THR A C 1
ATOM 3086 O O . THR A 1 380 ? -5.720 -10.546 -21.550 1.00 96.06 380 THR A O 1
ATOM 3089 N N . THR A 1 381 ? -6.808 -9.794 -23.364 1.00 97.19 381 THR A N 1
ATOM 3090 C CA . THR A 1 381 ? -6.295 -10.790 -24.311 1.00 97.19 381 THR A CA 1
ATOM 3091 C C . THR A 1 381 ? -5.013 -10.296 -24.971 1.00 97.19 381 THR A C 1
ATOM 3093 O O . THR A 1 381 ? -4.889 -9.093 -25.214 1.00 97.19 381 THR A O 1
ATOM 3096 N N . MET A 1 382 ? -4.142 -11.208 -25.406 1.00 96.12 382 MET A N 1
ATOM 3097 C CA . MET A 1 382 ? -2.951 -10.852 -26.190 1.00 96.12 382 MET A CA 1
ATOM 3098 C C . MET A 1 382 ? -3.297 -10.028 -27.446 1.00 96.12 382 MET A C 1
ATOM 3100 O O . MET A 1 382 ? -2.605 -9.078 -27.783 1.00 96.12 382 MET A O 1
ATOM 3104 N N . GLU A 1 383 ? -4.409 -10.324 -28.118 1.00 94.31 383 GLU A N 1
ATOM 3105 C CA . GLU A 1 383 ? -4.866 -9.613 -29.318 1.00 94.31 383 GLU A CA 1
ATOM 3106 C C . GLU A 1 383 ? -5.156 -8.134 -29.072 1.00 94.31 383 GLU A C 1
ATOM 3108 O O . GLU A 1 383 ? -4.868 -7.297 -29.927 1.00 94.31 383 GLU A O 1
ATOM 3113 N N . LYS A 1 384 ? -5.756 -7.821 -27.920 1.00 92.81 384 LYS A N 1
ATOM 3114 C CA . LYS A 1 384 ? -6.037 -6.446 -27.493 1.00 92.81 384 LYS A CA 1
ATOM 3115 C C . LYS A 1 384 ? -4.750 -5.748 -27.058 1.00 92.81 384 LYS A C 1
ATOM 3117 O O . LYS A 1 384 ? -4.548 -4.596 -27.426 1.00 92.81 384 LYS A O 1
ATOM 3122 N N . PHE A 1 385 ? -3.891 -6.459 -26.326 1.00 94.44 385 PHE A N 1
ATOM 3123 C CA . PHE A 1 385 ? -2.606 -5.944 -25.855 1.00 94.44 385 PHE A CA 1
ATOM 3124 C C . PHE A 1 385 ? -1.644 -5.627 -27.012 1.00 94.44 385 PHE A C 1
ATOM 3126 O O . PHE A 1 385 ? -0.898 -4.664 -26.950 1.00 94.44 385 PHE A O 1
ATOM 3133 N N . LEU A 1 386 ? -1.708 -6.361 -28.128 1.00 95.25 386 LEU A N 1
ATOM 3134 C CA . LEU A 1 386 ? -0.857 -6.145 -29.308 1.00 95.25 386 LEU A CA 1
ATOM 3135 C C . LEU A 1 386 ? -1.209 -4.909 -30.159 1.00 95.25 386 LEU A C 1
ATOM 3137 O O . LEU A 1 386 ? -0.667 -4.722 -31.250 1.00 95.25 386 LEU A O 1
ATOM 3141 N N . GLU A 1 387 ? -2.076 -4.018 -29.680 1.00 89.88 387 GLU A N 1
ATOM 3142 C CA . GLU A 1 387 ? -2.299 -2.694 -30.270 1.00 89.88 387 GLU A CA 1
ATOM 3143 C C . GLU A 1 387 ? -1.124 -1.741 -29.939 1.00 89.88 387 GLU A C 1
ATOM 3145 O O . GLU A 1 387 ? -1.307 -0.669 -29.359 1.00 89.88 387 GLU A O 1
ATOM 3150 N N . ILE A 1 388 ? 0.096 -2.150 -30.307 1.00 92.38 388 ILE A N 1
ATOM 3151 C CA . ILE A 1 388 ? 1.387 -1.546 -29.934 1.00 92.38 388 ILE A CA 1
ATOM 3152 C C . ILE A 1 388 ? 2.382 -1.601 -31.103 1.00 92.38 388 ILE A C 1
ATOM 3154 O O . ILE A 1 388 ? 2.153 -2.288 -32.105 1.00 92.38 388 ILE A O 1
ATOM 3158 N N . ASP A 1 389 ? 3.489 -0.866 -30.985 1.00 88.38 389 ASP A N 1
ATOM 3159 C CA . ASP A 1 389 ? 4.598 -0.917 -31.953 1.00 88.38 389 ASP A CA 1
ATOM 3160 C C . ASP A 1 389 ? 5.831 -1.652 -31.437 1.00 88.38 389 ASP A C 1
ATOM 3162 O O . ASP A 1 389 ? 6.669 -2.080 -32.232 1.00 88.38 389 ASP A O 1
ATOM 3166 N N . GLU A 1 390 ? 5.963 -1.754 -30.120 1.00 94.88 390 GLU A N 1
ATOM 3167 C CA . GLU A 1 390 ? 7.095 -2.378 -29.455 1.00 94.88 390 GLU A CA 1
ATOM 3168 C C . GLU A 1 390 ? 6.639 -3.022 -28.150 1.00 94.88 390 GLU A C 1
ATOM 3170 O O . GLU A 1 390 ? 5.809 -2.459 -27.434 1.00 94.88 390 GLU A O 1
ATOM 3175 N N . ILE A 1 391 ? 7.208 -4.193 -27.868 1.00 96.88 391 ILE A N 1
ATOM 3176 C CA . ILE A 1 391 ? 7.071 -4.934 -26.622 1.00 96.88 391 ILE A CA 1
ATOM 3177 C C . ILE A 1 391 ? 8.451 -5.375 -26.133 1.00 96.88 391 ILE A C 1
ATOM 3179 O O . ILE A 1 391 ? 9.264 -5.879 -26.909 1.00 96.88 391 ILE A O 1
ATOM 3183 N N . ALA A 1 392 ? 8.725 -5.212 -24.844 1.00 97.62 392 ALA A N 1
ATOM 3184 C CA . ALA A 1 392 ? 9.832 -5.877 -24.167 1.00 97.62 392 ALA A CA 1
ATOM 3185 C C . ALA A 1 392 ? 9.299 -6.784 -23.061 1.00 97.62 392 ALA A C 1
ATOM 3187 O O . ALA A 1 392 ? 8.308 -6.460 -22.407 1.00 97.62 392 ALA A O 1
ATOM 3188 N N . ILE A 1 393 ? 9.973 -7.915 -22.863 1.00 98.12 393 ILE A N 1
ATOM 3189 C CA . ILE A 1 393 ? 9.640 -8.890 -21.829 1.00 98.12 393 ILE A CA 1
ATOM 3190 C C . ILE A 1 393 ? 10.823 -9.016 -20.884 1.00 98.12 393 ILE A C 1
ATOM 3192 O O . ILE A 1 393 ? 11.946 -9.307 -21.311 1.00 98.12 393 ILE A O 1
ATOM 3196 N N . LEU A 1 394 ? 10.545 -8.827 -19.599 1.00 97.38 394 LEU A N 1
ATOM 3197 C CA . LEU A 1 394 ? 11.479 -9.090 -18.515 1.00 97.38 394 LEU A CA 1
ATOM 3198 C C . LEU A 1 394 ? 10.908 -10.152 -17.574 1.00 97.38 394 LEU A C 1
ATOM 3200 O O . LEU A 1 394 ? 9.692 -10.289 -17.452 1.00 97.38 394 LEU A O 1
ATOM 3204 N N . ARG A 1 395 ? 11.783 -10.889 -16.889 1.00 97.06 395 ARG A N 1
ATOM 3205 C CA . ARG A 1 395 ? 11.395 -12.039 -16.063 1.00 97.06 395 ARG A CA 1
ATOM 3206 C C . ARG A 1 395 ? 12.206 -12.123 -14.778 1.00 97.06 395 ARG A C 1
ATOM 3208 O O . ARG A 1 395 ? 13.425 -11.976 -14.802 1.00 97.06 395 ARG A O 1
ATOM 3215 N N . GLN A 1 396 ? 11.542 -12.428 -13.665 1.00 95.44 396 GLN A N 1
ATOM 3216 C CA . GLN A 1 396 ? 12.212 -12.856 -12.436 1.00 95.44 396 GLN A CA 1
ATOM 3217 C C . GLN A 1 396 ? 12.307 -14.389 -12.414 1.00 95.44 396 GLN A C 1
ATOM 3219 O O . GLN A 1 396 ? 11.410 -15.045 -11.898 1.00 95.44 396 GLN A O 1
ATOM 3224 N N . ASP A 1 397 ? 13.386 -14.984 -12.928 1.00 88.44 397 ASP A N 1
ATOM 3225 C CA . ASP A 1 397 ? 13.471 -16.455 -13.054 1.00 88.44 397 ASP A CA 1
ATOM 3226 C C . ASP A 1 397 ? 13.345 -17.201 -11.719 1.00 88.44 397 ASP A C 1
ATOM 3228 O O . ASP A 1 397 ? 12.862 -18.331 -11.673 1.00 88.44 397 ASP A O 1
ATOM 3232 N N . THR A 1 398 ? 13.763 -16.576 -10.615 1.00 90.62 398 THR A N 1
ATOM 3233 C CA . THR A 1 398 ? 13.761 -17.229 -9.304 1.00 90.62 398 THR A CA 1
ATOM 3234 C C . THR A 1 398 ? 12.381 -17.364 -8.672 1.00 90.62 398 THR A C 1
ATOM 3236 O O . THR A 1 398 ? 12.245 -18.125 -7.716 1.00 90.62 398 THR A O 1
ATOM 3239 N N . ILE A 1 399 ? 11.356 -16.676 -9.195 1.00 92.12 399 ILE A N 1
ATOM 3240 C CA . ILE A 1 399 ? 10.015 -16.679 -8.595 1.00 92.12 399 ILE A CA 1
ATOM 3241 C C . ILE A 1 399 ? 9.386 -18.076 -8.586 1.00 92.12 399 ILE A C 1
ATOM 3243 O O . ILE A 1 399 ? 8.695 -18.436 -7.642 1.00 92.12 399 ILE A O 1
ATOM 3247 N N . HIS A 1 400 ? 9.686 -18.901 -9.591 1.00 88.06 400 HIS A N 1
ATOM 3248 C CA . HIS A 1 400 ? 9.143 -20.255 -9.702 1.00 88.06 400 HIS A CA 1
ATOM 3249 C C . HIS A 1 400 ? 9.778 -21.254 -8.719 1.00 88.06 400 HIS A C 1
ATOM 3251 O O . HIS A 1 400 ? 9.270 -22.364 -8.576 1.00 88.06 400 HIS A O 1
ATOM 3257 N N . TYR A 1 401 ? 10.863 -20.878 -8.028 1.00 90.06 401 TYR A N 1
ATOM 3258 C CA . TYR A 1 401 ? 11.470 -21.695 -6.970 1.00 90.06 401 TYR A CA 1
ATOM 3259 C C . TYR A 1 401 ? 10.880 -21.413 -5.580 1.00 90.06 401 TYR A C 1
ATOM 3261 O O . TYR A 1 401 ? 11.110 -22.190 -4.657 1.00 90.06 401 TYR A O 1
ATOM 3269 N N . ASP A 1 402 ? 10.121 -20.324 -5.426 1.00 92.31 402 ASP A N 1
ATOM 3270 C CA . ASP A 1 402 ? 9.442 -19.937 -4.187 1.00 92.31 402 ASP A CA 1
ATOM 3271 C C . ASP A 1 402 ? 7.926 -19.951 -4.424 1.00 92.31 402 ASP A C 1
ATOM 3273 O O . ASP A 1 402 ? 7.311 -18.953 -4.799 1.00 92.31 402 ASP A O 1
ATOM 3277 N N . TYR A 1 403 ? 7.319 -21.128 -4.245 1.00 92.06 403 TYR A N 1
ATOM 3278 C CA . TYR A 1 403 ? 5.898 -21.348 -4.526 1.00 92.06 403 TYR A CA 1
ATOM 3279 C C . TYR A 1 403 ? 4.969 -20.472 -3.667 1.00 92.06 403 TYR A C 1
ATOM 3281 O O . TYR A 1 403 ? 3.880 -20.094 -4.109 1.00 92.06 403 TYR A O 1
ATOM 3289 N N . GLU A 1 404 ? 5.382 -20.143 -2.441 1.00 91.69 404 GLU A N 1
ATOM 3290 C CA . GLU A 1 404 ? 4.623 -19.257 -1.561 1.00 91.69 404 GLU A CA 1
ATOM 3291 C C . GLU A 1 404 ? 4.679 -17.819 -2.076 1.00 91.69 404 GLU A C 1
ATOM 3293 O O . GLU A 1 404 ? 3.634 -17.194 -2.265 1.00 91.69 404 GLU A O 1
ATOM 3298 N N . GLU A 1 405 ? 5.872 -17.306 -2.386 1.00 93.00 405 GLU A N 1
ATOM 3299 C CA . GLU A 1 405 ? 5.996 -15.959 -2.939 1.00 93.00 405 GLU A CA 1
ATOM 3300 C C . GLU A 1 405 ? 5.315 -15.836 -4.299 1.00 93.00 405 GLU A C 1
ATOM 3302 O O . GLU A 1 405 ? 4.639 -14.840 -4.545 1.00 93.00 405 GLU A O 1
ATOM 3307 N N . MET A 1 406 ? 5.417 -16.853 -5.157 1.00 95.19 406 MET A N 1
ATOM 3308 C CA . MET A 1 406 ? 4.709 -16.892 -6.434 1.00 95.19 406 MET A CA 1
ATOM 3309 C C . MET A 1 406 ? 3.200 -16.707 -6.230 1.00 95.19 406 MET A C 1
ATOM 3311 O O . MET A 1 406 ? 2.600 -15.837 -6.861 1.00 95.19 406 MET A O 1
ATOM 3315 N N . GLN A 1 407 ? 2.586 -17.462 -5.310 1.00 95.12 407 GLN A N 1
ATOM 3316 C CA . GLN A 1 407 ? 1.170 -17.288 -4.965 1.00 95.12 407 GLN A CA 1
ATOM 3317 C C . GLN A 1 407 ? 0.866 -15.869 -4.482 1.00 95.12 407 GLN A C 1
ATOM 3319 O O . GLN A 1 407 ? -0.143 -15.287 -4.883 1.00 95.12 407 GLN A O 1
ATOM 3324 N N . GLN A 1 408 ? 1.737 -15.288 -3.656 1.00 92.75 408 GLN A N 1
ATOM 3325 C CA . GLN A 1 408 ? 1.548 -13.924 -3.170 1.00 92.75 408 GLN A CA 1
ATOM 3326 C C . GLN A 1 408 ? 1.664 -12.881 -4.288 1.00 92.75 408 GLN A C 1
ATOM 3328 O O . GLN A 1 408 ? 0.900 -11.918 -4.281 1.00 92.75 408 GLN A O 1
ATOM 3333 N N . VAL A 1 409 ? 2.541 -13.072 -5.282 1.00 95.25 409 VAL A N 1
ATOM 3334 C CA . VAL A 1 409 ? 2.619 -12.196 -6.464 1.00 95.25 409 VAL A CA 1
ATOM 3335 C C . VAL A 1 409 ? 1.300 -12.218 -7.237 1.00 95.25 409 VAL A C 1
ATOM 3337 O O . VAL A 1 409 ? 0.739 -11.152 -7.501 1.00 95.25 409 VAL A O 1
ATOM 3340 N N . TYR A 1 410 ? 0.754 -13.406 -7.527 1.00 96.56 410 TYR A N 1
ATOM 3341 C CA . TYR A 1 410 ? -0.563 -13.529 -8.167 1.00 96.56 410 TYR A CA 1
ATOM 3342 C C . TYR A 1 410 ? -1.660 -12.868 -7.348 1.00 96.56 410 TYR A C 1
ATOM 3344 O O . TYR A 1 410 ? -2.443 -12.085 -7.882 1.00 96.56 410 TYR A O 1
ATOM 3352 N N . LYS A 1 411 ? -1.708 -13.164 -6.047 1.00 92.12 411 LYS A N 1
ATOM 3353 C CA . LYS A 1 411 ? -2.717 -12.614 -5.147 1.00 92.12 411 LYS A CA 1
ATOM 3354 C C . LYS A 1 411 ? -2.661 -11.088 -5.142 1.00 92.12 411 LYS A C 1
ATOM 3356 O O . LYS A 1 411 ? -3.677 -10.446 -5.381 1.00 92.12 411 LYS A O 1
ATOM 3361 N N . ARG A 1 412 ? -1.479 -10.498 -4.938 1.00 90.50 412 ARG A N 1
ATOM 3362 C CA . ARG A 1 412 ? -1.302 -9.039 -4.916 1.00 90.50 412 ARG A CA 1
ATOM 3363 C C . ARG A 1 412 ? -1.689 -8.397 -6.243 1.00 90.50 412 ARG A C 1
ATOM 3365 O O . ARG A 1 412 ? -2.304 -7.336 -6.207 1.00 90.50 412 ARG A O 1
ATOM 3372 N N . ALA A 1 413 ? -1.369 -9.019 -7.379 1.00 91.12 413 ALA A N 1
ATOM 3373 C CA . ALA A 1 413 ? -1.758 -8.522 -8.698 1.00 91.12 413 ALA A CA 1
ATOM 3374 C C . ALA A 1 413 ? -3.280 -8.583 -8.919 1.00 91.12 413 ALA A C 1
ATOM 3376 O O . ALA A 1 413 ? -3.889 -7.591 -9.316 1.00 91.12 413 ALA A O 1
ATOM 3377 N N . LEU A 1 414 ? -3.909 -9.724 -8.626 1.00 92.75 414 LEU A N 1
ATOM 3378 C CA . LEU A 1 414 ? -5.341 -9.949 -8.851 1.00 92.75 414 LEU A CA 1
ATOM 3379 C C . LEU A 1 414 ? -6.226 -9.180 -7.858 1.00 92.75 414 LEU A C 1
ATOM 3381 O O . LEU A 1 414 ? -7.283 -8.691 -8.252 1.00 92.75 414 LEU A O 1
ATOM 3385 N N . ASP A 1 415 ? -5.757 -8.948 -6.626 1.00 86.12 415 ASP A N 1
ATOM 3386 C CA . ASP A 1 415 ? -6.410 -8.077 -5.634 1.00 86.12 415 ASP A CA 1
ATOM 3387 C C . ASP A 1 415 ? -6.539 -6.615 -6.121 1.00 86.12 415 ASP A C 1
ATOM 3389 O O . ASP A 1 415 ? -7.268 -5.816 -5.527 1.00 86.12 415 ASP A O 1
ATOM 3393 N N . GLN A 1 416 ? -5.830 -6.233 -7.193 1.00 81.38 416 GLN A N 1
ATOM 3394 C CA . GLN A 1 416 ? -5.967 -4.911 -7.804 1.00 81.38 416 GLN A CA 1
ATOM 3395 C C . GLN A 1 416 ? -7.135 -4.809 -8.792 1.00 81.38 416 GLN A C 1
ATOM 3397 O O . GLN A 1 416 ? -7.537 -3.689 -9.117 1.00 81.38 416 GLN A O 1
ATOM 3402 N N . ILE A 1 417 ? -7.673 -5.931 -9.287 1.00 85.69 417 ILE A N 1
ATOM 3403 C CA . ILE A 1 417 ? -8.749 -5.936 -10.287 1.00 85.69 417 ILE A CA 1
ATOM 3404 C C . ILE A 1 417 ? -9.965 -5.164 -9.761 1.00 85.69 417 ILE A C 1
ATOM 3406 O O . ILE A 1 417 ? -10.385 -5.320 -8.617 1.00 85.69 417 ILE A O 1
ATOM 3410 N N . GLY A 1 418 ? -10.537 -4.311 -10.615 1.00 74.38 418 GLY A N 1
ATOM 3411 C CA . GLY A 1 418 ? -11.682 -3.462 -10.274 1.00 74.38 418 GLY A CA 1
ATOM 3412 C C . GLY A 1 418 ? -11.321 -2.091 -9.690 1.00 74.38 418 GLY A C 1
ATOM 3413 O O . GLY A 1 418 ? -12.206 -1.243 -9.562 1.00 74.38 418 GLY A O 1
ATOM 3414 N N . LYS A 1 419 ? -10.042 -1.815 -9.390 1.00 68.06 419 LYS A N 1
ATOM 3415 C CA . LYS A 1 419 ? -9.587 -0.448 -9.078 1.00 68.06 419 LYS A CA 1
ATOM 3416 C C . LYS A 1 419 ? -9.670 0.452 -10.317 1.00 68.06 419 LYS A C 1
ATOM 3418 O O . LYS A 1 419 ? -9.498 -0.009 -11.445 1.00 68.06 419 LYS A O 1
ATOM 3423 N N . LYS A 1 420 ? -9.936 1.749 -10.123 1.00 62.50 420 LYS A N 1
ATOM 3424 C CA . LYS A 1 420 ? -10.000 2.737 -11.219 1.00 62.50 420 LYS A CA 1
ATOM 3425 C C . LYS A 1 420 ? -8.589 3.087 -11.712 1.00 62.50 420 LYS A C 1
ATOM 3427 O O . LYS A 1 420 ? -7.615 2.901 -10.995 1.00 62.50 420 LYS A O 1
ATOM 3432 N N . TYR A 1 421 ? -8.477 3.597 -12.935 1.00 48.66 421 TYR A N 1
ATOM 3433 C CA . TYR A 1 421 ? -7.204 4.051 -13.508 1.00 48.66 421 TYR A CA 1
ATOM 3434 C C . TYR A 1 421 ? -6.899 5.505 -13.158 1.00 48.66 421 TYR A C 1
ATOM 3436 O O . TYR A 1 421 ? -7.818 6.330 -13.080 1.00 48.66 421 TYR A O 1
ATOM 3444 N N . ASP A 1 422 ? -5.618 5.841 -12.998 1.00 51.16 422 ASP A N 1
ATOM 3445 C CA . ASP A 1 422 ? -5.207 7.212 -12.701 1.00 51.16 422 ASP A CA 1
ATOM 3446 C C . ASP A 1 422 ? -5.047 8.066 -13.966 1.00 51.16 422 ASP A C 1
ATOM 3448 O O . ASP A 1 422 ? -4.029 8.047 -14.653 1.00 51.16 422 ASP A O 1
ATOM 3452 N N . PHE A 1 423 ? -6.079 8.851 -14.281 1.00 47.06 423 PHE A N 1
ATOM 3453 C CA . PHE A 1 423 ? -6.108 9.735 -15.451 1.00 47.06 423 PHE A CA 1
ATOM 3454 C C . PHE A 1 423 ? -5.250 10.999 -15.327 1.00 47.06 423 PHE A C 1
ATOM 3456 O O . PHE A 1 423 ? -5.078 11.693 -16.331 1.00 47.06 423 PHE A O 1
ATOM 3463 N N . ASN A 1 424 ? -4.753 11.321 -14.132 1.00 39.78 424 ASN A N 1
ATOM 3464 C CA . ASN A 1 424 ? -4.028 12.563 -13.883 1.00 39.78 424 ASN A CA 1
ATOM 3465 C C . ASN A 1 424 ? -2.507 12.362 -13.785 1.00 39.78 424 ASN A C 1
ATOM 3467 O O . ASN A 1 424 ? -1.802 13.360 -13.637 1.00 39.78 424 ASN A O 1
ATOM 3471 N N . PHE A 1 425 ? -2.009 11.115 -13.864 1.00 42.06 425 PHE A N 1
ATOM 3472 C CA . PHE A 1 425 ? -0.641 10.761 -13.443 1.00 42.06 425 PHE A CA 1
ATOM 3473 C C . PHE A 1 425 ? -0.309 11.386 -12.074 1.00 42.06 425 PHE A C 1
ATOM 3475 O O . PHE A 1 425 ? 0.793 11.878 -11.826 1.00 42.06 425 PHE A O 1
ATOM 3482 N N . ASP A 1 426 ? -1.329 11.433 -11.222 1.00 39.44 426 ASP A N 1
ATOM 3483 C CA . ASP A 1 426 ? -1.369 12.078 -9.928 1.00 39.44 426 ASP A CA 1
ATOM 3484 C C . ASP A 1 426 ? -1.080 10.995 -8.894 1.00 39.44 426 ASP A C 1
ATOM 3486 O O . ASP A 1 426 ? -1.960 10.366 -8.305 1.00 39.44 426 ASP A O 1
ATOM 3490 N N . VAL A 1 427 ? 0.219 10.793 -8.688 1.00 36.59 427 VAL A N 1
ATOM 3491 C CA . VAL A 1 427 ? 0.877 9.815 -7.798 1.00 36.59 427 VAL A CA 1
ATOM 3492 C C . VAL A 1 427 ? 0.554 10.039 -6.302 1.00 36.59 427 VAL A C 1
ATOM 3494 O O . VAL A 1 427 ? 1.290 9.645 -5.396 1.00 36.59 427 VAL A O 1
ATOM 3497 N N . GLU A 1 428 ? -0.538 10.746 -6.017 1.00 30.69 428 GLU A N 1
ATOM 3498 C CA . GLU A 1 428 ? -1.075 11.085 -4.705 1.00 30.69 428 GLU A CA 1
ATOM 3499 C C . GLU A 1 428 ? -2.390 10.358 -4.370 1.00 30.69 428 GLU A C 1
ATOM 3501 O O . GLU A 1 428 ? -2.806 10.374 -3.212 1.00 30.69 428 GLU A O 1
ATOM 3506 N N . THR A 1 429 ? -3.027 9.681 -5.327 1.00 33.59 429 THR A N 1
ATOM 3507 C CA . THR A 1 429 ? -4.230 8.863 -5.093 1.00 33.59 429 THR A CA 1
ATOM 3508 C C . THR A 1 429 ? -3.889 7.374 -5.056 1.00 33.59 429 THR A C 1
ATOM 3510 O O . THR A 1 429 ? -3.566 6.810 -6.086 1.00 33.59 429 THR A O 1
ATOM 3513 N N . THR A 1 430 ? -3.999 6.695 -3.905 1.00 37.19 430 THR A N 1
ATOM 3514 C CA . THR A 1 430 ? -3.851 5.217 -3.824 1.00 37.19 430 THR A CA 1
ATOM 3515 C C . THR A 1 430 ? -5.121 4.433 -4.277 1.00 37.19 430 THR A C 1
ATOM 3517 O O . THR A 1 430 ? -5.136 3.202 -4.248 1.00 37.19 430 THR A O 1
ATOM 3520 N N . ASP A 1 431 ? -6.206 5.116 -4.694 1.00 34.38 431 ASP A N 1
ATOM 3521 C CA . ASP A 1 431 ? -7.468 4.557 -5.245 1.00 34.38 431 ASP A CA 1
ATOM 3522 C C . ASP A 1 431 ? -7.430 4.337 -6.747 1.00 34.38 431 ASP A C 1
ATOM 3524 O O . ASP A 1 431 ? -8.351 3.751 -7.329 1.00 34.38 431 ASP A O 1
ATOM 3528 N N . LYS A 1 432 ? -6.362 4.822 -7.361 1.00 44.12 432 LYS A N 1
ATOM 3529 C CA . LYS A 1 432 ? -6.087 4.668 -8.765 1.00 44.12 432 LYS A CA 1
ATOM 3530 C C . LYS A 1 432 ?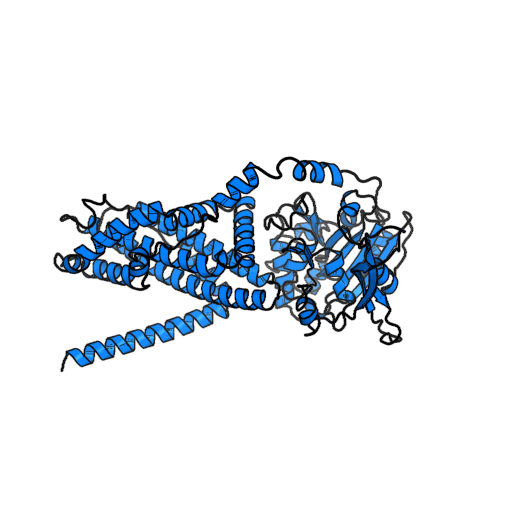 -4.672 4.149 -8.867 1.00 44.12 432 LYS A C 1
ATOM 3532 O O . LYS A 1 432 ? -3.790 4.711 -8.237 1.00 44.12 432 LYS A O 1
ATOM 3537 N N . ILE A 1 433 ? -4.476 3.055 -9.589 1.00 51.97 433 ILE A N 1
ATOM 3538 C CA . ILE A 1 433 ? -3.127 2.542 -9.810 1.00 51.97 433 ILE A CA 1
ATOM 3539 C C . ILE A 1 433 ? -2.695 2.878 -11.228 1.00 51.97 433 ILE A C 1
ATOM 3541 O O . ILE A 1 433 ? -3.480 2.732 -12.174 1.00 51.97 433 ILE A O 1
ATOM 3545 N N . VAL A 1 434 ? -1.455 3.336 -11.377 1.00 66.06 434 VAL A N 1
ATOM 3546 C CA . VAL A 1 434 ? -0.808 3.361 -12.691 1.00 66.06 434 VAL A CA 1
ATOM 3547 C C . VAL A 1 434 ? -0.282 1.967 -13.034 1.00 66.06 434 VAL A C 1
ATOM 3549 O O . VAL A 1 434 ? -0.086 1.107 -12.175 1.00 66.06 434 VAL A O 1
ATOM 3552 N N . CYS A 1 435 ? -0.051 1.722 -14.316 1.00 70.81 435 CYS A N 1
ATOM 3553 C CA . CYS A 1 435 ? 0.399 0.434 -14.835 1.00 70.81 435 CYS A CA 1
ATOM 3554 C C . CYS A 1 435 ? 1.698 -0.092 -14.200 1.00 70.81 435 CYS A C 1
ATOM 3556 O O . CYS A 1 435 ? 1.830 -1.285 -13.937 1.00 70.81 435 CYS A O 1
ATOM 3558 N N . SER A 1 436 ? 2.624 0.797 -13.855 1.00 72.62 436 SER A N 1
ATOM 3559 C CA . SER A 1 436 ? 3.862 0.465 -13.148 1.00 72.62 436 SER A CA 1
ATOM 3560 C C . SER A 1 436 ? 3.655 0.160 -11.658 1.00 72.62 436 SER A C 1
ATOM 3562 O O . SER A 1 436 ? 4.382 -0.656 -11.090 1.00 72.62 436 SER A O 1
ATOM 3564 N N . GLU A 1 437 ? 2.643 0.749 -11.016 1.00 71.38 437 GLU A N 1
ATOM 3565 C CA . GLU A 1 437 ? 2.290 0.448 -9.624 1.00 71.38 437 GLU A CA 1
ATOM 3566 C C . GLU A 1 437 ? 1.680 -0.948 -9.481 1.00 71.38 437 GLU A C 1
ATOM 3568 O O . GLU A 1 437 ? 1.936 -1.620 -8.485 1.00 71.38 437 GLU A O 1
ATOM 3573 N N . LEU A 1 438 ? 0.939 -1.429 -10.489 1.00 81.62 438 LEU A N 1
ATOM 3574 C CA . LEU A 1 438 ? 0.456 -2.814 -10.527 1.00 81.62 438 LEU A CA 1
ATOM 3575 C C . LEU A 1 438 ? 1.615 -3.809 -10.367 1.00 81.62 438 LEU A C 1
ATOM 3577 O O . LEU A 1 438 ? 1.550 -4.702 -9.522 1.00 81.62 438 LEU A O 1
ATOM 3581 N N . LEU A 1 439 ? 2.693 -3.625 -11.136 1.00 86.25 439 LEU A N 1
ATOM 3582 C CA . LEU A 1 439 ? 3.880 -4.483 -11.079 1.00 86.25 439 LEU A CA 1
ATOM 3583 C C . LEU A 1 439 ? 4.683 -4.281 -9.791 1.00 86.25 439 LEU A C 1
ATOM 3585 O O . LEU A 1 439 ? 5.163 -5.257 -9.212 1.00 86.25 439 LEU A O 1
ATOM 3589 N N . PHE A 1 440 ? 4.769 -3.041 -9.303 1.00 80.31 440 PHE A N 1
ATOM 3590 C CA . PHE A 1 440 ? 5.376 -2.726 -8.010 1.00 80.31 440 PHE A CA 1
ATOM 3591 C C . PHE A 1 440 ? 4.680 -3.465 -6.855 1.00 80.31 440 PHE A C 1
ATOM 3593 O O . PHE A 1 440 ? 5.353 -4.066 -6.018 1.00 80.31 440 PHE A O 1
ATOM 3600 N N . PHE A 1 441 ? 3.342 -3.468 -6.820 1.00 77.75 441 PHE A N 1
ATOM 3601 C CA . PHE A 1 441 ? 2.572 -4.185 -5.802 1.00 77.75 441 PHE A CA 1
ATOM 3602 C C . PHE A 1 441 ? 2.652 -5.701 -5.973 1.00 77.75 441 PHE A C 1
ATOM 3604 O O . PHE A 1 441 ? 2.812 -6.416 -4.982 1.00 77.75 441 PHE A O 1
ATOM 3611 N N . ALA A 1 442 ? 2.563 -6.201 -7.209 1.00 85.94 442 ALA A N 1
ATOM 3612 C CA . ALA A 1 442 ? 2.676 -7.628 -7.493 1.00 85.94 442 ALA A CA 1
ATOM 3613 C C . ALA A 1 442 ? 4.010 -8.180 -6.962 1.00 85.94 442 ALA A C 1
ATOM 3615 O O . ALA A 1 442 ? 4.016 -9.110 -6.157 1.00 85.94 442 ALA A O 1
ATOM 3616 N N . TYR A 1 443 ? 5.129 -7.536 -7.298 1.00 87.56 443 TYR A N 1
ATOM 3617 C CA . TYR A 1 443 ? 6.484 -7.925 -6.896 1.00 87.56 443 TYR A CA 1
ATOM 3618 C C . TYR A 1 443 ? 6.987 -7.187 -5.648 1.00 87.56 443 TYR A C 1
ATOM 3620 O O . TYR A 1 443 ? 8.083 -6.624 -5.642 1.00 87.56 443 TYR A O 1
ATOM 3628 N N . GLY A 1 444 ? 6.208 -7.208 -4.564 1.00 75.44 444 GLY A N 1
ATOM 3629 C CA . GLY A 1 444 ? 6.490 -6.434 -3.347 1.00 75.44 444 GLY A CA 1
ATOM 3630 C C . GLY A 1 444 ? 7.844 -6.698 -2.661 1.00 75.44 444 GLY A C 1
ATOM 3631 O O . GLY A 1 444 ? 8.288 -5.860 -1.878 1.00 75.44 444 GLY A O 1
ATOM 3632 N N . LYS A 1 445 ? 8.521 -7.822 -2.953 1.00 81.69 445 LYS A N 1
ATOM 3633 C CA . LYS A 1 445 ? 9.870 -8.143 -2.442 1.00 81.69 445 LYS A CA 1
ATOM 3634 C C . LYS A 1 445 ? 11.021 -7.561 -3.283 1.00 81.69 445 LYS A C 1
ATOM 3636 O O . LYS A 1 445 ? 12.165 -7.585 -2.827 1.00 81.69 445 LYS A O 1
ATOM 3641 N N . ILE A 1 446 ? 10.762 -7.069 -4.499 1.00 82.12 446 ILE A N 1
ATOM 3642 C CA . ILE A 1 446 ? 11.798 -6.483 -5.363 1.00 82.12 446 ILE A CA 1
ATOM 3643 C C . ILE A 1 446 ? 12.019 -5.013 -4.998 1.00 82.12 446 ILE A C 1
ATOM 3645 O O . ILE A 1 446 ? 11.085 -4.215 -4.933 1.00 82.12 446 ILE A O 1
ATOM 3649 N N . ASN A 1 447 ? 13.286 -4.631 -4.828 1.00 78.38 447 ASN A N 1
ATOM 3650 C CA . ASN A 1 447 ? 13.673 -3.241 -4.604 1.00 78.38 447 ASN A CA 1
ATOM 3651 C C . ASN A 1 447 ? 13.774 -2.492 -5.937 1.00 78.38 447 ASN A C 1
ATOM 3653 O O . ASN A 1 447 ? 14.855 -2.346 -6.511 1.00 78.38 447 ASN A O 1
ATOM 3657 N N . TRP A 1 448 ? 12.632 -2.031 -6.438 1.00 81.44 448 TRP A N 1
ATOM 3658 C CA . TRP A 1 448 ? 12.557 -1.265 -7.679 1.00 81.44 448 TRP A CA 1
ATOM 3659 C C . TRP A 1 448 ? 13.227 0.119 -7.560 1.00 81.44 448 TRP A C 1
ATOM 3661 O O . TRP A 1 448 ? 13.145 0.755 -6.503 1.00 81.44 448 TRP A O 1
ATOM 3671 N N . PRO A 1 449 ? 13.868 0.636 -8.627 1.00 71.31 449 PRO A N 1
ATOM 3672 C CA . PRO A 1 449 ? 14.477 1.960 -8.610 1.00 71.31 449 PRO A CA 1
ATOM 3673 C C . PRO A 1 449 ? 13.393 3.040 -8.737 1.00 71.31 449 PRO A C 1
ATOM 3675 O O . PRO A 1 449 ? 13.014 3.445 -9.827 1.00 71.31 449 PRO A O 1
ATOM 3678 N N . THR A 1 450 ? 12.866 3.513 -7.612 1.00 62.88 450 THR A N 1
ATOM 3679 C CA . THR A 1 450 ? 11.856 4.583 -7.596 1.00 62.88 450 THR A CA 1
ATOM 3680 C C . THR A 1 450 ? 12.512 5.961 -7.654 1.00 62.88 450 THR A C 1
ATOM 3682 O O . THR A 1 450 ? 13.498 6.204 -6.952 1.00 62.88 450 THR A O 1
ATOM 3685 N N . VAL A 1 451 ? 11.935 6.896 -8.407 1.00 50.03 451 VAL A N 1
ATOM 3686 C CA . VAL A 1 451 ? 12.401 8.289 -8.469 1.00 50.03 451 VAL A CA 1
ATOM 3687 C C . VAL A 1 451 ? 11.500 9.210 -7.658 1.00 50.03 451 VAL A C 1
ATOM 3689 O O . VAL A 1 451 ? 10.279 9.064 -7.656 1.00 50.03 451 VAL A O 1
ATOM 3692 N N . TYR A 1 452 ? 12.103 10.186 -6.976 1.00 39.88 452 TYR A N 1
ATOM 3693 C CA . TYR A 1 452 ? 11.358 11.199 -6.236 1.00 39.88 452 TYR A CA 1
ATOM 3694 C C . TYR A 1 452 ? 11.046 12.405 -7.123 1.00 39.88 452 TYR A C 1
ATOM 3696 O O . TYR A 1 452 ? 11.925 13.225 -7.385 1.00 39.88 452 TYR A O 1
ATOM 3704 N N . ILE A 1 453 ? 9.790 12.559 -7.540 1.00 36.09 453 ILE A N 1
ATOM 3705 C CA . ILE A 1 453 ? 9.318 13.751 -8.260 1.00 36.09 453 ILE A CA 1
ATOM 3706 C C . ILE A 1 453 ? 8.470 14.574 -7.286 1.00 36.09 453 ILE A C 1
ATOM 3708 O O . ILE A 1 453 ? 7.542 14.057 -6.671 1.00 36.09 453 ILE A O 1
ATOM 3712 N N . LEU A 1 454 ? 8.837 15.845 -7.070 1.00 28.52 454 LEU A N 1
ATOM 3713 C CA . LEU A 1 454 ? 8.152 16.765 -6.138 1.00 28.52 454 LEU A CA 1
ATOM 3714 C C . LEU A 1 454 ? 7.990 16.214 -4.698 1.00 28.52 454 LEU A C 1
ATOM 3716 O O . LEU A 1 454 ? 7.036 16.528 -3.986 1.00 28.52 454 LEU A O 1
ATOM 3720 N N . GLY A 1 455 ? 8.953 15.401 -4.244 1.00 31.31 455 GLY A N 1
ATOM 3721 C CA . GLY A 1 455 ? 8.961 14.818 -2.899 1.00 31.31 455 GLY A CA 1
ATOM 3722 C C . GLY A 1 455 ? 8.060 13.590 -2.723 1.00 31.31 455 GLY A C 1
ATOM 3723 O O . GLY A 1 455 ? 7.654 13.315 -1.591 1.00 31.31 455 GLY A O 1
ATOM 3724 N N . ARG A 1 456 ? 7.743 12.870 -3.811 1.00 38.56 456 ARG A N 1
ATOM 3725 C CA . ARG A 1 456 ? 6.965 11.617 -3.817 1.00 38.56 456 ARG A CA 1
ATOM 3726 C C . ARG A 1 456 ? 7.708 10.504 -4.541 1.00 38.56 456 ARG A C 1
ATOM 3728 O O . ARG A 1 456 ? 8.232 10.794 -5.613 1.00 38.56 456 ARG A O 1
ATOM 3735 N N . PRO A 1 457 ? 7.749 9.272 -4.007 1.00 45.00 457 PRO A N 1
ATOM 3736 C CA . PRO A 1 457 ? 8.264 8.137 -4.755 1.00 45.00 457 PRO A CA 1
ATOM 3737 C C . PRO A 1 457 ? 7.294 7.833 -5.899 1.00 45.00 457 PRO A C 1
ATOM 3739 O O . PRO A 1 457 ? 6.108 7.612 -5.681 1.00 45.00 457 PRO A O 1
ATOM 3742 N N . THR A 1 458 ? 7.803 7.870 -7.119 1.00 52.03 458 THR A N 1
ATOM 3743 C CA . THR A 1 458 ? 7.079 7.552 -8.348 1.00 52.03 458 THR A CA 1
ATOM 3744 C C . THR A 1 458 ? 7.852 6.456 -9.066 1.00 52.03 458 THR A C 1
ATOM 3746 O O . THR A 1 458 ? 9.078 6.365 -8.929 1.00 52.03 458 THR A O 1
ATOM 3749 N N . ILE A 1 459 ? 7.145 5.608 -9.803 1.00 63.62 459 ILE A N 1
ATOM 3750 C CA . ILE A 1 459 ? 7.757 4.538 -10.579 1.00 63.62 459 ILE A CA 1
ATOM 3751 C C . ILE A 1 459 ? 7.166 4.552 -11.982 1.00 63.62 459 ILE A C 1
ATOM 3753 O O . ILE A 1 459 ? 5.955 4.436 -12.140 1.00 63.62 459 ILE A O 1
ATOM 3757 N N . SER A 1 460 ? 7.996 4.751 -13.002 1.00 70.31 460 SER A N 1
ATOM 3758 C CA . SER A 1 460 ? 7.578 4.653 -14.403 1.00 70.31 460 SER A CA 1
ATOM 3759 C C . SER A 1 460 ? 7.774 3.229 -14.946 1.00 70.31 460 SER A C 1
ATOM 3761 O O . SER A 1 460 ? 8.521 2.443 -14.352 1.00 70.31 460 SER A O 1
ATOM 3763 N N . PRO A 1 461 ? 7.148 2.879 -16.086 1.00 81.06 461 PRO A N 1
ATOM 3764 C CA . PRO A 1 461 ? 7.478 1.657 -16.819 1.00 81.06 461 PRO A CA 1
ATOM 3765 C C . PRO A 1 461 ? 8.978 1.535 -17.112 1.00 81.06 461 PRO A C 1
ATOM 3767 O O . PRO A 1 461 ? 9.557 0.473 -16.897 1.00 81.06 461 PRO A O 1
ATOM 3770 N N . ASP A 1 462 ? 9.630 2.637 -17.499 1.00 82.12 462 ASP A N 1
ATOM 3771 C CA . ASP A 1 462 ? 11.082 2.666 -17.675 1.00 82.12 462 ASP A CA 1
ATOM 3772 C C . ASP A 1 462 ? 11.795 2.269 -16.390 1.00 82.12 462 ASP A C 1
ATOM 3774 O O . ASP A 1 462 ? 12.596 1.351 -16.437 1.00 82.12 462 ASP A O 1
ATOM 3778 N N . ASN A 1 463 ? 11.469 2.863 -15.236 1.00 79.44 463 ASN A N 1
ATOM 3779 C CA . ASN A 1 463 ? 12.132 2.531 -13.972 1.00 79.44 463 ASN A CA 1
ATOM 3780 C C . ASN A 1 463 ? 12.086 1.030 -13.646 1.00 79.44 463 ASN A C 1
ATOM 3782 O O . ASN A 1 463 ? 13.085 0.465 -13.205 1.00 79.44 463 ASN A O 1
ATOM 3786 N N . LEU A 1 464 ? 10.958 0.365 -13.894 1.00 87.12 464 LEU A N 1
ATOM 3787 C CA . LEU A 1 464 ? 10.868 -1.091 -13.766 1.00 87.12 464 LEU A CA 1
ATOM 3788 C C . LEU A 1 464 ? 11.822 -1.795 -14.746 1.00 87.12 464 LEU A C 1
ATOM 3790 O O . LEU A 1 464 ? 12.574 -2.685 -14.345 1.00 87.12 464 LEU A O 1
ATOM 3794 N N . ALA A 1 465 ? 11.835 -1.363 -16.010 1.00 92.00 465 ALA A N 1
ATOM 3795 C CA . ALA A 1 465 ? 12.689 -1.931 -17.046 1.00 92.00 465 ALA A CA 1
ATOM 3796 C C . ALA A 1 465 ? 14.192 -1.698 -16.808 1.00 92.00 465 ALA A C 1
ATOM 3798 O O . ALA A 1 465 ? 15.014 -2.556 -17.135 1.00 92.00 465 ALA A O 1
ATOM 3799 N N . GLU A 1 466 ? 14.567 -0.574 -16.189 1.00 92.12 466 GLU A N 1
ATOM 3800 C CA . GLU A 1 466 ? 15.954 -0.231 -15.859 1.00 92.12 466 GLU A CA 1
ATOM 3801 C C . GLU A 1 466 ? 16.620 -1.286 -14.975 1.00 92.12 466 GLU A C 1
ATOM 3803 O O . GLU A 1 466 ? 17.834 -1.482 -15.062 1.00 92.12 466 GLU A O 1
ATOM 3808 N N . LEU A 1 467 ? 15.840 -1.998 -14.155 1.00 91.50 467 LEU A N 1
ATOM 3809 C CA . LEU A 1 467 ? 16.368 -3.010 -13.252 1.00 91.50 467 LEU A CA 1
ATOM 3810 C C . LEU A 1 467 ? 17.090 -4.136 -14.005 1.00 91.50 467 LEU A C 1
ATOM 3812 O O . LEU A 1 467 ? 18.067 -4.664 -13.483 1.00 91.50 467 LEU A O 1
ATOM 3816 N N . ALA A 1 468 ? 16.704 -4.457 -15.245 1.00 93.50 468 ALA A N 1
ATOM 3817 C CA . ALA A 1 468 ? 17.384 -5.471 -16.062 1.00 93.50 468 ALA A CA 1
ATOM 3818 C C . ALA A 1 468 ? 18.848 -5.118 -16.401 1.00 93.50 468 ALA A C 1
ATOM 3820 O O . ALA A 1 468 ? 19.626 -5.988 -16.789 1.00 93.50 468 ALA A O 1
ATOM 3821 N N . PHE A 1 469 ? 19.241 -3.852 -16.239 1.00 93.94 469 PHE A N 1
ATOM 3822 C CA . PHE A 1 469 ? 20.574 -3.345 -16.575 1.00 93.94 469 PHE A CA 1
ATOM 3823 C C . PHE A 1 469 ? 21.463 -3.136 -15.343 1.00 93.94 469 PHE A C 1
ATOM 3825 O O . PHE A 1 469 ? 22.611 -2.705 -15.477 1.00 93.94 469 PHE A O 1
ATOM 3832 N N . TYR A 1 470 ? 20.949 -3.426 -14.145 1.00 92.25 470 TYR A N 1
ATOM 3833 C CA . TYR A 1 470 ? 21.703 -3.324 -12.900 1.00 92.25 470 TYR A CA 1
ATOM 3834 C C . TYR A 1 470 ? 22.590 -4.559 -12.729 1.00 92.25 470 TYR A C 1
ATOM 3836 O O . TYR A 1 470 ? 22.190 -5.691 -13.011 1.00 92.25 470 TYR A O 1
ATOM 3844 N N . ASP A 1 471 ? 23.786 -4.372 -12.178 1.00 88.81 471 ASP A N 1
ATOM 3845 C CA . ASP A 1 471 ? 24.590 -5.508 -11.734 1.00 88.81 471 ASP A CA 1
ATOM 3846 C C . ASP A 1 471 ? 23.853 -6.254 -10.608 1.00 88.81 471 ASP A C 1
ATOM 3848 O O . ASP A 1 471 ? 23.239 -5.625 -9.748 1.00 88.81 471 ASP A O 1
ATOM 3852 N N . ASN A 1 472 ? 23.946 -7.587 -10.579 1.00 89.06 472 ASN A N 1
ATOM 3853 C CA . ASN A 1 472 ? 23.264 -8.455 -9.601 1.00 89.06 472 ASN A CA 1
ATOM 3854 C C . ASN A 1 472 ? 21.732 -8.303 -9.566 1.00 89.06 472 ASN A C 1
ATOM 3856 O O . ASN A 1 472 ? 21.105 -8.575 -8.543 1.00 89.06 472 ASN A O 1
ATOM 3860 N N . THR A 1 473 ? 21.134 -7.853 -10.669 1.00 91.31 473 THR A N 1
ATOM 3861 C CA . THR A 1 473 ? 19.683 -7.731 -10.802 1.00 91.31 473 THR A CA 1
ATOM 3862 C C . THR A 1 473 ? 18.952 -9.069 -10.609 1.00 91.31 473 THR A C 1
ATOM 3864 O O . THR A 1 473 ? 19.469 -10.107 -11.033 1.00 91.31 473 THR A O 1
ATOM 3867 N N . PRO A 1 474 ? 17.752 -9.069 -9.992 1.00 91.25 474 PRO A N 1
ATOM 3868 C CA . PRO A 1 474 ? 16.883 -10.240 -9.938 1.00 91.25 474 PRO A CA 1
ATOM 3869 C C . PRO A 1 474 ? 16.022 -10.393 -11.204 1.00 91.25 474 PRO A C 1
ATOM 3871 O O . PRO A 1 474 ? 15.294 -11.376 -11.316 1.00 91.25 474 PRO A O 1
ATOM 3874 N N . ILE A 1 475 ? 16.065 -9.421 -12.121 1.00 93.88 475 ILE A N 1
ATOM 3875 C CA . ILE A 1 475 ? 15.252 -9.373 -13.336 1.00 93.88 475 ILE A CA 1
ATOM 3876 C C . ILE A 1 475 ? 16.135 -9.595 -14.560 1.00 93.88 475 ILE A C 1
ATOM 3878 O O . ILE A 1 475 ? 17.102 -8.868 -14.780 1.00 93.88 475 ILE A O 1
ATOM 3882 N N . ASN A 1 476 ? 15.759 -10.560 -15.391 1.00 94.06 476 ASN A N 1
ATOM 3883 C CA . ASN A 1 476 ? 16.442 -10.895 -16.629 1.00 94.06 476 ASN A CA 1
ATOM 3884 C C . ASN A 1 476 ? 15.669 -10.385 -17.846 1.00 94.06 476 ASN A C 1
ATOM 3886 O O . ASN A 1 476 ? 14.438 -10.388 -17.878 1.00 94.06 476 ASN A O 1
ATOM 3890 N N . PHE A 1 477 ? 16.413 -9.961 -18.864 1.00 95.12 477 PHE A N 1
ATOM 3891 C CA . PHE A 1 477 ? 15.873 -9.667 -20.186 1.00 95.12 477 PHE A CA 1
ATOM 3892 C C . PHE A 1 477 ? 15.528 -10.968 -20.912 1.00 95.12 477 PHE A C 1
ATOM 3894 O O . PHE A 1 477 ? 16.375 -11.857 -20.996 1.00 95.12 477 PHE A O 1
ATOM 3901 N N . VAL A 1 478 ? 14.310 -11.058 -21.448 1.00 95.94 478 VAL A N 1
ATOM 3902 C CA . VAL A 1 478 ? 13.859 -12.207 -22.245 1.00 95.94 478 VAL A CA 1
ATOM 3903 C C . VAL A 1 478 ? 13.923 -11.862 -23.728 1.00 95.94 478 VAL A C 1
ATOM 3905 O O . VAL A 1 478 ? 14.671 -12.492 -24.468 1.00 95.94 478 VAL A O 1
ATOM 3908 N N . LEU A 1 479 ? 13.169 -10.846 -24.159 1.00 95.69 479 LEU A N 1
ATOM 3909 C CA . LEU A 1 479 ? 13.143 -10.404 -25.554 1.00 95.69 479 LEU A CA 1
ATOM 3910 C C . LEU A 1 479 ? 12.678 -8.953 -25.695 1.00 95.69 479 LEU A C 1
ATOM 3912 O O . LEU A 1 479 ? 12.057 -8.385 -24.793 1.00 95.69 479 LEU A O 1
ATOM 3916 N N . ASN A 1 480 ? 12.934 -8.371 -26.866 1.00 96.25 480 ASN A N 1
ATOM 3917 C CA . ASN A 1 480 ? 12.357 -7.105 -27.307 1.00 96.25 480 ASN A CA 1
ATOM 3918 C C . ASN A 1 480 ? 11.975 -7.216 -28.783 1.00 96.25 480 ASN A C 1
ATOM 3920 O O . ASN A 1 480 ? 12.820 -7.492 -29.630 1.00 96.25 480 ASN A O 1
ATOM 3924 N N . TYR A 1 481 ? 10.703 -6.992 -29.089 1.00 96.75 481 TYR A N 1
ATOM 3925 C CA . TYR A 1 481 ? 10.179 -6.963 -30.448 1.00 96.75 481 TYR A CA 1
ATOM 3926 C C . TYR A 1 481 ? 9.658 -5.575 -30.757 1.00 96.75 481 TYR A C 1
ATOM 3928 O O . TYR A 1 481 ? 8.883 -5.018 -29.988 1.00 96.75 481 TYR A O 1
ATOM 3936 N N . TRP A 1 482 ? 10.028 -5.033 -31.911 1.00 94.50 482 TRP A N 1
ATOM 3937 C CA . TRP A 1 482 ? 9.523 -3.746 -32.369 1.00 94.50 482 TRP A CA 1
ATOM 3938 C C . TRP A 1 482 ? 9.322 -3.717 -33.875 1.00 94.50 482 TRP A C 1
ATOM 3940 O O . TRP A 1 482 ? 9.833 -4.546 -34.631 1.00 94.50 482 TRP A O 1
ATOM 3950 N N . SER A 1 483 ? 8.533 -2.750 -34.322 1.00 92.31 483 SER A N 1
ATOM 3951 C CA . SER A 1 483 ? 8.190 -2.596 -35.722 1.00 92.31 483 SER A CA 1
ATOM 3952 C C . SER A 1 483 ? 7.992 -1.131 -36.074 1.00 92.31 483 SER A C 1
ATOM 3954 O O . SER A 1 483 ? 7.288 -0.393 -35.388 1.00 92.31 483 SER A O 1
ATOM 3956 N N . LYS A 1 484 ? 8.600 -0.700 -37.184 1.00 86.94 484 LYS A N 1
ATOM 3957 C CA . LYS A 1 484 ? 8.365 0.631 -37.779 1.00 86.94 484 LYS A CA 1
ATOM 3958 C C . LYS A 1 484 ? 7.254 0.614 -38.825 1.00 86.94 484 LYS A C 1
ATOM 3960 O O . LYS A 1 484 ? 6.781 1.676 -39.224 1.00 86.94 484 LYS A O 1
ATOM 3965 N N . LYS A 1 485 ? 6.873 -0.574 -39.300 1.00 89.75 485 LYS A N 1
ATOM 3966 C CA . LYS A 1 485 ? 5.890 -0.765 -40.366 1.00 89.75 485 LYS A CA 1
ATOM 3967 C C . LYS A 1 485 ? 5.126 -2.062 -40.139 1.00 89.75 485 LYS A C 1
ATOM 3969 O O . LYS A 1 485 ? 5.737 -3.122 -40.052 1.00 89.75 485 LYS A O 1
ATOM 3974 N N . ARG A 1 486 ? 3.796 -1.987 -40.150 1.00 87.19 486 ARG A N 1
ATOM 3975 C CA . ARG A 1 486 ? 2.910 -3.153 -40.051 1.00 87.19 486 ARG A CA 1
ATOM 3976 C C . ARG A 1 486 ? 3.342 -4.305 -40.970 1.00 87.19 486 ARG A C 1
ATOM 3978 O O . ARG A 1 486 ? 3.675 -4.076 -42.135 1.00 87.19 486 ARG A O 1
ATOM 3985 N N . GLY A 1 487 ? 3.324 -5.525 -40.431 1.00 88.62 487 GLY A N 1
ATOM 3986 C CA . GLY A 1 487 ? 3.774 -6.743 -41.115 1.00 88.62 487 GLY A CA 1
ATOM 3987 C C . GLY A 1 487 ? 5.291 -6.962 -41.090 1.00 88.62 487 GLY A C 1
ATOM 3988 O O . GLY A 1 487 ? 5.779 -7.913 -41.693 1.00 88.62 487 GLY A O 1
ATOM 3989 N N . THR A 1 488 ? 6.049 -6.092 -40.416 1.00 92.94 488 THR A N 1
ATOM 3990 C CA . THR A 1 488 ? 7.467 -6.321 -40.111 1.00 92.94 488 THR A CA 1
ATOM 3991 C C . THR A 1 488 ? 7.646 -6.611 -38.628 1.00 92.94 488 THR A C 1
ATOM 3993 O O . THR A 1 488 ? 6.953 -6.028 -37.795 1.00 92.94 488 THR A O 1
ATOM 3996 N N . LEU A 1 489 ? 8.602 -7.480 -38.311 1.00 94.75 489 LEU A N 1
ATOM 3997 C CA . LEU A 1 489 ? 9.015 -7.808 -36.954 1.00 94.75 489 LEU A CA 1
ATOM 3998 C C . LEU A 1 489 ? 10.532 -7.675 -36.883 1.00 94.75 489 LEU A C 1
ATOM 4000 O O . LEU A 1 489 ? 11.240 -8.318 -37.659 1.00 94.75 489 LEU A O 1
ATOM 4004 N N . ILE A 1 490 ? 11.014 -6.851 -35.961 1.00 95.56 490 ILE A N 1
ATOM 4005 C CA . ILE A 1 490 ? 12.434 -6.724 -35.660 1.00 95.56 490 ILE A CA 1
ATOM 4006 C C . ILE A 1 490 ? 12.640 -7.194 -34.229 1.00 95.56 490 ILE A C 1
ATOM 4008 O O . ILE A 1 490 ? 11.985 -6.711 -33.307 1.00 95.56 490 ILE A O 1
ATOM 4012 N N . GLU A 1 491 ? 13.556 -8.139 -34.064 1.00 95.50 491 GLU A N 1
ATOM 4013 C CA . GLU A 1 491 ? 14.026 -8.581 -32.760 1.00 95.50 491 GLU A CA 1
ATOM 4014 C C . GLU A 1 491 ? 15.192 -7.692 -32.331 1.00 95.50 491 GLU A C 1
ATOM 4016 O O . GLU A 1 491 ? 16.274 -7.720 -32.921 1.00 95.50 491 GLU A O 1
ATOM 4021 N N . GLY A 1 492 ? 14.918 -6.823 -31.361 1.00 91.69 492 GLY A N 1
ATOM 4022 C CA . GLY A 1 492 ? 15.888 -5.917 -30.768 1.00 91.69 492 GLY A CA 1
ATOM 4023 C C . GLY A 1 492 ? 16.774 -6.648 -29.773 1.00 91.69 492 GLY A C 1
ATOM 4024 O O . GLY A 1 492 ? 16.321 -7.524 -29.032 1.00 91.69 492 GLY A O 1
ATOM 4025 N N . LYS A 1 493 ? 18.051 -6.271 -29.735 1.00 92.19 493 LYS A N 1
ATOM 4026 C CA . LYS A 1 493 ? 18.967 -6.799 -28.726 1.00 92.19 493 LYS A CA 1
ATOM 4027 C C . LYS A 1 493 ? 18.855 -5.990 -27.436 1.00 92.19 493 LYS A C 1
ATOM 4029 O O . LYS A 1 493 ? 18.408 -4.841 -27.439 1.00 92.19 493 LYS A O 1
ATOM 4034 N N . ILE A 1 494 ? 19.324 -6.561 -26.329 1.00 91.94 494 ILE A N 1
ATOM 4035 C CA . ILE A 1 494 ? 19.356 -5.876 -25.029 1.00 91.94 494 ILE A CA 1
ATOM 4036 C C . ILE A 1 494 ? 20.131 -4.549 -25.096 1.00 91.94 494 ILE A C 1
ATOM 4038 O O . ILE A 1 494 ? 19.785 -3.600 -24.402 1.00 91.94 494 ILE A O 1
ATOM 4042 N N . GLU A 1 495 ? 21.143 -4.442 -25.959 1.00 92.19 495 GLU A N 1
ATOM 4043 C CA . GLU A 1 495 ? 21.910 -3.217 -26.190 1.00 92.19 495 GLU A CA 1
ATOM 4044 C C . GLU A 1 495 ? 21.071 -2.092 -26.814 1.00 92.19 495 GLU A C 1
ATOM 4046 O O . GLU A 1 495 ? 21.246 -0.921 -26.462 1.00 92.19 495 GLU A O 1
ATOM 4051 N N . ASP A 1 496 ? 20.160 -2.441 -27.724 1.00 90.75 496 ASP A N 1
ATOM 4052 C CA . ASP A 1 496 ? 19.251 -1.482 -28.353 1.00 90.75 496 ASP A CA 1
ATOM 4053 C C . ASP A 1 496 ? 18.258 -0.956 -27.316 1.00 90.75 496 ASP A C 1
ATOM 4055 O O . ASP A 1 496 ? 18.066 0.257 -27.189 1.00 90.75 496 ASP A O 1
ATOM 4059 N N . LEU A 1 497 ? 17.704 -1.866 -26.507 1.00 91.69 497 LEU A N 1
ATOM 4060 C CA . LEU A 1 497 ? 16.817 -1.507 -25.409 1.00 91.69 497 LEU A CA 1
ATOM 4061 C C . LEU A 1 497 ? 17.535 -0.636 -24.370 1.00 91.69 497 LEU A C 1
ATOM 4063 O O . LEU A 1 497 ? 17.012 0.413 -23.996 1.00 91.69 497 LEU A O 1
ATOM 4067 N N . ALA A 1 498 ? 18.756 -1.013 -23.968 1.00 92.31 498 ALA A N 1
ATOM 4068 C CA . ALA A 1 498 ? 19.591 -0.245 -23.046 1.00 92.31 498 ALA A CA 1
ATOM 4069 C C . ALA A 1 498 ? 19.708 1.209 -23.509 1.00 92.31 498 ALA A C 1
ATOM 4071 O O . ALA A 1 498 ? 19.437 2.135 -22.747 1.00 92.31 498 ALA A O 1
ATOM 4072 N N . LYS A 1 499 ? 20.055 1.413 -24.785 1.00 90.25 499 LYS A N 1
ATOM 4073 C CA . LYS A 1 499 ? 20.199 2.746 -25.373 1.00 90.25 499 LYS A CA 1
ATOM 4074 C C . LYS A 1 499 ? 18.899 3.549 -25.308 1.00 90.25 499 LYS A C 1
ATOM 4076 O O . LYS A 1 499 ? 18.955 4.741 -25.000 1.00 90.25 499 LYS A O 1
ATOM 4081 N N . ASN A 1 500 ? 17.761 2.914 -25.583 1.00 87.94 500 ASN A N 1
ATOM 4082 C CA . ASN A 1 500 ? 16.452 3.567 -25.592 1.00 87.94 500 ASN A CA 1
ATOM 4083 C C . ASN A 1 500 ? 16.029 4.059 -24.200 1.00 87.94 500 ASN A C 1
ATOM 4085 O O . ASN A 1 500 ? 15.492 5.158 -24.092 1.00 87.94 500 ASN A O 1
ATOM 4089 N N . ILE A 1 501 ? 16.358 3.319 -23.136 1.00 87.94 501 ILE A N 1
ATOM 4090 C CA . ILE A 1 501 ? 16.034 3.698 -21.746 1.00 87.94 501 ILE A CA 1
ATOM 4091 C C . ILE A 1 501 ? 17.196 4.396 -21.003 1.00 87.94 501 ILE A C 1
ATOM 4093 O O . ILE A 1 501 ? 17.224 4.508 -19.771 1.00 87.94 501 ILE A O 1
ATOM 4097 N N . GLY A 1 502 ? 18.195 4.887 -21.744 1.00 87.94 502 GLY A N 1
ATOM 4098 C CA . GLY A 1 502 ? 19.262 5.735 -21.203 1.00 87.94 502 GLY A CA 1
ATOM 4099 C C . GLY A 1 502 ? 20.419 4.995 -20.522 1.00 87.94 502 GLY A C 1
ATOM 4100 O O . GLY A 1 502 ? 21.075 5.564 -19.651 1.00 87.94 502 GLY A O 1
ATOM 4101 N N . PHE A 1 503 ? 20.698 3.757 -20.915 1.00 92.62 503 PHE A N 1
ATOM 4102 C CA . PHE A 1 503 ? 21.902 3.008 -20.555 1.00 92.62 503 PHE A CA 1
ATOM 4103 C C . PHE A 1 503 ? 22.892 2.937 -21.723 1.00 92.62 503 PHE A C 1
ATOM 4105 O O . PHE A 1 503 ? 22.531 3.024 -22.896 1.00 92.62 503 PHE A O 1
ATOM 4112 N N . ALA A 1 504 ? 24.171 2.781 -21.397 1.00 91.69 504 ALA A N 1
ATOM 4113 C CA . ALA A 1 504 ? 25.246 2.540 -22.351 1.00 91.69 504 ALA A CA 1
ATOM 4114 C C . ALA A 1 504 ? 26.015 1.279 -21.954 1.00 91.69 504 ALA A C 1
ATOM 4116 O O . ALA A 1 504 ? 26.152 0.986 -20.768 1.00 91.69 504 ALA A O 1
ATOM 4117 N N . ILE A 1 505 ? 26.517 0.540 -22.942 1.00 92.56 505 ILE A N 1
ATOM 4118 C CA . ILE A 1 505 ? 27.392 -0.612 -22.700 1.00 92.56 505 ILE A CA 1
ATOM 4119 C C . ILE A 1 505 ? 28.675 -0.119 -22.034 1.00 92.56 505 ILE A C 1
ATOM 4121 O O . ILE A 1 505 ? 29.252 0.877 -22.466 1.00 92.56 505 ILE A O 1
ATOM 4125 N N . ASP A 1 506 ? 29.127 -0.853 -21.026 1.00 91.69 506 ASP A N 1
ATOM 4126 C CA . ASP A 1 506 ? 30.457 -0.737 -20.446 1.00 91.69 506 ASP A CA 1
ATOM 4127 C C . ASP A 1 506 ? 31.374 -1.788 -21.096 1.00 91.69 506 ASP A C 1
ATOM 4129 O O . ASP A 1 506 ? 31.242 -2.976 -20.777 1.00 91.69 506 ASP A O 1
ATOM 4133 N N . PRO A 1 507 ? 32.278 -1.403 -22.016 1.00 88.00 507 PRO A N 1
ATOM 4134 C CA . PRO A 1 507 ? 33.147 -2.352 -22.705 1.00 88.00 507 PRO A CA 1
ATOM 4135 C C . PRO A 1 507 ? 34.147 -3.042 -21.775 1.00 88.00 507 PRO A C 1
ATOM 4137 O O . PRO A 1 507 ? 34.536 -4.169 -22.059 1.00 88.00 507 PRO A O 1
ATOM 4140 N N . GLU A 1 508 ? 34.546 -2.398 -20.675 1.00 88.31 508 GLU A N 1
ATOM 4141 C CA . GLU A 1 508 ? 35.557 -2.928 -19.753 1.00 88.31 508 GLU A CA 1
ATOM 4142 C C . GLU A 1 508 ? 34.991 -4.058 -18.889 1.00 88.31 508 GLU A C 1
ATOM 4144 O O . GLU A 1 508 ? 35.686 -5.029 -18.592 1.00 88.31 508 GLU A O 1
ATOM 4149 N N . ARG A 1 509 ? 33.710 -3.960 -18.508 1.00 89.38 509 ARG A N 1
ATOM 4150 C CA . ARG A 1 509 ? 33.011 -4.996 -17.723 1.00 89.38 509 ARG A CA 1
ATOM 4151 C C . ARG A 1 509 ? 32.214 -5.988 -18.565 1.00 89.38 509 ARG A C 1
ATOM 4153 O O . ARG A 1 509 ? 31.721 -6.981 -18.031 1.00 89.38 509 ARG A O 1
ATOM 4160 N N . SER A 1 510 ? 32.037 -5.720 -19.856 1.00 89.12 510 SER A N 1
ATOM 4161 C CA . SER A 1 510 ? 31.288 -6.607 -20.745 1.00 89.12 510 SER A CA 1
ATOM 4162 C C . SER A 1 510 ? 32.137 -7.790 -21.195 1.00 89.12 510 SER A C 1
ATOM 4164 O O . SER A 1 510 ? 33.204 -7.623 -21.776 1.00 89.12 510 SER A O 1
ATOM 4166 N N . GLY A 1 511 ? 31.618 -9.000 -20.996 1.00 84.50 511 GLY A N 1
ATOM 4167 C CA . GLY A 1 511 ? 32.204 -10.229 -21.519 1.00 84.50 511 GLY A CA 1
ATOM 4168 C C . GLY A 1 511 ? 31.565 -10.702 -22.836 1.00 84.50 511 GLY A C 1
ATOM 4169 O O . GLY A 1 511 ? 30.638 -10.069 -23.366 1.00 84.50 511 GLY A O 1
ATOM 4170 N N . PRO A 1 512 ? 32.013 -11.862 -23.353 1.00 77.94 512 PRO A N 1
ATOM 4171 C CA . PRO A 1 512 ? 31.410 -12.508 -24.521 1.00 77.94 512 PRO A CA 1
ATOM 4172 C C . PRO A 1 512 ? 29.956 -12.939 -24.279 1.00 77.94 512 PRO A C 1
ATOM 4174 O O . PRO A 1 512 ? 29.136 -12.843 -25.185 1.00 77.94 512 PRO A O 1
ATOM 4177 N N . HIS A 1 513 ? 29.636 -13.367 -23.052 1.00 77.19 513 HIS A N 1
ATOM 4178 C CA . HIS A 1 513 ? 28.341 -13.970 -22.701 1.00 77.19 513 HIS A CA 1
ATOM 4179 C C . HIS A 1 513 ? 27.425 -13.079 -21.854 1.00 77.19 513 HIS A C 1
ATOM 4181 O O . HIS A 1 513 ? 26.230 -13.339 -21.773 1.00 77.19 513 HIS A O 1
ATOM 4187 N N . LYS A 1 514 ? 27.961 -12.034 -21.215 1.00 82.50 514 LYS A N 1
ATOM 4188 C CA . LYS A 1 514 ? 27.182 -11.108 -20.386 1.00 82.50 514 LYS A CA 1
ATOM 4189 C C . LYS A 1 514 ? 27.654 -9.684 -20.623 1.00 82.50 514 LYS A C 1
ATOM 4191 O O . LYS A 1 514 ? 28.838 -9.387 -20.464 1.00 82.50 514 LYS A O 1
ATOM 4196 N N . LYS A 1 515 ? 26.724 -8.816 -21.011 1.00 89.50 515 LYS A N 1
ATOM 4197 C CA . LYS A 1 515 ? 26.976 -7.382 -21.145 1.00 89.50 515 LYS A CA 1
ATOM 4198 C C . LYS A 1 515 ? 26.779 -6.690 -19.808 1.00 89.50 515 LYS A C 1
ATOM 4200 O O . LYS A 1 515 ? 25.938 -7.089 -19.006 1.00 89.50 515 LYS A O 1
ATOM 4205 N N . ALA A 1 516 ? 27.581 -5.663 -19.590 1.00 91.25 516 ALA A N 1
ATOM 4206 C CA . ALA A 1 516 ? 27.492 -4.781 -18.447 1.00 91.25 516 ALA A CA 1
ATOM 4207 C C . ALA A 1 516 ? 27.134 -3.378 -18.937 1.00 91.25 516 ALA A C 1
ATOM 4209 O O . ALA A 1 516 ? 27.540 -2.979 -20.030 1.00 91.25 516 ALA A O 1
ATOM 4210 N N . PHE A 1 517 ? 26.386 -2.627 -18.131 1.00 94.06 517 PHE A N 1
ATOM 4211 C CA . PHE A 1 517 ? 25.852 -1.329 -18.536 1.00 94.06 517 PHE A CA 1
ATOM 4212 C C . PHE A 1 517 ? 26.138 -0.241 -17.499 1.00 94.06 517 PHE A C 1
ATOM 4214 O O . PHE A 1 517 ? 26.338 -0.529 -16.315 1.00 94.06 517 PHE A O 1
ATOM 4221 N N . HIS A 1 518 ? 26.150 1.012 -17.952 1.00 91.31 518 HIS A N 1
ATOM 4222 C CA . HIS A 1 518 ? 26.126 2.224 -17.131 1.00 91.31 518 HIS A CA 1
ATOM 4223 C C . HIS A 1 518 ? 24.861 3.020 -17.424 1.00 91.31 518 HIS A C 1
ATOM 4225 O O . HIS A 1 518 ? 24.490 3.176 -18.589 1.00 91.31 518 HIS A O 1
ATOM 4231 N N . LYS A 1 519 ? 24.242 3.596 -16.392 1.00 89.25 519 LYS A N 1
ATOM 4232 C CA . LYS A 1 519 ? 23.193 4.598 -16.580 1.00 89.25 519 LYS A CA 1
ATOM 4233 C C . LYS A 1 519 ? 23.837 5.896 -17.054 1.00 89.25 519 LYS A C 1
ATOM 4235 O O . LYS A 1 519 ? 24.802 6.374 -16.457 1.00 89.25 519 LYS A O 1
ATOM 4240 N N . LYS A 1 520 ? 23.297 6.470 -18.124 1.00 86.12 520 LYS A N 1
ATOM 4241 C CA . LYS A 1 520 ? 23.681 7.783 -18.633 1.00 86.12 520 LYS A CA 1
ATOM 4242 C C . LYS A 1 520 ? 22.850 8.851 -17.922 1.00 86.12 520 LYS A C 1
ATOM 4244 O O . LYS A 1 520 ? 21.638 8.907 -18.103 1.00 86.12 520 LYS A O 1
ATOM 4249 N N . ASP A 1 521 ? 23.503 9.713 -17.153 1.00 76.88 521 ASP A N 1
ATOM 4250 C CA . ASP A 1 521 ? 22.871 10.816 -16.424 1.00 76.88 521 ASP A CA 1
ATOM 4251 C C . ASP A 1 521 ? 23.398 12.178 -16.913 1.00 76.88 521 ASP A C 1
ATOM 4253 O O . ASP A 1 521 ? 24.581 12.339 -17.225 1.00 76.88 521 ASP A O 1
ATOM 4257 N N . TYR A 1 522 ? 22.526 13.182 -16.995 1.00 72.38 522 TYR A N 1
ATOM 4258 C CA . TYR A 1 522 ? 22.866 14.526 -17.469 1.00 72.38 522 TYR A CA 1
ATOM 4259 C C . TYR A 1 522 ? 22.908 15.502 -16.294 1.00 72.38 522 TYR A C 1
ATOM 4261 O O . TYR A 1 522 ? 21.906 16.107 -15.913 1.00 72.38 522 TYR A O 1
ATOM 4269 N N . ARG A 1 523 ? 24.102 15.716 -15.734 1.00 73.88 523 ARG A N 1
ATOM 4270 C CA . ARG A 1 523 ? 24.291 16.593 -14.572 1.00 73.88 523 ARG A CA 1
ATOM 4271 C C . ARG A 1 523 ? 24.662 18.001 -15.014 1.00 73.88 523 ARG A C 1
ATOM 4273 O O . ARG A 1 523 ? 25.705 18.223 -15.632 1.00 73.88 523 ARG A O 1
ATOM 4280 N N . CYS A 1 524 ? 23.830 18.972 -14.651 1.00 69.06 524 CYS A N 1
ATOM 4281 C CA . CYS A 1 524 ? 24.072 20.387 -14.909 1.00 69.06 524 CYS A CA 1
ATOM 4282 C C . CYS A 1 524 ? 24.337 21.151 -13.615 1.00 69.06 524 CYS A C 1
ATOM 4284 O O . CYS A 1 524 ? 23.591 21.010 -12.651 1.00 69.06 524 CYS A O 1
ATOM 4286 N N . LYS A 1 525 ? 25.340 22.028 -13.622 1.00 72.12 525 LYS A N 1
ATOM 4287 C CA . LYS A 1 525 ? 25.606 22.984 -12.544 1.00 72.12 525 LYS A CA 1
ATOM 4288 C C . LYS A 1 525 ? 25.543 24.413 -13.067 1.00 72.12 525 LYS A C 1
ATOM 4290 O O . LYS A 1 525 ? 25.984 24.702 -14.180 1.00 72.12 525 LYS A O 1
ATOM 4295 N N . THR A 1 526 ? 25.008 25.312 -12.255 1.00 71.81 526 THR A N 1
ATOM 4296 C CA . THR A 1 526 ? 25.068 26.749 -12.520 1.00 71.81 526 THR A CA 1
ATOM 4297 C C . THR A 1 526 ? 26.456 27.252 -12.143 1.00 71.81 526 THR A C 1
ATOM 4299 O O . THR A 1 526 ? 26.894 27.065 -11.011 1.00 71.81 526 THR A O 1
ATOM 4302 N N . VAL A 1 527 ? 27.154 27.871 -13.091 1.00 78.00 527 VAL A N 1
ATOM 4303 C CA . VAL A 1 527 ? 28.489 28.437 -12.890 1.00 78.00 527 VAL A CA 1
ATOM 4304 C C . VAL A 1 527 ? 28.411 29.949 -13.059 1.00 78.00 527 VAL A C 1
ATOM 4306 O O . VAL A 1 527 ? 27.725 30.463 -13.945 1.00 78.00 527 VAL A O 1
ATOM 4309 N N . PHE A 1 528 ? 29.123 30.666 -12.197 1.00 74.81 528 PHE A N 1
ATOM 4310 C CA . PHE A 1 528 ? 29.270 32.112 -12.282 1.00 74.81 528 PHE A CA 1
ATOM 4311 C C . PHE A 1 528 ? 30.640 32.425 -12.882 1.00 74.81 528 PHE A C 1
ATOM 4313 O O . PHE A 1 528 ? 31.661 32.052 -12.306 1.00 74.81 528 PHE A O 1
ATOM 4320 N N . SER A 1 529 ? 30.673 33.105 -14.029 1.00 67.62 529 SER A N 1
ATOM 4321 C CA . SER A 1 529 ? 31.913 33.696 -14.539 1.00 67.62 529 SER A CA 1
ATOM 4322 C C . SER A 1 529 ? 32.013 35.152 -14.101 1.00 67.62 529 SER A C 1
ATOM 4324 O O . SER A 1 529 ? 31.090 35.952 -14.293 1.00 67.62 529 SER A O 1
ATOM 4326 N N . ASN A 1 530 ? 33.172 35.496 -13.541 1.00 62.41 530 ASN A N 1
ATOM 4327 C CA . ASN A 1 530 ? 33.609 36.872 -13.387 1.00 62.41 530 ASN A CA 1
ATOM 4328 C C . ASN A 1 530 ? 34.480 37.230 -14.598 1.00 62.41 530 ASN A C 1
ATOM 4330 O O . ASN A 1 530 ? 35.685 37.005 -14.563 1.00 62.41 530 ASN A O 1
ATOM 4334 N N . SER A 1 531 ? 33.882 37.763 -15.664 1.00 54.91 531 SER A N 1
ATOM 4335 C CA . SER A 1 531 ? 34.416 38.888 -16.457 1.00 54.91 531 SER A CA 1
ATOM 4336 C C . SER A 1 531 ? 33.858 38.929 -17.882 1.00 54.91 531 SER A C 1
ATOM 4338 O O . SER A 1 531 ? 33.953 37.985 -18.654 1.00 54.91 531 SER A O 1
ATOM 4340 N N . LEU A 1 532 ? 33.372 40.112 -18.245 1.00 48.84 532 LEU A N 1
ATOM 4341 C CA . LEU A 1 532 ? 33.750 40.789 -19.480 1.00 48.84 532 LEU A CA 1
ATOM 4342 C C . LEU A 1 532 ? 34.101 42.212 -19.035 1.00 48.84 532 LEU A C 1
ATOM 4344 O O . LEU A 1 532 ? 33.268 42.891 -18.428 1.00 48.84 532 LEU A O 1
ATOM 4348 N N . ARG A 1 533 ? 35.351 42.648 -19.235 1.00 50.59 533 ARG A N 1
ATOM 4349 C CA . ARG A 1 533 ? 35.733 44.051 -19.020 1.00 50.59 533 ARG A CA 1
ATOM 4350 C C . ARG A 1 533 ? 35.000 44.894 -20.066 1.00 50.59 533 ARG A C 1
ATOM 4352 O O . ARG A 1 533 ? 35.487 45.075 -21.171 1.00 50.59 533 ARG A O 1
ATOM 4359 N N . SER A 1 534 ? 33.827 45.400 -19.709 1.00 50.06 534 SER A N 1
ATOM 4360 C CA . SER A 1 534 ? 33.243 46.570 -20.359 1.00 50.06 534 SER A CA 1
ATOM 4361 C C . SER A 1 534 ? 33.928 47.801 -19.769 1.00 50.06 534 SER A C 1
ATOM 4363 O O . SER A 1 534 ? 34.067 47.901 -18.550 1.00 50.06 534 SER A O 1
ATOM 4365 N N . SER A 1 535 ? 34.381 48.718 -20.619 1.00 49.81 535 SER A N 1
ATOM 4366 C CA . SER A 1 535 ? 35.041 49.977 -20.265 1.00 49.81 535 SER A CA 1
ATOM 4367 C C . SER A 1 535 ? 34.091 50.939 -19.536 1.00 49.81 535 SER A C 1
ATOM 4369 O O . SER A 1 535 ? 33.596 51.908 -20.093 1.00 49.81 535 SER A O 1
ATOM 4371 N N . SER A 1 536 ? 33.775 50.634 -18.286 1.00 54.09 536 SER A N 1
ATOM 4372 C CA . SER A 1 536 ? 33.303 51.525 -17.221 1.00 54.09 536 SER A CA 1
ATOM 4373 C C . SER A 1 536 ? 33.069 50.641 -15.993 1.00 54.09 536 SER A C 1
ATOM 4375 O O . SER A 1 536 ? 32.799 49.450 -16.118 1.00 54.09 536 SER A O 1
ATOM 4377 N N . ARG A 1 537 ? 33.256 51.185 -14.790 1.00 51.75 537 ARG A N 1
ATOM 4378 C CA . ARG A 1 537 ? 33.459 50.478 -13.507 1.00 51.75 537 ARG A CA 1
ATOM 4379 C C . ARG A 1 537 ? 32.260 49.636 -13.000 1.00 51.75 537 ARG A C 1
ATOM 4381 O O . ARG A 1 537 ? 31.801 49.838 -11.881 1.00 51.75 537 ARG A O 1
ATOM 4388 N N . ARG A 1 538 ? 31.753 48.667 -13.770 1.00 51.69 538 ARG A N 1
ATOM 4389 C CA . ARG A 1 538 ? 30.772 47.660 -13.327 1.00 51.69 538 ARG A CA 1
ATOM 4390 C C . ARG A 1 538 ? 31.132 46.274 -13.862 1.00 51.69 538 ARG A C 1
ATOM 4392 O O . ARG A 1 538 ? 30.905 45.957 -15.024 1.00 51.69 538 ARG A O 1
ATOM 4399 N N . SER A 1 539 ? 31.647 45.430 -12.971 1.00 52.72 539 SER A N 1
ATOM 4400 C CA . SER A 1 539 ? 31.697 43.980 -13.177 1.00 52.72 539 SER A CA 1
ATOM 4401 C C . SER A 1 539 ? 30.265 43.434 -13.212 1.00 52.72 539 SER A C 1
ATOM 4403 O O . SER A 1 539 ? 29.519 43.611 -12.249 1.00 52.72 539 SER A O 1
ATOM 4405 N N . ARG A 1 540 ? 29.855 42.795 -14.316 1.00 56.12 540 ARG A N 1
ATOM 4406 C CA . ARG A 1 540 ? 28.618 42.001 -14.378 1.00 56.12 540 ARG A CA 1
ATOM 4407 C C . ARG A 1 540 ? 28.978 40.526 -14.199 1.00 56.12 540 ARG A C 1
ATOM 4409 O O . ARG A 1 540 ? 29.772 39.993 -14.970 1.00 56.12 540 ARG A O 1
ATOM 4416 N N . ARG A 1 541 ? 28.389 39.874 -13.192 1.00 58.88 541 ARG A N 1
ATOM 4417 C CA . ARG A 1 541 ? 28.442 38.412 -13.039 1.00 58.88 541 ARG A CA 1
ATOM 4418 C C . ARG A 1 541 ? 27.584 37.782 -14.130 1.00 58.88 541 ARG A C 1
ATOM 4420 O O . ARG A 1 541 ? 26.398 38.093 -14.216 1.00 58.88 541 ARG A O 1
ATOM 4427 N N . ILE A 1 542 ? 28.174 36.915 -14.947 1.00 65.81 542 ILE A N 1
ATOM 4428 C CA . ILE A 1 542 ? 27.440 36.156 -15.962 1.00 65.81 542 ILE A CA 1
ATOM 4429 C C . ILE A 1 542 ? 27.171 34.770 -15.388 1.00 65.81 542 ILE A C 1
ATOM 4431 O O . ILE A 1 542 ? 28.100 34.036 -15.045 1.00 65.81 542 ILE A O 1
ATOM 4435 N N . GLN A 1 543 ? 25.892 34.434 -15.262 1.00 75.12 543 GLN A N 1
ATOM 4436 C CA . GLN A 1 543 ? 25.434 33.112 -14.862 1.00 75.12 543 GLN A CA 1
ATOM 4437 C C . GLN A 1 543 ? 25.211 32.270 -16.120 1.00 75.12 543 GLN A C 1
ATOM 4439 O O . GLN A 1 543 ? 24.449 32.670 -16.996 1.00 75.12 543 GLN A O 1
ATOM 4444 N N . TYR A 1 544 ? 25.850 31.106 -16.210 1.00 73.12 544 TYR A N 1
ATOM 4445 C CA . TYR A 1 544 ? 25.593 30.145 -17.284 1.00 73.12 544 TYR A CA 1
ATOM 4446 C C . TYR A 1 544 ? 25.549 28.716 -16.738 1.00 73.12 544 TYR A C 1
ATOM 4448 O O . TYR A 1 544 ? 26.111 28.404 -15.687 1.00 73.12 544 TYR A O 1
ATOM 4456 N N . ARG A 1 545 ? 24.820 27.838 -17.431 1.00 72.38 545 ARG A N 1
ATOM 4457 C CA . ARG A 1 545 ? 24.596 26.449 -17.014 1.00 72.38 545 ARG A CA 1
ATOM 4458 C C . ARG A 1 545 ? 25.600 25.546 -17.725 1.00 72.38 545 ARG A C 1
ATOM 4460 O O . ARG A 1 545 ? 25.585 25.457 -18.947 1.00 72.38 545 ARG A O 1
ATOM 4467 N N . GLN A 1 546 ? 26.468 24.882 -16.968 1.00 80.19 546 GLN A N 1
ATOM 4468 C CA . GLN A 1 546 ? 27.424 23.910 -17.492 1.00 80.19 546 GLN A CA 1
ATOM 4469 C C . GLN A 1 546 ? 26.886 22.500 -17.250 1.00 80.19 546 GLN A C 1
ATOM 4471 O O . GLN A 1 546 ? 26.708 22.094 -16.101 1.00 80.19 546 GLN A O 1
ATOM 4476 N N . CYS A 1 547 ? 26.636 21.753 -18.321 1.00 75.75 547 CYS A N 1
ATOM 4477 C CA . CYS A 1 547 ? 26.137 20.382 -18.264 1.00 75.75 547 CYS A CA 1
ATOM 4478 C C . CYS A 1 547 ? 27.223 19.390 -18.682 1.00 75.75 547 CYS A C 1
ATOM 4480 O O . CYS A 1 547 ? 27.998 19.667 -19.596 1.00 75.75 547 CYS A O 1
ATOM 4482 N N . LYS A 1 548 ? 27.273 18.231 -18.023 1.00 82.62 548 LYS A N 1
ATOM 4483 C CA . LYS A 1 548 ? 28.102 17.090 -18.417 1.00 82.62 548 LYS A CA 1
ATOM 4484 C C . LYS A 1 548 ? 27.282 15.806 -18.378 1.00 82.62 548 LYS A C 1
ATOM 4486 O O . LYS A 1 548 ? 26.390 15.663 -17.546 1.00 82.62 548 LYS A O 1
ATOM 4491 N N . THR A 1 549 ? 27.620 14.876 -19.262 1.00 81.50 549 THR A N 1
ATOM 4492 C CA . THR A 1 549 ? 27.117 13.503 -19.172 1.00 81.50 549 THR A CA 1
ATOM 4493 C C . THR A 1 549 ? 27.976 12.744 -18.167 1.00 81.50 549 THR A C 1
ATOM 4495 O O . THR A 1 549 ? 29.203 12.843 -18.210 1.00 81.50 549 THR A O 1
ATOM 4498 N N . VAL A 1 550 ? 27.340 12.017 -17.259 1.00 82.75 550 VAL A N 1
ATOM 4499 C CA . VAL A 1 550 ? 27.972 11.121 -16.293 1.00 82.75 550 VAL A CA 1
ATOM 4500 C C . VAL A 1 550 ? 27.492 9.706 -16.587 1.00 82.75 550 VAL A C 1
ATOM 4502 O O . VAL A 1 550 ? 26.328 9.506 -16.922 1.00 82.75 550 VAL A O 1
ATOM 4505 N N . TYR A 1 551 ? 28.403 8.745 -16.492 1.00 85.12 551 TYR A N 1
ATOM 4506 C CA . TYR A 1 551 ? 28.095 7.327 -16.609 1.00 85.12 551 TYR A CA 1
ATOM 4507 C C . TYR A 1 551 ? 28.231 6.707 -15.230 1.00 85.12 551 TYR A C 1
ATOM 4509 O O . TYR A 1 551 ? 29.268 6.852 -14.584 1.00 85.12 551 TYR A O 1
ATOM 4517 N N . GLU A 1 552 ? 27.161 6.081 -14.766 1.00 86.19 552 GLU A N 1
ATOM 4518 C CA . GLU A 1 552 ? 27.087 5.546 -13.419 1.00 86.19 552 GLU A CA 1
ATOM 4519 C C . GLU A 1 552 ? 26.822 4.044 -13.451 1.00 86.19 552 GLU A C 1
ATOM 4521 O O . GLU A 1 552 ? 25.914 3.558 -14.130 1.00 86.19 552 GLU A O 1
ATOM 4526 N N . ARG A 1 553 ? 27.614 3.297 -12.686 1.00 88.88 553 ARG A N 1
ATOM 4527 C CA . ARG A 1 553 ? 27.402 1.871 -12.478 1.00 88.88 553 ARG A CA 1
ATOM 4528 C C . ARG A 1 553 ? 26.282 1.675 -11.458 1.00 88.88 553 ARG A C 1
ATOM 4530 O O . ARG A 1 553 ? 26.450 2.012 -10.292 1.00 88.88 553 ARG A O 1
ATOM 4537 N N . LYS A 1 554 ? 25.172 1.073 -11.881 1.00 86.81 554 LYS A N 1
ATOM 4538 C CA . LYS A 1 554 ? 24.069 0.706 -10.987 1.00 86.81 554 LYS A CA 1
ATOM 4539 C C . LYS A 1 554 ? 24.206 -0.750 -10.552 1.00 86.81 554 LYS A C 1
ATOM 4541 O O . LYS A 1 554 ? 24.395 -1.637 -11.381 1.00 86.81 554 LYS A O 1
ATOM 4546 N N . VAL A 1 555 ? 24.116 -0.993 -9.247 1.00 86.75 555 VAL A N 1
ATOM 4547 C CA . VAL A 1 555 ? 24.232 -2.333 -8.653 1.00 86.75 555 VAL A CA 1
ATOM 4548 C C . VAL A 1 555 ? 23.017 -2.586 -7.770 1.00 86.75 555 VAL A C 1
ATOM 4550 O O . VAL A 1 555 ? 22.750 -1.820 -6.846 1.00 86.75 555 VAL A O 1
ATOM 4553 N N . TYR A 1 556 ? 22.271 -3.651 -8.040 1.00 85.44 556 TYR A N 1
ATOM 4554 C CA . TYR A 1 556 ? 21.111 -4.031 -7.244 1.00 85.44 556 TYR A CA 1
ATOM 4555 C C . TYR A 1 556 ? 21.515 -4.299 -5.789 1.00 85.44 556 TYR A C 1
ATOM 4557 O O . TYR A 1 556 ? 22.499 -4.991 -5.524 1.00 85.44 556 TYR A O 1
ATOM 4565 N N . ASN A 1 557 ? 20.769 -3.722 -4.844 1.00 76.19 557 ASN A N 1
ATOM 4566 C CA . ASN A 1 557 ? 21.003 -3.840 -3.400 1.00 76.19 557 ASN A CA 1
ATOM 4567 C C . ASN A 1 557 ? 22.416 -3.447 -2.902 1.00 76.19 557 ASN A C 1
ATOM 4569 O O . ASN A 1 557 ? 22.816 -3.873 -1.818 1.00 76.19 557 ASN A O 1
ATOM 4573 N N . SER A 1 558 ? 23.179 -2.615 -3.626 1.00 61.56 558 SER A N 1
ATOM 4574 C CA . SER A 1 558 ? 24.469 -2.122 -3.120 1.00 61.56 558 SER A CA 1
ATOM 4575 C C . SER A 1 558 ? 24.319 -0.991 -2.095 1.00 61.56 558 SER A C 1
ATOM 4577 O O . SER A 1 558 ? 23.415 -0.155 -2.168 1.00 61.56 558 SER A O 1
ATOM 4579 N N . ALA A 1 559 ? 25.276 -0.910 -1.167 1.00 45.94 559 ALA A N 1
ATOM 4580 C CA . ALA A 1 559 ? 25.412 0.207 -0.227 1.00 45.94 559 ALA A CA 1
ATOM 4581 C C . ALA A 1 559 ? 25.783 1.546 -0.911 1.00 45.94 559 ALA A C 1
ATOM 4583 O O . ALA A 1 559 ? 25.770 2.594 -0.268 1.00 45.94 559 ALA A O 1
ATOM 4584 N N . GLU A 1 560 ? 26.115 1.541 -2.207 1.00 40.84 560 GLU A N 1
ATOM 4585 C CA . GLU A 1 560 ? 26.448 2.746 -2.982 1.00 40.84 560 GLU A CA 1
ATOM 4586 C C . GLU A 1 560 ? 25.218 3.404 -3.616 1.00 40.84 560 GLU A C 1
ATOM 4588 O O . GLU A 1 560 ? 25.144 4.632 -3.623 1.00 40.84 560 GLU A O 1
ATOM 4593 N N . ASN A 1 561 ? 24.181 2.637 -3.978 1.00 38.59 561 ASN A N 1
ATOM 4594 C CA . ASN A 1 561 ? 22.859 3.209 -4.282 1.00 38.59 561 ASN A CA 1
ATOM 4595 C C . ASN A 1 561 ? 22.242 3.922 -3.053 1.00 38.59 561 ASN A C 1
ATOM 4597 O O . ASN A 1 561 ? 21.370 4.773 -3.204 1.00 38.59 561 ASN A O 1
ATOM 4601 N N . TYR A 1 562 ? 22.737 3.628 -1.842 1.00 35.19 562 TYR A N 1
ATOM 4602 C CA . TYR A 1 562 ? 22.449 4.361 -0.598 1.00 35.19 562 TYR A CA 1
ATOM 4603 C C . TYR A 1 562 ? 23.233 5.676 -0.442 1.00 35.19 562 TYR A C 1
ATOM 4605 O O . TYR A 1 562 ? 22.843 6.526 0.358 1.00 35.19 562 TYR A O 1
ATOM 4613 N N . ARG A 1 563 ? 24.358 5.856 -1.150 1.00 32.19 563 ARG A N 1
ATOM 4614 C CA . ARG A 1 563 ? 25.258 7.014 -0.995 1.00 32.19 563 ARG A CA 1
ATOM 4615 C C . ARG A 1 563 ? 24.969 8.158 -1.966 1.00 32.19 563 ARG A C 1
ATOM 4617 O O . ARG A 1 563 ? 25.315 9.290 -1.647 1.00 32.19 563 ARG A O 1
ATOM 4624 N N . GLU A 1 564 ? 24.283 7.939 -3.088 1.00 34.03 564 GLU A N 1
ATOM 4625 C CA . GLU A 1 564 ? 23.864 9.064 -3.947 1.00 34.03 564 GLU A CA 1
ATOM 4626 C C . GLU A 1 564 ? 22.713 9.900 -3.349 1.00 34.03 564 GLU A C 1
ATOM 4628 O O . GLU A 1 564 ? 22.563 11.070 -3.698 1.00 34.03 564 GLU A O 1
ATOM 4633 N N . SER A 1 565 ? 21.983 9.384 -2.352 1.00 36.59 565 SER A N 1
ATOM 4634 C CA . SER A 1 565 ? 21.049 10.186 -1.542 1.00 36.59 565 SER A CA 1
ATOM 4635 C C . SER A 1 565 ? 21.742 11.049 -0.472 1.00 36.59 565 SER A C 1
ATOM 4637 O O . SER A 1 565 ? 21.107 11.930 0.106 1.00 36.59 565 SER A O 1
ATOM 4639 N N . HIS A 1 566 ? 23.050 10.865 -0.231 1.00 30.86 566 HIS A N 1
ATOM 4640 C CA . HIS A 1 566 ? 23.791 11.576 0.821 1.00 30.86 566 HIS A CA 1
ATOM 4641 C C . HIS A 1 566 ? 24.281 12.982 0.435 1.00 30.86 566 HIS A C 1
ATOM 4643 O O . HIS A 1 566 ? 24.872 13.651 1.273 1.00 30.86 566 HIS A O 1
ATOM 4649 N N . ASN A 1 567 ? 24.015 13.476 -0.780 1.00 32.25 567 ASN A N 1
ATOM 4650 C CA . ASN A 1 567 ? 24.302 14.871 -1.157 1.00 32.25 567 ASN A CA 1
ATOM 4651 C C . ASN A 1 567 ? 23.146 15.528 -1.934 1.00 32.25 567 ASN A C 1
ATOM 4653 O O . ASN A 1 567 ? 23.357 16.292 -2.873 1.00 32.25 567 ASN A O 1
ATOM 4657 N N . GLY A 1 568 ? 21.907 15.275 -1.498 1.00 30.80 568 GLY A N 1
ATOM 4658 C CA . GLY A 1 568 ? 20.714 16.028 -1.914 1.00 30.80 568 GLY A CA 1
ATOM 4659 C C . GLY A 1 568 ? 20.626 17.457 -1.356 1.00 30.80 568 GLY A C 1
ATOM 4660 O O . GLY A 1 568 ? 19.601 18.112 -1.518 1.00 30.80 568 GLY A O 1
ATOM 4661 N N . TYR A 1 569 ? 21.692 17.954 -0.728 1.00 27.42 569 TYR A N 1
ATOM 4662 C CA . TYR A 1 569 ? 21.926 19.378 -0.535 1.00 27.42 569 TYR A CA 1
ATOM 4663 C C . TYR A 1 569 ? 23.208 19.728 -1.282 1.00 27.42 569 TYR A C 1
ATOM 4665 O O . TYR A 1 569 ? 24.305 19.324 -0.894 1.00 27.42 569 TYR A O 1
ATOM 4673 N N . PHE A 1 570 ? 23.070 20.496 -2.362 1.00 25.20 570 PHE A N 1
ATOM 4674 C CA . PHE A 1 570 ? 24.153 21.387 -2.750 1.00 25.20 570 PHE A CA 1
ATOM 4675 C C . PHE A 1 570 ? 24.556 22.178 -1.496 1.00 25.20 570 PHE A C 1
ATOM 4677 O O . PHE A 1 570 ? 23.684 22.711 -0.807 1.00 25.20 570 PHE A O 1
ATOM 4684 N N . LYS A 1 571 ? 25.856 22.208 -1.188 1.00 30.08 571 LYS A N 1
ATOM 4685 C CA . LYS A 1 571 ? 26.405 23.268 -0.338 1.00 30.08 571 LYS A CA 1
ATOM 4686 C C . LYS A 1 571 ? 26.060 24.635 -0.913 1.00 30.08 571 LYS A C 1
ATOM 4688 O O . LYS A 1 571 ? 26.122 24.763 -2.161 1.00 30.08 571 LYS A O 1
#

Foldseek 3Di:
DVVVVVVVVVVVVVVVVVVVLVVLLVVCLVPVVVLLVVLVVLLVPQDQDQDLDPVSLVSLLVSLVSLLVSLSSLLSNLLVLLVVVVVCVVLVHDQFLVSLVSLLSSLVSLQSSLVSVVSLCVNLVADDLVCGCDDDPLSNNSSSLSVLLSLLSLLVSLVSSCVSQVVDPVSVLSNLQSLLQCVLVVHPSVSSLCSSCCSLPLVNLVVVLSSLVVCVVCVVVSCVSDDPCNVSSVSSVCSSPVPCSSVVSNDPPSPCPDPVRSPPCVVVVVVPDDPPPFPVCLVVQQVQFQDFALQQVVVVVVVVCLVQDAAFKKKFFARVRRRQNVVFPARTSFIWTFHDACVRCVVLPNCPPPLCVVCNVVSPVQQGIWFQDQAGTDTDHPNVVSSGFKMWIKDLVCLSVPSPLVSQLSNQLSVRPPQHADSRLPLSHPSHDGRQVSNSRSCSVFPFDFDQDPNDTDAGSLSNVCLCQAAPGSMHTRWMWGDPHRPDIDTDDPQRVCVRRQKHWDPVPQDPVGTHIWHKDKDKDWDWDFDDPDPDPDTDIDIDIDIDIDTHHHHGPDCVVSCVVVPPDDD

Secondary structure (DSSP, 8-state):
--HHHHHHHHHHHHHHHHHHHHHHHHHHHH-HHHHHHHHHHHHHH------SSHHHHHHHHHHHHHHHHHHHHHHHHHHHHHHHHHHHHHTTPPPPHHHHHHHHHHHHHHHHHHHHHHHHHHHTPPPPTTTTT-SS-HHHHHHHHHHHHHHHHHHHHHHHHIIIIISSHHHHHHHHHHHHHHHHTT--THHHHHHHHHHH-HHHHHHHHHHHHHHHHHHHHHTTS-SSSHHHHHHHHHHHHTTSHHHHHH-SS-----S--HHHHHHHHHHHS-TTTHHHHHHHHTT-B-S--TTTT-HHHHHHHHHH--TTPEEEEE-TTBHHHHHSSSS-SEEEEE---HHHHHHTT-TTSTTTGGGHHHHHTT--EEEEETTEEEEE-HHHHT-SSEEEEEE-GGGGG-HHHHHHHHHHHHTTTTPEE-TT--TT-TTEE-HHHHHHHHTTTS----EEETTEEE--HHHHHHGGGSBT-S-EEEEEEE-SSTT--EEE-HHHHHHHTTEEE-TTT--SS---EEEEEEEEEEEEEE----SSS-PPEEEEEEEEEEEE--BTT-TTTTTGGGG-S--

Radius of gyration: 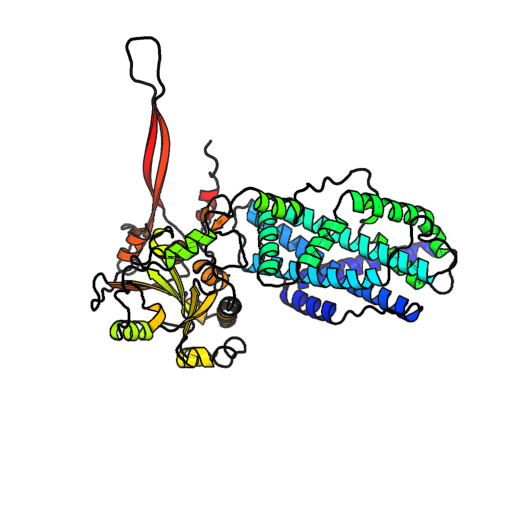30.09 Å; chains: 1; bounding box: 67×78×99 Å

Sequence (571 aa):
MKGVKLFKILIVFGLLHSVYANKQLLKDIENPDDLYRFSAGAIGKLEVERGNDLQSFIKNRITLETFNYLLKRVDGVSAHLADKLRSSLSNARVINGEEVYQMSTLINIYHGISVKISELNTYAKPRDLDDFLEGEDQLAIGRDLIWLATYSKLYNSFYQNYLNYYMHLNLRKIIKNLFITKENSGQKIEELKVTIAHILEKDNRKTAKKFFKKYMTMRDSLLKFNIDMNYEVQQLIDQIEEDGAVTSILSKDTIKISNFTITDTLANFFGKVTNVISGVFGNLVGKVRWRHGNFYKDNIVKEKLLKELRPLDLLFEKTPFALTDTFIPGHFGHAALYLGTEEQLKEIGLWDSPIIRPYQKNIQNGEIIVEAIRPGVGLTTMEKFLEIDEIAILRQDTIHYDYEEMQQVYKRALDQIGKKYDFNFDVETTDKIVCSELLFFAYGKINWPTVYILGRPTISPDNLAELAFYDNTPINFVLNYWSKKRGTLIEGKIEDLAKNIGFAIDPERSGPHKKAFHKKDYRCKTVFSNSLRSSSRRSRRIQYRQCKTVYERKVYNSAENYRESHNGYFK

Organism: Halobacteriovorax marinus (strain ATCC BAA-682 / DSM 15412 / SJ) (NCBI:txid862908)